Protein AF-I0L242-F1 (afdb_monomer_lite)

Secondary structure (DSSP, 8-state):
--PPPPTTB-HHHHHH-SSHHHHHHHHHHH--BTTB-HHHHHHHHHHHHHHHHHHTSTT--EEEESSTTTGGGS-TT---SSPPPTT---HHHHHSPPPSEEEEEE-S-TTTS--HHHHHHHHHHHHHHHSEETT-TTSSTTEETTTTEEEEEEEEEEETTTTEEEEEEEEEEB-GGG-SSSPPB-S--EEEEEEEES----SSPPEEPSS-S--S--TTBPPP--EE--HHHHHHHHHHHHHS----SS-TTS-S----THHHHHHHHHHHH---BHHHHHHHHHT-TTTGGGT-SS--TTT-----S-SSSPPPP-HHHHHHHHHHHSGGGGGSPPHHHHHHHHHHHHHHHHHS-TT-EEETTTEEEPPPSTTSSSSSS--PPPP---------------PPPP----------------

Radius of gyration: 27.41 Å; chains: 1; bounding box: 112×47×58 Å

Organism: NCBI:txid1150864

Foldseek 3Di:
DDDDDQPQFFPQQCVQDVAPVSVLVQLQLQQVDQLRHSVNQVLLVVLQFLVSLLCSPPPFAKAWADQLCQLLQFAPPADDPDCAPPNQQHVSSSQRDDDQATEMETDDDPVVLDDLVVLLVVQVVSVCQCAPAPVQQQDPSAQTDVNQWGWHWDDWDAQVVFSKIKTKIKTFGFNPVVPRRDGDGDDDIDIHIYIYGHHADAPDHFDWGNDFSNSHDRTRRRGDGGTYRDLLLNLLVLLLLQQFQDQDSVDNPDPSPDHPLVSLSVNVSCLSGHKDQLLRNQVSNQPPPCQVVRVHNHADPLGDRQPQDDDDPDDGDPNQVVNVVVLVVGPSSVPPDHSVVSCVLSSVQSNVSNVADRRWMQDNVPGTHRDPPPPDPPPPPPDDDDDDPDDDDDDDDDDDDDDDDDDDDDDDDDDDDDDDDD

Sequence (422 aa):
MTEPLSGHIGPDFHAAFPTWADLRRHVAAQADIPEFDTARGLQHLLKADVASRFHEVAGVSWMLYGSTGLPARVPPSTTTGLGPSANGVDAAYVMTRSAFDVDLALVGDEGQVGDRRHLTERLASALQTVAAPEAEPGTAAGIGLGGLVRYSISAMRTVPENGKVYGQITAQPINPRYGVRRPPAVDGPLTVEVDLSPYKAVTQPPEVAQRPVLGLEIPGFQPLTPLLTPNADAMADKICNLAGVPRSSRNADRPPDFHRYKDLFDIYYMIETCPFTAGQLRQATEQNHNMPRIGLQRLPVPYQLFREQGAGGVTPLPWAREYEALRQGSVQLRHYPTFEQMRARVGSFADALAAAPDDATWNPSRGWQTLPQQRRSAALLAFPPVAQRAGERAAQPGRGEPPPPAQRFRPEQRRDQSPPHR

Structure (mmCIF, 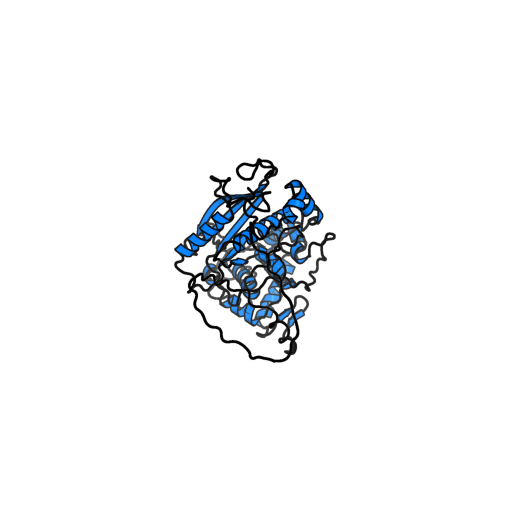N/CA/C/O backbone):
data_AF-I0L242-F1
#
_entry.id   AF-I0L242-F1
#
loop_
_atom_site.group_PDB
_atom_site.id
_atom_site.type_symbol
_atom_site.label_atom_id
_atom_site.label_alt_id
_atom_site.label_comp_id
_atom_site.label_asym_id
_atom_site.label_entity_id
_atom_site.label_seq_id
_atom_site.pdbx_PDB_ins_code
_atom_site.Cartn_x
_atom_site.Cartn_y
_atom_site.Cartn_z
_atom_site.occupancy
_atom_site.B_iso_or_equiv
_atom_site.auth_seq_id
_atom_site.auth_comp_id
_atom_site.auth_asym_id
_atom_site.auth_atom_id
_atom_site.pdbx_PDB_model_num
ATOM 1 N N . MET A 1 1 ? -28.232 4.577 21.887 1.00 29.91 1 MET A N 1
ATOM 2 C CA . MET A 1 1 ? -28.161 5.071 20.497 1.00 29.91 1 MET A CA 1
ATOM 3 C C . MET A 1 1 ? -26.952 4.419 19.861 1.00 29.91 1 MET A C 1
ATOM 5 O O . MET A 1 1 ? -25.843 4.708 20.284 1.00 29.91 1 MET A O 1
ATOM 9 N N . THR A 1 2 ? -27.163 3.464 18.962 1.00 37.16 2 THR A N 1
ATOM 10 C CA . THR A 1 2 ? -26.099 2.843 18.164 1.00 37.16 2 THR A CA 1
ATOM 11 C C . THR A 1 2 ? -25.787 3.783 17.006 1.00 37.16 2 THR A C 1
ATOM 13 O O . THR A 1 2 ? -26.629 3.983 16.133 1.00 37.16 2 THR A O 1
ATOM 16 N N . GLU A 1 3 ? -24.629 4.439 17.064 1.00 44.47 3 GLU A N 1
ATOM 17 C CA . GLU A 1 3 ? -24.074 5.202 15.940 1.00 44.47 3 GLU A CA 1
ATOM 18 C C . GLU A 1 3 ? -23.899 4.276 14.718 1.00 44.47 3 GLU A C 1
ATOM 20 O O . GLU A 1 3 ? -23.795 3.057 14.898 1.00 44.47 3 GLU A O 1
ATOM 25 N N . PRO A 1 4 ? -23.937 4.806 13.481 1.00 40.12 4 PRO A N 1
ATOM 26 C CA . PRO A 1 4 ? -23.858 3.969 12.293 1.00 40.12 4 PRO A CA 1
ATOM 27 C C . PRO A 1 4 ? -22.536 3.202 12.287 1.00 40.12 4 PRO A C 1
ATOM 29 O O . PRO A 1 4 ? -21.458 3.787 12.387 1.00 40.12 4 PRO A O 1
ATOM 32 N N . LEU A 1 5 ? -22.651 1.880 12.176 1.00 49.69 5 LEU A N 1
ATOM 33 C CA . LEU A 1 5 ? -21.545 0.986 11.858 1.00 49.69 5 LEU A CA 1
ATOM 34 C C . LEU A 1 5 ? -20.875 1.496 10.574 1.00 49.69 5 LEU A C 1
ATOM 36 O O . LEU A 1 5 ? -21.576 1.854 9.623 1.00 49.69 5 LEU A O 1
ATOM 40 N N . SER A 1 6 ? -19.540 1.542 10.538 1.00 59.50 6 SER A N 1
ATOM 41 C CA . SER A 1 6 ? -18.838 1.689 9.260 1.00 59.50 6 SER A CA 1
ATOM 42 C C . SER A 1 6 ? -19.249 0.524 8.363 1.00 59.50 6 SER A C 1
ATOM 44 O O . SER A 1 6 ? -19.370 -0.601 8.847 1.00 59.50 6 SER A O 1
ATOM 46 N N . GLY A 1 7 ? -19.499 0.781 7.080 1.00 72.44 7 GLY A N 1
ATOM 47 C CA . GLY A 1 7 ? -20.099 -0.203 6.168 1.00 72.44 7 GLY A CA 1
ATOM 48 C C . GLY A 1 7 ? -19.335 -1.532 6.111 1.00 72.44 7 GLY A C 1
ATOM 49 O O . GLY A 1 7 ? -19.951 -2.591 6.007 1.00 72.44 7 GLY A O 1
ATOM 50 N N . HIS A 1 8 ? -18.012 -1.475 6.266 1.00 87.62 8 HIS A N 1
ATOM 51 C CA . HIS A 1 8 ? -17.105 -2.616 6.265 1.00 87.62 8 HIS A CA 1
ATOM 52 C C . HIS A 1 8 ? -16.973 -3.345 7.617 1.00 87.62 8 HIS A C 1
ATOM 54 O O . HIS A 1 8 ? -16.294 -4.366 7.673 1.00 87.62 8 HIS A O 1
ATOM 60 N N . ILE A 1 9 ? -17.605 -2.877 8.701 1.00 91.69 9 ILE A N 1
ATOM 61 C CA . ILE A 1 9 ? -17.637 -3.571 10.001 1.00 91.69 9 ILE A CA 1
ATOM 62 C C . ILE A 1 9 ? -19.075 -3.996 10.309 1.00 91.69 9 ILE A C 1
ATOM 64 O O . ILE A 1 9 ? -19.941 -3.180 10.618 1.00 91.69 9 ILE A O 1
ATOM 68 N N . GLY A 1 10 ? -19.334 -5.297 10.224 1.00 88.44 10 GLY A N 1
ATOM 69 C CA . GLY A 1 10 ? -20.629 -5.911 10.494 1.00 88.44 10 GLY A CA 1
ATOM 70 C C . GLY A 1 10 ? -20.879 -6.226 11.977 1.00 88.44 10 GLY A C 1
ATOM 71 O O . GLY A 1 10 ? -19.967 -6.171 12.803 1.00 88.44 10 GLY A O 1
ATOM 72 N N . PRO A 1 11 ? -22.117 -6.620 12.333 1.00 87.44 11 PRO A N 1
ATOM 73 C CA . PRO A 1 11 ? -22.494 -6.952 13.712 1.00 87.44 11 PRO A CA 1
ATOM 74 C C . PRO A 1 11 ? -21.682 -8.117 14.301 1.00 87.44 11 PRO A C 1
ATOM 76 O O . PRO A 1 11 ? -21.360 -8.094 15.491 1.00 87.44 11 PRO A O 1
ATOM 79 N N . ASP A 1 12 ? -21.288 -9.085 13.471 1.00 93.00 12 ASP A N 1
ATOM 80 C CA . ASP A 1 12 ? -20.490 -10.247 13.885 1.00 93.00 12 ASP A CA 1
ATOM 81 C C . ASP A 1 12 ? -19.125 -9.848 14.462 1.00 93.00 12 ASP A C 1
ATOM 83 O O . ASP A 1 12 ? -18.589 -10.548 15.320 1.00 93.00 12 ASP A O 1
ATOM 87 N N . PHE A 1 13 ? -18.590 -8.689 14.057 1.00 95.25 13 PHE A N 1
ATOM 88 C CA . PHE A 1 13 ? -17.320 -8.177 14.565 1.00 95.25 13 PHE A CA 1
ATOM 89 C C . PHE A 1 13 ? -17.411 -7.883 16.061 1.00 95.25 13 PHE A C 1
ATOM 91 O O . PHE A 1 13 ? -16.546 -8.282 16.834 1.00 95.25 13 PHE A O 1
ATOM 98 N N . HIS A 1 14 ? -18.485 -7.225 16.497 1.00 89.50 14 HIS A N 1
ATOM 99 C CA . HIS A 1 14 ? -18.672 -6.867 17.903 1.00 89.50 14 HIS A CA 1
ATOM 100 C C . HIS A 1 14 ? -18.962 -8.085 18.781 1.00 89.50 14 HIS A C 1
ATOM 102 O O . HIS A 1 14 ? -18.569 -8.110 19.947 1.00 89.50 14 HIS A O 1
ATOM 108 N N . ALA A 1 15 ? -19.647 -9.089 18.225 1.00 92.81 15 ALA A N 1
ATOM 109 C CA . ALA A 1 15 ? -19.885 -10.353 18.911 1.00 92.81 15 ALA A CA 1
ATOM 110 C C . ALA A 1 15 ? -18.577 -11.137 19.104 1.00 92.81 15 ALA A C 1
ATOM 112 O O . ALA A 1 15 ? -18.340 -11.673 20.187 1.00 92.81 15 ALA A O 1
ATOM 113 N N . ALA A 1 16 ? -17.718 -11.166 18.081 1.00 96.06 16 ALA A N 1
ATOM 114 C CA . ALA A 1 16 ? -16.419 -11.830 18.136 1.00 96.06 16 ALA A CA 1
ATOM 115 C C . ALA A 1 16 ? -15.397 -11.070 18.997 1.00 96.06 16 ALA A C 1
ATOM 117 O O . ALA A 1 16 ? -14.600 -11.692 19.701 1.00 96.06 16 ALA A O 1
ATOM 118 N N . PHE A 1 17 ? -15.435 -9.734 18.973 1.00 96.62 17 PHE A N 1
ATOM 119 C CA . PHE A 1 17 ? -14.429 -8.872 19.598 1.00 96.62 17 PHE A CA 1
ATOM 120 C C . PHE A 1 17 ? -15.044 -7.805 20.514 1.00 96.62 17 PHE A C 1
ATOM 122 O O . PHE A 1 17 ? -15.039 -6.614 20.189 1.00 96.62 17 PHE A O 1
ATOM 129 N N . PRO A 1 18 ? -15.522 -8.187 21.714 1.00 93.50 18 PRO A N 1
ATOM 130 C CA . PRO A 1 18 ? -16.035 -7.224 22.687 1.00 93.50 18 PRO A CA 1
ATOM 131 C C . PRO A 1 18 ? -14.956 -6.280 23.238 1.00 93.50 18 PRO A C 1
ATOM 133 O O . PRO A 1 18 ? -15.276 -5.216 23.774 1.00 93.50 18 PRO A O 1
ATOM 136 N N . THR A 1 19 ? -13.680 -6.679 23.171 1.00 95.38 19 THR A N 1
ATOM 137 C CA . THR A 1 19 ? -12.545 -5.892 23.661 1.00 95.38 19 THR A CA 1
ATOM 138 C C . THR A 1 19 ? -11.364 -5.914 22.692 1.00 95.38 19 THR A C 1
ATOM 140 O O . THR A 1 19 ? -11.181 -6.857 21.922 1.00 95.38 19 THR A O 1
ATOM 143 N N . TRP A 1 20 ? -10.497 -4.899 22.792 1.00 96.38 20 TRP A N 1
ATOM 144 C CA . TRP A 1 20 ? -9.221 -4.861 22.068 1.00 96.38 20 TRP A CA 1
ATOM 145 C C . TRP A 1 20 ? -8.342 -6.091 22.344 1.00 96.38 20 TRP A C 1
ATOM 147 O O . TRP A 1 20 ? -7.672 -6.593 21.444 1.00 96.38 20 TRP A O 1
ATOM 157 N N . ALA A 1 21 ? -8.366 -6.612 23.575 1.00 97.19 21 ALA A N 1
ATOM 158 C CA . ALA A 1 21 ? -7.583 -7.786 23.950 1.00 97.19 21 ALA A CA 1
ATOM 159 C C . ALA A 1 21 ? -8.040 -9.053 23.208 1.00 97.19 21 ALA A C 1
ATOM 161 O O . ALA A 1 21 ? -7.200 -9.876 22.844 1.00 97.19 21 ALA A O 1
ATOM 162 N N . ASP A 1 22 ? -9.344 -9.195 22.953 1.00 97.75 22 ASP A N 1
ATOM 163 C CA . ASP A 1 22 ? -9.894 -10.329 22.204 1.00 97.75 22 ASP A CA 1
ATOM 164 C C . ASP A 1 22 ? -9.479 -10.263 20.731 1.00 97.75 22 ASP A C 1
ATOM 166 O O . ASP A 1 22 ? -8.969 -11.247 20.194 1.00 97.75 22 ASP A O 1
ATOM 170 N N . LEU A 1 23 ? -9.576 -9.079 20.113 1.00 97.75 23 LEU A N 1
ATOM 171 C CA . LEU A 1 23 ? -9.082 -8.856 18.752 1.00 97.75 23 LEU A CA 1
ATOM 172 C C . LEU A 1 23 ? -7.578 -9.137 18.643 1.00 97.75 23 LEU A C 1
ATOM 174 O O . LEU A 1 23 ? -7.139 -9.854 17.747 1.00 97.75 23 LEU A O 1
ATOM 178 N N . ARG A 1 24 ? -6.773 -8.605 19.570 1.00 97.69 24 ARG A N 1
ATOM 179 C CA . ARG A 1 24 ? -5.320 -8.812 19.579 1.00 97.69 24 ARG A CA 1
ATOM 180 C C . ARG A 1 24 ? -4.958 -10.289 19.721 1.00 97.69 24 ARG A C 1
ATOM 182 O O . ARG A 1 24 ? -4.030 -10.739 19.056 1.00 97.69 24 ARG A O 1
ATOM 189 N N . ARG A 1 25 ? -5.685 -11.045 20.551 1.00 97.38 25 ARG A N 1
ATOM 190 C CA . ARG A 1 25 ? -5.490 -12.496 20.701 1.00 97.38 25 ARG A CA 1
ATOM 191 C C . ARG A 1 25 ? -5.807 -13.238 19.403 1.00 97.38 25 ARG A C 1
ATOM 193 O O . ARG A 1 25 ? -5.049 -14.122 19.023 1.00 97.38 25 ARG A O 1
ATOM 200 N N . HIS A 1 26 ? -6.881 -12.856 18.715 1.00 96.94 26 HIS A N 1
ATOM 201 C CA . HIS A 1 26 ? -7.256 -13.439 17.423 1.00 96.94 26 HIS A CA 1
ATOM 202 C C . HIS A 1 26 ? -6.223 -13.152 16.333 1.00 96.94 26 HIS A C 1
ATOM 204 O O . HIS A 1 26 ? -5.810 -14.061 15.619 1.00 96.94 26 HIS A O 1
ATOM 210 N N . VAL A 1 27 ? -5.737 -11.909 16.253 1.00 96.81 27 VAL A N 1
ATOM 211 C CA . VAL A 1 27 ? -4.645 -11.544 15.338 1.00 96.81 27 VAL A CA 1
ATOM 212 C C . VAL A 1 27 ? -3.379 -12.331 15.669 1.00 96.81 27 VAL A C 1
ATOM 214 O O . VAL A 1 27 ? -2.757 -12.863 14.759 1.00 96.81 27 VAL A O 1
ATOM 217 N N . ALA A 1 28 ? -3.017 -12.462 16.948 1.00 95.50 28 ALA A N 1
ATOM 218 C CA . ALA A 1 28 ? -1.842 -13.226 17.367 1.00 95.50 28 ALA A CA 1
ATOM 219 C C . ALA A 1 28 ? -1.932 -14.720 17.023 1.00 95.50 28 ALA A C 1
ATOM 221 O O . ALA A 1 28 ? -0.912 -15.338 16.744 1.00 95.50 28 ALA A O 1
ATOM 222 N N . ALA A 1 29 ? -3.139 -15.293 17.018 1.00 94.38 29 ALA A N 1
ATOM 223 C CA . ALA A 1 29 ? -3.344 -16.685 16.633 1.00 94.38 29 ALA A CA 1
ATOM 224 C C . ALA A 1 29 ? -3.082 -16.930 15.136 1.00 94.38 29 ALA A C 1
ATOM 226 O O . ALA A 1 29 ? -2.666 -18.021 14.776 1.00 94.38 29 ALA A O 1
ATOM 227 N N . GLN A 1 30 ? -3.291 -15.940 14.265 1.00 93.00 30 GLN A N 1
ATOM 228 C CA . GLN A 1 30 ? -3.002 -16.061 12.826 1.00 93.00 30 GLN A CA 1
ATOM 229 C C . GLN A 1 30 ? -1.602 -15.556 12.450 1.00 93.00 30 GLN A C 1
ATOM 231 O O . GLN A 1 30 ? -0.947 -16.114 11.574 1.00 93.00 30 GLN A O 1
ATOM 236 N N . ALA A 1 31 ? -1.154 -14.481 13.099 1.00 91.19 31 ALA A N 1
ATOM 237 C CA . ALA A 1 31 ? 0.124 -13.816 12.876 1.00 91.19 31 ALA A CA 1
ATOM 238 C C . ALA A 1 31 ? 1.194 -14.365 13.838 1.00 91.19 31 ALA A C 1
ATOM 240 O O . ALA A 1 31 ? 1.666 -13.668 14.746 1.00 91.19 31 ALA A O 1
ATOM 241 N N . ASP A 1 32 ? 1.497 -15.652 13.671 1.00 86.94 32 ASP A N 1
ATOM 242 C CA . ASP A 1 32 ? 2.265 -16.480 14.605 1.00 86.94 32 ASP A CA 1
ATOM 243 C C . ASP A 1 32 ? 3.699 -16.789 14.143 1.00 86.94 32 ASP A C 1
ATOM 245 O O . ASP A 1 32 ? 4.481 -17.374 14.894 1.00 86.94 32 ASP A O 1
ATOM 249 N N . ILE A 1 33 ? 4.059 -16.382 12.925 1.00 88.25 33 ILE A N 1
ATOM 250 C CA . ILE A 1 33 ? 5.398 -16.580 12.366 1.00 88.25 33 ILE A CA 1
ATOM 251 C C . ILE A 1 33 ? 6.260 -15.315 12.507 1.00 88.25 33 ILE A C 1
ATOM 253 O O . ILE A 1 33 ? 5.733 -14.203 12.436 1.00 88.25 33 ILE A O 1
ATOM 257 N N . PRO A 1 34 ? 7.593 -15.439 12.655 1.00 88.06 34 PRO A N 1
ATOM 258 C CA . PRO A 1 34 ? 8.481 -14.288 12.852 1.00 88.06 34 PRO A CA 1
ATOM 259 C C . PRO A 1 34 ? 8.413 -13.224 11.746 1.00 88.06 34 PRO A C 1
ATOM 261 O O . PRO A 1 34 ? 8.643 -12.042 11.990 1.00 88.06 34 PRO A O 1
ATOM 264 N N . GLU A 1 35 ? 8.116 -13.630 10.515 1.00 88.06 35 GLU A N 1
ATOM 265 C CA . GLU A 1 35 ? 8.013 -12.745 9.358 1.00 88.06 35 GLU A CA 1
ATOM 266 C C . GLU A 1 35 ? 6.701 -11.955 9.351 1.00 88.06 35 GLU A C 1
ATOM 268 O O . GLU A 1 35 ? 6.658 -10.843 8.823 1.00 88.06 35 GLU A O 1
ATOM 273 N N . PHE A 1 36 ? 5.635 -12.513 9.927 1.00 90.94 36 PHE A N 1
ATOM 274 C CA . PHE A 1 36 ? 4.301 -11.924 10.017 1.00 90.94 36 PHE A CA 1
ATOM 275 C C . PHE A 1 36 ? 3.792 -12.043 11.455 1.00 90.94 36 PHE A C 1
ATOM 277 O O . PHE A 1 36 ? 2.893 -12.823 11.749 1.00 90.94 36 PHE A O 1
ATOM 284 N N . ASP A 1 37 ? 4.412 -11.275 12.350 1.00 92.06 37 ASP A N 1
ATOM 285 C CA . ASP A 1 37 ? 4.091 -11.293 13.774 1.00 92.06 37 ASP A CA 1
ATOM 286 C C . ASP A 1 37 ? 2.816 -10.501 14.113 1.00 92.06 37 ASP A C 1
ATOM 288 O O . ASP A 1 37 ? 2.234 -9.786 13.289 1.00 92.06 37 ASP A O 1
ATOM 292 N N . THR A 1 38 ? 2.389 -10.582 15.374 1.00 94.44 38 THR A N 1
ATOM 293 C CA . THR A 1 38 ? 1.195 -9.878 15.865 1.00 94.44 38 THR A CA 1
ATOM 294 C C . THR A 1 38 ? 1.260 -8.364 15.644 1.00 94.44 38 THR A C 1
ATOM 296 O O . THR A 1 38 ? 0.241 -7.752 15.320 1.00 94.44 38 THR A O 1
ATOM 299 N N . ALA A 1 39 ? 2.428 -7.735 15.811 1.00 93.56 39 ALA A N 1
ATOM 300 C CA . ALA A 1 39 ? 2.565 -6.288 15.647 1.00 93.56 39 ALA A CA 1
ATOM 301 C C . ALA A 1 39 ? 2.330 -5.883 14.187 1.00 93.56 39 ALA A C 1
ATOM 303 O O . ALA A 1 39 ? 1.595 -4.932 13.906 1.00 93.56 39 ALA A O 1
ATOM 304 N N . ARG A 1 40 ? 2.895 -6.650 13.254 1.00 92.56 40 ARG A N 1
ATOM 305 C CA . ARG A 1 40 ? 2.682 -6.495 11.820 1.00 92.56 40 ARG A CA 1
ATOM 306 C C . ARG A 1 40 ? 1.242 -6.802 11.418 1.00 92.56 40 ARG A C 1
ATOM 308 O O . ARG A 1 40 ? 0.668 -6.034 10.648 1.00 92.56 40 ARG A O 1
ATOM 315 N N . GLY A 1 41 ? 0.643 -7.859 11.962 1.00 94.69 41 GLY A N 1
ATOM 316 C CA . GLY A 1 41 ? -0.758 -8.213 11.736 1.00 94.69 41 GLY A CA 1
ATOM 317 C C . GLY A 1 41 ? -1.717 -7.095 12.155 1.00 94.69 41 GLY A C 1
ATOM 318 O O . GLY A 1 41 ? -2.566 -6.684 11.365 1.00 94.69 41 GLY A O 1
ATOM 319 N N . LEU A 1 42 ? -1.525 -6.523 13.351 1.00 96.31 42 LEU A N 1
ATOM 320 C CA . LEU A 1 42 ? -2.302 -5.374 13.834 1.00 96.31 42 LEU A CA 1
ATOM 321 C C . LEU A 1 42 ? -2.101 -4.140 12.951 1.00 96.31 42 LEU A C 1
ATOM 323 O O . LEU A 1 42 ? -3.066 -3.479 12.577 1.00 96.31 42 LEU A O 1
ATOM 327 N N . GLN A 1 43 ? -0.856 -3.844 12.574 1.00 94.88 43 GLN A N 1
ATOM 328 C CA . GLN A 1 43 ? -0.546 -2.760 11.642 1.00 94.88 43 GLN A CA 1
ATOM 329 C C . GLN A 1 43 ? -1.240 -2.943 10.288 1.00 94.88 43 GLN A C 1
ATOM 331 O O . GLN A 1 43 ? -1.727 -1.974 9.707 1.00 94.88 43 GLN A O 1
ATOM 336 N N . HIS A 1 44 ? -1.313 -4.175 9.784 1.00 94.12 44 HIS A N 1
ATOM 337 C CA . HIS A 1 44 ? -1.977 -4.465 8.522 1.00 94.12 44 HIS A CA 1
ATOM 338 C C 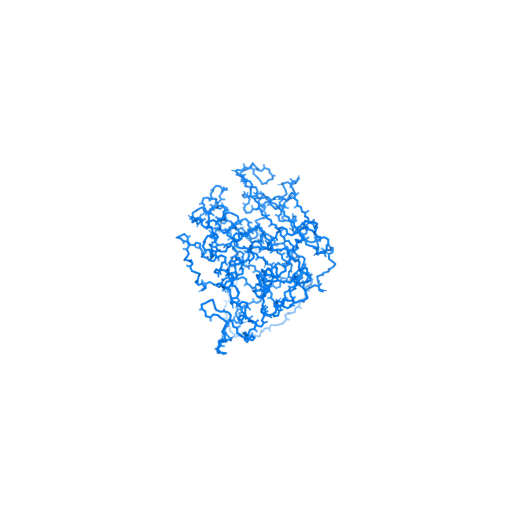. HIS A 1 44 ? -3.497 -4.301 8.622 1.00 94.12 44 HIS A C 1
ATOM 340 O O . HIS A 1 44 ? -4.103 -3.681 7.750 1.00 94.12 44 HIS A O 1
ATOM 346 N N . LEU A 1 45 ? -4.091 -4.784 9.716 1.00 96.31 45 LEU A N 1
ATOM 347 C CA . LEU A 1 45 ? -5.511 -4.614 10.020 1.00 96.31 45 LEU A CA 1
ATOM 348 C C . LEU A 1 45 ? -5.903 -3.135 10.102 1.00 96.31 45 LEU A C 1
ATOM 350 O O . LEU A 1 45 ? -6.864 -2.721 9.463 1.00 96.31 45 LEU A O 1
ATOM 354 N N . LEU A 1 46 ? -5.132 -2.319 10.827 1.00 96.06 46 LEU A N 1
ATOM 355 C CA . LEU A 1 46 ? -5.415 -0.886 10.953 1.00 96.06 46 LEU A CA 1
ATOM 356 C C . LEU A 1 46 ? -5.278 -0.147 9.616 1.00 96.06 46 LEU A C 1
ATOM 358 O O . LEU A 1 46 ? -6.070 0.747 9.338 1.00 96.06 46 LEU A O 1
ATOM 362 N N . LYS A 1 47 ? -4.316 -0.527 8.766 1.00 95.69 47 LYS A N 1
ATOM 363 C CA . LYS A 1 47 ? -4.197 0.022 7.404 1.00 95.69 47 LYS A CA 1
ATOM 364 C C . LYS A 1 47 ? -5.378 -0.368 6.525 1.00 95.69 47 LYS A C 1
ATOM 366 O O . LYS A 1 47 ? -5.856 0.467 5.763 1.00 95.69 47 LYS A O 1
ATOM 371 N N . ALA A 1 48 ? -5.857 -1.606 6.642 1.00 95.44 48 ALA A N 1
ATOM 372 C CA . ALA A 1 48 ? -7.029 -2.074 5.915 1.00 95.44 48 ALA A CA 1
ATOM 373 C C . ALA A 1 48 ? -8.312 -1.357 6.367 1.00 95.44 48 ALA A C 1
ATOM 375 O O . ALA A 1 48 ? -9.099 -0.960 5.511 1.00 95.44 48 ALA A O 1
ATOM 376 N N . ASP A 1 49 ? -8.504 -1.128 7.670 1.00 95.88 49 ASP A N 1
ATOM 377 C CA . ASP A 1 49 ? -9.617 -0.318 8.197 1.00 95.88 49 ASP A CA 1
ATOM 378 C C . ASP A 1 49 ? -9.546 1.122 7.685 1.00 95.88 49 ASP A C 1
ATOM 380 O O . ASP A 1 49 ? -10.487 1.595 7.053 1.00 95.88 49 ASP A O 1
ATOM 384 N N . VAL A 1 50 ? -8.393 1.787 7.832 1.00 94.88 50 VAL A N 1
ATOM 385 C CA . VAL A 1 50 ? -8.182 3.153 7.323 1.00 94.88 50 VAL A CA 1
ATOM 386 C C . VAL A 1 50 ? -8.479 3.233 5.822 1.00 94.88 50 VAL A C 1
ATOM 388 O O . VAL A 1 50 ? -9.224 4.113 5.392 1.00 94.88 50 VAL A O 1
ATOM 391 N N . ALA A 1 51 ? -7.962 2.299 5.019 1.00 94.94 51 ALA A N 1
ATOM 392 C CA . ALA A 1 51 ? -8.238 2.247 3.585 1.00 94.94 51 ALA A CA 1
ATOM 393 C C . ALA A 1 51 ? -9.730 2.017 3.282 1.00 94.94 51 ALA A C 1
ATOM 395 O O . ALA A 1 51 ? -10.265 2.648 2.369 1.00 94.94 51 ALA A O 1
ATOM 396 N N . SER A 1 52 ? -10.412 1.160 4.047 1.00 94.12 52 SER A N 1
ATOM 397 C CA . SER A 1 52 ? -11.846 0.879 3.880 1.00 94.12 52 SER A CA 1
ATOM 398 C C . SER A 1 52 ? -12.689 2.112 4.189 1.00 94.12 52 SER A C 1
ATOM 400 O O . SER A 1 52 ? -13.566 2.472 3.408 1.00 94.12 52 SER A O 1
ATOM 402 N N . ARG A 1 53 ? -12.352 2.840 5.261 1.00 92.88 53 ARG A N 1
ATOM 403 C CA . ARG A 1 53 ? -13.002 4.107 5.623 1.00 92.88 53 ARG A CA 1
ATOM 404 C C . ARG A 1 53 ? -12.855 5.162 4.532 1.00 92.88 53 ARG A C 1
ATOM 406 O O . ARG A 1 53 ? -13.821 5.860 4.246 1.00 92.88 53 ARG A O 1
ATOM 413 N N . PHE A 1 54 ? -11.692 5.261 3.882 1.00 92.56 54 PHE A N 1
ATOM 414 C CA . PHE A 1 54 ? -11.541 6.142 2.719 1.00 92.56 54 PHE A CA 1
ATOM 415 C C . PHE A 1 54 ? -12.476 5.743 1.570 1.00 92.56 54 PHE A C 1
ATOM 417 O O . PHE A 1 54 ? -13.116 6.616 0.988 1.00 92.56 54 PHE A O 1
ATOM 424 N N . HIS A 1 55 ? -12.614 4.446 1.278 1.00 90.12 55 HIS A N 1
ATOM 425 C CA . HIS A 1 55 ? -13.521 3.951 0.232 1.00 90.12 55 HIS A CA 1
ATOM 426 C C . HIS A 1 55 ? -15.011 4.160 0.556 1.00 90.12 55 HIS A C 1
ATOM 428 O O . HIS A 1 55 ? -15.836 4.153 -0.354 1.00 90.12 55 HIS A O 1
ATOM 434 N N . GLU A 1 56 ? -15.360 4.394 1.821 1.00 88.88 56 GLU A N 1
ATOM 435 C CA . GLU A 1 56 ? -16.716 4.755 2.250 1.00 88.88 56 GLU A CA 1
ATOM 436 C C . GLU A 1 56 ? -17.013 6.260 2.157 1.00 88.88 56 GLU A C 1
ATOM 438 O O . GLU A 1 56 ? -18.175 6.661 2.272 1.00 88.88 56 GLU A O 1
ATOM 443 N N . VAL A 1 57 ? -16.002 7.109 1.929 1.00 87.12 57 VAL A N 1
ATOM 444 C CA . VAL A 1 57 ? -16.206 8.554 1.757 1.00 87.12 57 VAL A CA 1
ATOM 445 C C . VAL A 1 57 ? -17.041 8.801 0.497 1.00 87.12 57 VAL A C 1
ATOM 447 O O . VAL A 1 57 ? -16.598 8.583 -0.631 1.00 87.12 57 VAL A O 1
ATOM 450 N N . ALA A 1 58 ? -18.273 9.271 0.695 1.00 76.12 58 ALA A N 1
ATOM 451 C CA . ALA A 1 58 ? -19.255 9.431 -0.370 1.00 76.12 58 ALA A CA 1
ATOM 452 C C . ALA A 1 58 ? -18.783 10.379 -1.489 1.00 76.12 58 ALA A C 1
ATOM 454 O O . ALA A 1 58 ? -18.210 11.439 -1.237 1.00 76.12 58 ALA A O 1
ATOM 455 N N . GLY A 1 59 ? -19.082 10.019 -2.743 1.00 73.88 59 GLY A N 1
ATOM 456 C CA . GLY A 1 59 ? -18.767 10.846 -3.916 1.00 73.88 59 GLY A CA 1
ATOM 457 C C . GLY A 1 59 ? -17.285 10.856 -4.305 1.00 73.88 59 GLY A C 1
ATOM 458 O O . GLY A 1 59 ? -16.856 11.715 -5.081 1.00 73.88 59 GLY A O 1
ATOM 459 N N . VAL A 1 60 ? -16.498 9.922 -3.766 1.00 79.69 60 VAL A N 1
ATOM 460 C CA . VAL A 1 60 ? -15.076 9.769 -4.060 1.00 79.69 60 VAL A CA 1
ATOM 461 C C . VAL A 1 60 ? -14.796 8.328 -4.472 1.00 79.69 60 VAL A C 1
ATOM 463 O O . VAL A 1 60 ? -15.263 7.389 -3.840 1.00 79.69 60 VAL A O 1
ATOM 466 N N . SER A 1 61 ? -14.042 8.152 -5.555 1.00 87.25 61 SER A N 1
ATOM 467 C CA . SER A 1 61 ? -13.503 6.851 -5.953 1.00 87.25 61 SER A CA 1
ATOM 468 C C . SER A 1 61 ? -12.002 6.865 -5.735 1.00 87.25 61 SER A C 1
ATOM 470 O O . SER A 1 61 ? -11.319 7.779 -6.198 1.00 87.25 61 SER A O 1
ATOM 472 N N . TRP A 1 62 ? -11.504 5.862 -5.022 1.00 91.75 62 TRP A N 1
ATOM 473 C CA . TRP A 1 62 ? -10.098 5.739 -4.673 1.00 91.75 62 TRP A CA 1
ATOM 474 C C . TRP A 1 62 ? -9.469 4.567 -5.408 1.00 91.75 62 TRP A C 1
ATOM 476 O O . TRP A 1 62 ? -10.107 3.542 -5.643 1.00 91.75 62 TRP A O 1
ATOM 486 N N . MET A 1 63 ? -8.195 4.720 -5.736 1.00 93.94 63 MET A N 1
ATOM 487 C CA . MET A 1 63 ? -7.321 3.613 -6.076 1.00 93.94 63 MET A CA 1
ATOM 488 C C . MET A 1 63 ? -6.118 3.614 -5.147 1.00 93.94 63 MET A C 1
ATOM 490 O O . MET A 1 63 ? -5.574 4.664 -4.794 1.00 93.94 63 MET A O 1
ATOM 494 N N . LEU A 1 64 ? -5.697 2.421 -4.761 1.00 95.00 64 LEU A N 1
ATOM 495 C CA . LEU A 1 64 ? -4.546 2.214 -3.909 1.00 95.00 64 LEU A CA 1
ATOM 496 C C . LEU A 1 64 ? -3.289 2.079 -4.776 1.00 95.00 64 LEU A C 1
ATOM 498 O O . LEU A 1 64 ? -3.270 1.386 -5.798 1.00 95.00 64 LEU A O 1
ATOM 502 N N . TYR A 1 65 ? -2.224 2.761 -4.369 1.00 92.31 65 TYR A N 1
ATOM 503 C CA . TYR A 1 65 ? -0.911 2.649 -4.996 1.00 92.31 65 TYR A CA 1
ATOM 504 C C . TYR A 1 65 ? 0.155 2.347 -3.942 1.00 92.31 65 TYR A C 1
ATOM 506 O O . TYR A 1 65 ? -0.155 2.061 -2.788 1.00 92.31 65 TYR A O 1
ATOM 514 N N . GLY A 1 66 ? 1.423 2.322 -4.346 1.00 90.19 66 GLY A N 1
ATOM 515 C CA . GLY A 1 66 ? 2.509 2.070 -3.407 1.00 90.19 66 GLY A CA 1
ATOM 516 C C . GLY A 1 66 ? 2.504 0.639 -2.869 1.00 90.19 66 GLY A C 1
ATOM 517 O O . GLY A 1 66 ? 1.995 -0.290 -3.501 1.00 90.19 66 GLY A O 1
ATOM 518 N N . SER A 1 67 ? 3.152 0.449 -1.723 1.00 92.31 67 SER A N 1
ATOM 519 C CA . SER A 1 67 ? 3.557 -0.890 -1.277 1.00 92.31 67 SER A CA 1
ATOM 520 C C . SER A 1 67 ? 2.482 -1.622 -0.471 1.00 92.31 67 SER A C 1
ATOM 522 O O . SER A 1 67 ? 2.493 -2.848 -0.429 1.00 92.31 67 SER A O 1
ATOM 524 N N . THR A 1 68 ? 1.528 -0.899 0.129 1.00 92.44 68 THR A N 1
ATOM 525 C CA . THR A 1 68 ? 0.416 -1.498 0.897 1.00 92.44 68 THR A CA 1
ATOM 526 C C . THR A 1 68 ? -0.472 -2.389 0.026 1.00 92.44 68 THR A C 1
ATOM 528 O O . THR A 1 68 ? -1.001 -3.388 0.499 1.00 92.44 68 THR A O 1
ATOM 531 N N . GLY A 1 69 ? -0.584 -2.083 -1.268 1.00 92.25 69 GLY A N 1
ATOM 532 C CA . GLY A 1 69 ? -1.382 -2.862 -2.215 1.00 92.25 69 GLY A CA 1
ATOM 533 C C . GLY A 1 69 ? -0.672 -4.051 -2.841 1.00 92.25 69 GLY A C 1
ATOM 534 O O . GLY A 1 69 ? -1.297 -4.748 -3.632 1.00 92.25 69 GLY A O 1
ATOM 535 N N . LEU A 1 70 ? 0.615 -4.281 -2.559 1.00 93.81 70 LEU A N 1
ATOM 536 C CA . LEU A 1 70 ? 1.388 -5.304 -3.273 1.00 93.81 70 LEU A CA 1
ATOM 537 C C . LEU A 1 70 ? 0.805 -6.719 -3.139 1.00 93.81 70 LEU A C 1
ATOM 539 O O . LEU A 1 70 ? 0.630 -7.353 -4.178 1.00 93.81 70 LEU A O 1
ATOM 543 N N . PRO A 1 71 ? 0.404 -7.205 -1.947 1.00 92.31 71 PRO A N 1
ATOM 544 C CA . PRO A 1 71 ? -0.238 -8.516 -1.832 1.00 92.31 71 PRO A CA 1
ATOM 545 C C . PRO A 1 71 ? -1.523 -8.624 -2.632 1.00 92.31 71 PRO A C 1
ATOM 547 O O . PRO A 1 71 ? -1.782 -9.652 -3.248 1.00 92.31 71 PRO A O 1
ATOM 550 N N . ALA A 1 72 ? -2.307 -7.544 -2.660 1.00 93.56 72 ALA A N 1
ATOM 551 C CA . ALA A 1 72 ? -3.594 -7.488 -3.338 1.00 93.56 72 ALA A CA 1
ATOM 552 C C . ALA A 1 72 ? -3.477 -7.685 -4.862 1.00 93.56 72 ALA A C 1
ATOM 554 O O . ALA A 1 72 ? -4.470 -7.999 -5.513 1.00 93.56 72 ALA A O 1
ATOM 555 N N . ARG A 1 73 ? -2.274 -7.542 -5.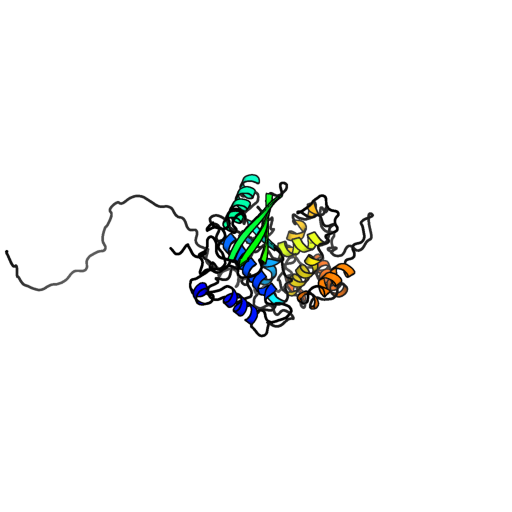437 1.00 92.56 73 ARG A N 1
ATOM 556 C CA . ARG A 1 73 ? -1.988 -7.758 -6.867 1.00 92.56 73 ARG A CA 1
ATOM 557 C C . ARG A 1 73 ? -1.765 -9.216 -7.228 1.00 92.56 73 ARG A C 1
ATOM 559 O O . ARG A 1 73 ? -1.909 -9.581 -8.391 1.00 92.56 73 ARG A O 1
ATOM 566 N N . VAL A 1 74 ? -1.364 -10.036 -6.261 1.00 89.31 74 VAL A N 1
ATOM 567 C CA . VAL A 1 74 ? -0.884 -11.389 -6.532 1.00 89.31 74 VAL A CA 1
ATOM 568 C C . VAL A 1 74 ? -2.075 -12.287 -6.884 1.00 89.31 74 VAL A C 1
ATOM 570 O O . VAL A 1 74 ? -2.980 -12.435 -6.058 1.00 89.31 74 VAL A O 1
ATOM 573 N N . PRO A 1 75 ? -2.107 -12.930 -8.064 1.00 86.06 75 PRO A N 1
ATOM 574 C CA . PRO A 1 75 ? -3.153 -13.897 -8.391 1.00 86.06 75 PRO A CA 1
ATOM 575 C C . PRO A 1 75 ? -3.216 -15.026 -7.346 1.00 86.06 75 PRO A C 1
ATOM 577 O O . PRO A 1 75 ? -2.160 -15.491 -6.917 1.00 86.06 75 PRO A O 1
ATOM 580 N N . PRO A 1 76 ? -4.401 -15.506 -6.922 1.00 80.88 76 PRO A N 1
ATOM 581 C CA . PRO A 1 76 ? -4.517 -16.593 -5.937 1.00 80.88 76 PRO A CA 1
ATOM 582 C C . PRO A 1 76 ? -3.783 -17.885 -6.328 1.00 80.88 76 PRO A C 1
ATOM 584 O O . PRO A 1 76 ? -3.383 -18.658 -5.468 1.00 80.88 76 PRO A O 1
ATOM 587 N N . SER A 1 77 ? -3.573 -18.114 -7.628 1.00 76.94 77 SER A N 1
ATOM 588 C CA . SER A 1 77 ? -2.854 -19.276 -8.161 1.00 76.94 77 SER A CA 1
ATOM 589 C C . SER A 1 77 ? -1.325 -19.164 -8.102 1.00 76.94 77 SER A C 1
ATOM 591 O O . SER A 1 77 ? -0.637 -20.110 -8.484 1.00 76.94 77 SER A O 1
ATOM 593 N N . THR A 1 78 ? -0.772 -18.011 -7.720 1.00 75.62 78 THR A N 1
ATOM 594 C CA . THR A 1 78 ? 0.678 -17.794 -7.700 1.00 75.62 78 THR A CA 1
ATOM 595 C C . THR A 1 78 ? 1.303 -18.495 -6.500 1.00 75.62 78 THR A C 1
ATOM 597 O O . THR A 1 78 ? 1.054 -18.124 -5.357 1.00 75.62 78 THR A O 1
ATOM 600 N N . THR A 1 79 ? 2.173 -19.471 -6.755 1.00 66.50 79 THR A N 1
ATOM 601 C CA . THR A 1 79 ? 3.014 -20.073 -5.718 1.00 66.50 79 THR A CA 1
ATOM 602 C C . THR A 1 79 ? 4.232 -19.194 -5.483 1.00 66.50 79 THR A C 1
ATOM 604 O O . THR A 1 79 ? 5.109 -19.084 -6.341 1.00 66.50 79 THR A O 1
ATOM 607 N N . THR A 1 80 ? 4.301 -18.572 -4.319 1.00 62.50 80 THR A N 1
ATOM 608 C CA . THR A 1 80 ? 5.515 -17.914 -3.844 1.00 62.50 80 THR A CA 1
ATOM 609 C C . THR A 1 80 ? 6.455 -18.971 -3.264 1.00 62.50 80 THR A C 1
ATOM 611 O O . THR A 1 80 ? 5.990 -19.971 -2.730 1.00 62.50 80 THR A O 1
ATOM 614 N N . GLY A 1 81 ? 7.776 -18.795 -3.350 1.00 58.31 81 GLY A N 1
ATOM 615 C CA . GLY A 1 81 ? 8.742 -19.767 -2.803 1.00 58.31 81 GLY A CA 1
ATOM 616 C C . GLY A 1 81 ? 8.626 -20.009 -1.286 1.00 58.31 81 GLY A C 1
ATOM 617 O O . GLY A 1 81 ? 9.217 -20.955 -0.774 1.00 58.31 81 GLY A O 1
ATOM 618 N N . LEU A 1 82 ? 7.852 -19.179 -0.578 1.00 59.56 82 LEU A N 1
ATOM 619 C CA . LEU A 1 82 ? 7.368 -19.441 0.773 1.00 59.56 82 LEU A CA 1
ATOM 620 C C . LEU A 1 82 ? 5.974 -20.083 0.707 1.00 59.56 82 LEU A C 1
ATOM 622 O O . LEU A 1 82 ? 5.098 -19.587 -0.003 1.00 59.56 82 LEU A O 1
ATOM 626 N N . GLY A 1 83 ? 5.773 -21.173 1.451 1.00 56.22 83 GLY A N 1
ATOM 627 C CA . GLY A 1 83 ? 4.441 -21.736 1.689 1.00 56.22 83 GLY A CA 1
ATOM 628 C C . GLY A 1 83 ? 3.605 -20.837 2.612 1.00 56.22 83 GLY A C 1
ATOM 629 O O . GLY A 1 83 ? 4.170 -19.959 3.270 1.00 56.22 83 GLY A O 1
ATOM 630 N N . PRO A 1 84 ? 2.273 -21.026 2.671 1.00 63.00 84 PRO A N 1
ATOM 631 C CA . PRO A 1 84 ? 1.431 -20.308 3.629 1.00 63.00 84 PRO A CA 1
ATOM 632 C C . PRO A 1 84 ? 1.913 -20.552 5.067 1.00 63.00 84 PRO A C 1
ATOM 634 O O . PRO A 1 84 ? 2.526 -21.587 5.350 1.00 63.00 84 PRO A O 1
ATOM 637 N N . SER A 1 85 ? 1.631 -19.616 5.982 1.00 66.19 85 SER A N 1
ATOM 638 C CA . SER A 1 85 ? 1.884 -19.862 7.407 1.00 66.19 85 SER A CA 1
ATOM 639 C C . SER A 1 85 ? 1.070 -21.069 7.888 1.00 66.19 85 SER A C 1
ATOM 641 O O . SER A 1 85 ? 0.031 -21.402 7.309 1.00 66.19 85 SER A O 1
ATOM 643 N N . ALA A 1 86 ? 1.520 -21.718 8.966 1.00 65.38 86 ALA A N 1
ATOM 644 C CA . ALA A 1 86 ? 0.805 -22.848 9.568 1.00 65.38 86 ALA A CA 1
ATOM 645 C C . ALA A 1 86 ? -0.657 -22.504 9.918 1.00 65.38 86 ALA A C 1
ATOM 647 O O . ALA A 1 86 ? -1.519 -23.379 9.873 1.00 65.38 86 ALA A O 1
ATOM 648 N N . ASN A 1 87 ? -0.933 -21.222 10.180 1.00 69.25 87 ASN A N 1
ATOM 649 C CA . ASN A 1 87 ? -2.249 -20.713 10.559 1.00 69.25 87 ASN A CA 1
ATOM 650 C C . ASN A 1 87 ? -2.953 -19.952 9.422 1.00 69.25 87 ASN A C 1
ATOM 652 O O . ASN A 1 87 ? -3.863 -19.167 9.673 1.00 69.25 87 ASN A O 1
ATOM 656 N N . GLY A 1 88 ? -2.552 -20.195 8.169 1.00 75.75 88 GLY A N 1
ATOM 657 C CA . GLY A 1 88 ? -3.329 -19.818 6.986 1.00 75.75 88 GLY A CA 1
ATOM 658 C C . GLY A 1 88 ? -3.051 -18.432 6.402 1.00 75.75 88 GLY A C 1
ATOM 659 O O . GLY A 1 88 ? -3.712 -18.057 5.436 1.00 75.75 88 GLY A O 1
ATOM 660 N N . VAL A 1 89 ? -2.065 -17.678 6.906 1.00 86.94 89 VAL A N 1
ATOM 661 C CA . VAL A 1 89 ? -1.663 -16.414 6.267 1.00 86.94 89 VAL A CA 1
ATOM 662 C C . VAL A 1 89 ? -0.950 -16.732 4.958 1.00 86.94 89 VAL A C 1
ATOM 664 O O . VAL A 1 89 ? 0.121 -17.344 4.942 1.00 86.94 89 VAL A O 1
ATOM 667 N N . ASP A 1 90 ? -1.549 -16.305 3.847 1.00 88.38 90 ASP A N 1
ATOM 668 C CA . ASP A 1 90 ? -1.004 -16.541 2.515 1.00 88.38 90 ASP A CA 1
ATOM 669 C C . ASP A 1 90 ? 0.376 -15.882 2.356 1.00 88.38 90 ASP A C 1
ATOM 671 O O . ASP A 1 90 ? 0.638 -14.756 2.798 1.00 88.38 90 ASP A O 1
ATOM 675 N N . ALA A 1 91 ? 1.278 -16.600 1.700 1.00 87.31 91 ALA A N 1
ATOM 676 C CA . ALA A 1 91 ? 2.668 -16.211 1.568 1.00 87.31 91 ALA A CA 1
ATOM 677 C C . ALA A 1 91 ? 2.894 -14.916 0.767 1.00 87.31 91 ALA A C 1
ATOM 679 O O . ALA A 1 91 ? 3.915 -14.252 0.964 1.00 87.31 91 ALA A O 1
ATOM 680 N N . ALA A 1 92 ? 1.925 -14.468 -0.039 1.00 89.44 92 ALA A N 1
ATOM 681 C CA . ALA A 1 92 ? 1.938 -13.132 -0.628 1.00 89.44 92 ALA A CA 1
ATOM 682 C C . ALA A 1 92 ? 2.011 -12.033 0.450 1.00 89.44 92 ALA A C 1
ATOM 684 O O . ALA A 1 92 ? 2.728 -11.043 0.268 1.00 89.44 92 ALA A O 1
ATOM 685 N N . TYR A 1 93 ? 1.327 -12.210 1.585 1.00 90.69 93 TYR A N 1
ATOM 686 C CA . TYR A 1 93 ? 1.364 -11.276 2.713 1.00 90.69 93 TYR A CA 1
ATOM 687 C C . TYR A 1 93 ? 2.619 -11.460 3.563 1.00 90.69 93 TYR A C 1
ATOM 689 O O . TYR A 1 93 ? 3.204 -10.474 4.015 1.00 90.69 93 TYR A O 1
ATOM 697 N N . VAL A 1 94 ? 3.069 -12.702 3.747 1.00 88.69 94 VAL A N 1
ATOM 698 C CA . VAL A 1 94 ? 4.293 -13.003 4.502 1.00 88.69 94 VAL A CA 1
ATOM 699 C C . VAL A 1 94 ? 5.514 -12.386 3.820 1.00 88.69 94 VAL A C 1
ATOM 701 O O . VAL A 1 94 ? 6.290 -11.693 4.480 1.00 88.69 94 VAL A O 1
ATOM 704 N N . MET A 1 95 ? 5.641 -12.551 2.498 1.00 86.25 95 MET A N 1
ATOM 705 C CA . MET A 1 95 ? 6.782 -12.055 1.727 1.00 86.25 95 MET A CA 1
ATOM 706 C C . MET A 1 95 ? 6.803 -10.536 1.561 1.00 86.25 95 MET A C 1
ATOM 708 O O . MET A 1 95 ? 7.874 -9.958 1.706 1.00 86.25 95 MET A O 1
ATOM 712 N N . THR A 1 96 ? 5.673 -9.876 1.257 1.00 89.62 96 THR A N 1
ATOM 713 C CA . THR A 1 96 ? 5.702 -8.434 0.927 1.00 89.62 96 THR A CA 1
ATOM 714 C C . THR A 1 96 ? 6.290 -7.634 2.068 1.00 89.62 96 THR A C 1
ATOM 716 O O . THR A 1 96 ? 5.769 -7.727 3.167 1.00 89.62 96 THR A O 1
ATOM 719 N N . ARG A 1 97 ? 7.298 -6.784 1.870 1.00 91.25 97 ARG A N 1
ATOM 720 C CA . ARG A 1 97 ? 7.786 -5.966 2.992 1.00 91.25 97 ARG A CA 1
ATOM 721 C C . ARG A 1 97 ? 6.657 -5.163 3.655 1.00 91.25 97 ARG A C 1
ATOM 723 O O . ARG A 1 97 ? 5.725 -4.715 2.982 1.00 91.25 97 ARG A O 1
ATOM 730 N N . SER A 1 98 ? 6.758 -4.919 4.959 1.00 88.75 98 SER A N 1
ATOM 731 C CA . SER A 1 98 ? 5.863 -3.972 5.631 1.00 88.75 98 SER A CA 1
ATOM 732 C C . SER A 1 98 ? 5.906 -2.600 4.946 1.00 88.75 98 SER A C 1
ATOM 734 O O . SER A 1 98 ? 6.962 -1.974 4.809 1.00 88.75 98 SER A O 1
ATOM 736 N N . ALA A 1 99 ? 4.745 -2.134 4.495 1.00 89.25 99 ALA A N 1
ATOM 737 C CA . ALA A 1 99 ? 4.539 -0.747 4.105 1.00 89.25 99 ALA A CA 1
ATOM 738 C C . ALA A 1 99 ? 4.305 0.101 5.361 1.00 89.25 99 ALA A C 1
ATOM 740 O O . ALA A 1 99 ? 3.773 -0.406 6.349 1.00 89.25 99 ALA A O 1
ATOM 741 N N . PHE A 1 100 ? 4.703 1.372 5.345 1.00 81.81 100 PHE A N 1
ATOM 742 C CA . PHE A 1 100 ? 4.507 2.284 6.482 1.00 81.81 100 PHE A CA 1
ATOM 743 C C . PHE A 1 100 ? 3.246 3.139 6.312 1.00 81.81 100 PHE A C 1
ATOM 745 O O . PHE A 1 100 ? 2.626 3.534 7.296 1.00 81.81 100 PHE A O 1
ATOM 752 N N . ASP A 1 101 ? 2.841 3.336 5.063 1.00 90.69 101 ASP A N 1
ATOM 753 C CA . ASP A 1 101 ? 1.856 4.287 4.582 1.00 90.69 101 ASP A CA 1
ATOM 754 C C . ASP A 1 101 ? 0.695 3.615 3.841 1.00 90.69 101 ASP A C 1
ATOM 756 O O . ASP A 1 101 ? 0.846 2.579 3.196 1.00 90.69 101 ASP A O 1
ATOM 760 N N . VAL A 1 102 ? -0.484 4.226 3.921 1.00 95.25 102 VAL A N 1
ATOM 761 C CA . VAL A 1 102 ? -1.614 3.972 3.026 1.00 95.25 102 VAL A CA 1
ATOM 762 C C . VAL A 1 102 ? -1.580 5.037 1.932 1.00 95.25 102 VAL A C 1
ATOM 764 O O . VAL A 1 102 ? -1.867 6.208 2.173 1.00 95.25 102 VAL A O 1
ATOM 767 N N . ASP A 1 103 ? -1.190 4.615 0.737 1.00 95.12 103 ASP A N 1
ATOM 768 C CA . ASP A 1 103 ? -1.070 5.440 -0.462 1.00 95.12 103 ASP A CA 1
ATOM 769 C C . ASP A 1 103 ? -2.365 5.357 -1.288 1.00 95.12 103 ASP A C 1
ATOM 771 O O . ASP A 1 103 ? -2.686 4.303 -1.847 1.00 95.12 103 ASP A O 1
ATOM 775 N N . LEU A 1 104 ? -3.111 6.459 -1.391 1.00 95.50 104 LEU A N 1
ATOM 776 C CA . LEU A 1 104 ? -4.390 6.507 -2.109 1.00 95.50 104 LEU A CA 1
ATOM 777 C C . LEU A 1 104 ? -4.425 7.667 -3.097 1.00 95.50 104 LEU A C 1
ATOM 779 O O . LEU A 1 104 ? -3.988 8.776 -2.796 1.00 95.50 104 LEU A O 1
ATOM 783 N N . ALA A 1 105 ? -4.966 7.425 -4.283 1.00 92.50 105 ALA A N 1
ATOM 784 C CA . ALA A 1 105 ? -5.201 8.451 -5.287 1.00 92.50 105 ALA A CA 1
ATOM 785 C C . ALA A 1 105 ? -6.673 8.464 -5.694 1.00 92.50 105 ALA A C 1
ATOM 787 O O . ALA A 1 105 ? -7.321 7.416 -5.706 1.00 92.50 105 ALA A O 1
ATOM 788 N N . LEU A 1 106 ? -7.194 9.637 -6.047 1.00 88.75 106 LEU A N 1
ATOM 789 C CA . LEU A 1 106 ? -8.513 9.724 -6.669 1.00 88.75 106 LEU A CA 1
ATOM 790 C C . LEU A 1 106 ? -8.487 9.072 -8.056 1.00 88.75 106 LEU A C 1
ATOM 792 O O . LEU A 1 106 ? -7.526 9.239 -8.809 1.00 88.75 106 LEU A O 1
ATOM 796 N N . VAL A 1 107 ? -9.553 8.349 -8.391 1.00 85.44 107 VAL A N 1
ATOM 797 C CA . VAL A 1 107 ? -9.790 7.820 -9.740 1.00 85.44 107 VAL A CA 1
ATOM 798 C C . VAL A 1 107 ? -10.424 8.914 -10.601 1.00 85.44 107 VAL A C 1
ATOM 800 O O . VAL A 1 107 ? -11.437 9.493 -10.209 1.00 85.44 107 VAL A O 1
ATOM 803 N N . GLY A 1 108 ? -9.849 9.181 -11.773 1.00 70.31 108 GLY A N 1
ATOM 804 C CA . GLY A 1 108 ? -10.331 10.172 -12.746 1.00 70.31 108 GLY A CA 1
ATOM 805 C C . GLY A 1 108 ? -9.180 10.788 -13.543 1.00 70.31 108 GLY A C 1
ATOM 806 O O . GLY A 1 108 ? -8.030 10.551 -13.195 1.00 70.31 108 GLY A O 1
ATOM 807 N N . ASP A 1 109 ? -9.480 11.572 -14.582 1.00 57.50 109 ASP A N 1
ATOM 808 C CA . ASP A 1 109 ? -8.476 12.216 -15.447 1.00 57.50 109 ASP A CA 1
ATOM 809 C C . ASP A 1 109 ? -8.108 13.624 -14.966 1.00 57.50 109 ASP A C 1
ATOM 811 O O . ASP A 1 109 ? -8.990 14.395 -14.594 1.00 57.50 109 ASP A O 1
ATOM 815 N N . GLU A 1 110 ? -6.834 14.018 -15.091 1.00 54.12 110 GLU A N 1
ATOM 816 C CA . GLU A 1 110 ? -6.320 15.359 -14.735 1.00 54.12 110 GLU A CA 1
ATOM 817 C C . GLU A 1 110 ? -7.161 16.521 -15.306 1.00 54.12 110 GLU A C 1
ATOM 819 O O . GLU A 1 110 ? -7.267 17.568 -14.678 1.00 54.12 110 GLU A O 1
ATOM 824 N N . GLY A 1 111 ? -7.800 16.329 -16.470 1.00 51.31 111 GLY A N 1
ATOM 825 C CA . GLY A 1 111 ? -8.669 17.321 -17.118 1.00 51.31 111 GLY A CA 1
ATOM 826 C C . GLY A 1 111 ? -10.128 17.363 -16.630 1.00 51.31 111 GLY A C 1
ATOM 827 O O . GLY A 1 111 ? -10.813 18.352 -16.873 1.00 51.31 111 GLY A O 1
ATOM 828 N N . GLN A 1 112 ? -10.618 16.321 -15.948 1.00 50.41 112 GLN A N 1
ATOM 829 C CA . GLN A 1 112 ? -11.945 16.288 -15.295 1.00 50.41 112 GLN A CA 1
ATOM 830 C C . GLN A 1 112 ? -11.872 16.616 -13.797 1.00 50.41 112 GLN A C 1
ATOM 832 O O . GLN A 1 112 ? -12.868 16.913 -13.135 1.00 50.41 112 GLN A O 1
ATOM 837 N N . VAL A 1 113 ? -10.667 16.530 -13.260 1.00 51.69 113 VAL A N 1
ATOM 838 C CA . VAL A 1 113 ? -10.298 16.692 -11.866 1.00 51.69 113 VAL A CA 1
ATOM 839 C C . VAL A 1 113 ? -10.053 18.195 -11.695 1.00 51.69 113 VAL A C 1
ATOM 841 O O . VAL A 1 113 ? -9.051 18.700 -12.171 1.00 51.69 113 VAL A O 1
ATOM 844 N N . GLY A 1 114 ? -11.046 18.920 -11.155 1.00 57.19 114 GLY A N 1
ATOM 845 C CA . GLY A 1 114 ? -11.145 20.395 -11.152 1.00 57.19 114 GLY A CA 1
ATOM 846 C C . GLY A 1 114 ? -9.964 21.177 -10.543 1.00 57.19 114 GLY A C 1
ATOM 847 O O . GLY A 1 114 ? -8.846 20.692 -10.449 1.00 57.19 114 GLY A O 1
ATOM 848 N N . ASP A 1 115 ? -10.189 22.425 -10.113 1.00 73.56 115 ASP A N 1
ATOM 849 C CA . ASP A 1 115 ? -9.134 23.258 -9.501 1.00 73.56 115 ASP A CA 1
ATOM 850 C C . ASP A 1 115 ? -8.313 22.463 -8.457 1.00 73.56 115 ASP A C 1
ATOM 852 O O . ASP A 1 115 ? -8.866 21.883 -7.517 1.00 73.56 115 ASP A O 1
ATOM 856 N N . ARG A 1 116 ? -6.981 22.429 -8.619 1.00 77.31 116 ARG A N 1
ATOM 857 C CA . ARG A 1 116 ? -6.036 21.718 -7.737 1.00 77.31 116 ARG A CA 1
ATOM 858 C C . ARG A 1 116 ? -6.269 22.045 -6.268 1.00 77.31 116 ARG A C 1
ATOM 860 O O . ARG A 1 116 ? -6.141 21.166 -5.411 1.00 77.31 116 ARG A O 1
ATOM 867 N N . ARG A 1 117 ? -6.634 23.293 -5.972 1.00 81.81 117 ARG A N 1
ATOM 868 C CA . ARG A 1 117 ? -6.996 23.722 -4.622 1.00 81.81 117 ARG A CA 1
ATOM 869 C C . ARG A 1 117 ? -8.222 22.971 -4.105 1.00 81.81 117 ARG A C 1
ATOM 871 O O . ARG A 1 117 ? -8.165 22.406 -3.018 1.00 81.81 117 ARG A O 1
ATOM 878 N N . HIS A 1 118 ? -9.285 22.906 -4.900 1.00 84.19 118 HIS A N 1
ATOM 879 C CA . HIS A 1 118 ? -10.512 22.200 -4.544 1.00 84.19 118 HIS A CA 1
ATOM 880 C C . HIS A 1 118 ? -10.257 20.710 -4.278 1.00 84.19 118 HIS A C 1
ATOM 882 O O . HIS A 1 118 ? -10.777 20.144 -3.320 1.00 84.19 118 HIS A O 1
ATOM 888 N N . LEU A 1 119 ? -9.407 20.066 -5.077 1.00 84.69 119 LEU A N 1
ATOM 889 C CA . LEU A 1 119 ? -9.042 18.662 -4.862 1.00 84.69 119 LEU A CA 1
ATOM 890 C C . LEU A 1 119 ? -8.260 18.468 -3.573 1.00 84.69 119 LEU A C 1
ATOM 892 O O . LEU A 1 119 ? -8.557 17.563 -2.804 1.00 84.69 119 LEU A O 1
ATOM 896 N N . THR A 1 120 ? -7.301 19.349 -3.312 1.00 88.31 120 THR A N 1
ATOM 897 C CA . THR A 1 120 ? -6.525 19.345 -2.071 1.00 88.31 120 THR A CA 1
ATOM 898 C C . THR A 1 120 ? -7.436 19.494 -0.847 1.00 88.31 120 THR A C 1
ATOM 900 O O . THR A 1 120 ? -7.303 18.746 0.121 1.00 88.31 120 THR A O 1
ATOM 903 N N . GLU A 1 121 ? -8.400 20.416 -0.902 1.00 88.75 121 GLU A N 1
ATOM 904 C CA . GLU A 1 121 ? -9.416 20.612 0.140 1.00 88.75 121 GLU A CA 1
ATOM 905 C C . GLU A 1 121 ? -10.291 19.359 0.313 1.00 88.75 121 GLU A C 1
ATOM 907 O O . GLU A 1 121 ? -10.549 18.939 1.442 1.00 88.75 121 GLU A O 1
ATOM 912 N N . ARG A 1 122 ? -10.677 18.694 -0.786 1.00 88.50 122 ARG A N 1
ATOM 913 C CA . ARG A 1 122 ? -11.400 17.411 -0.741 1.00 88.50 122 ARG A CA 1
ATOM 914 C C . ARG A 1 122 ? -10.584 16.300 -0.081 1.00 88.50 122 ARG A C 1
ATOM 916 O O . ARG A 1 122 ? -11.141 15.559 0.724 1.00 88.50 122 ARG A O 1
ATOM 923 N N . LEU A 1 123 ? -9.289 16.179 -0.381 1.00 92.00 123 LEU A N 1
ATOM 924 C CA . LEU A 1 123 ? -8.414 15.188 0.259 1.00 92.00 123 LEU A CA 1
ATOM 925 C C . LEU A 1 123 ? -8.273 15.447 1.762 1.00 92.00 123 LEU A C 1
ATOM 927 O O . LEU A 1 123 ? -8.383 14.518 2.560 1.00 92.00 123 LEU A O 1
ATOM 931 N N . ALA A 1 124 ? -8.066 16.708 2.151 1.00 91.38 124 ALA A N 1
ATOM 932 C CA . ALA A 1 124 ? -7.990 17.108 3.552 1.00 91.38 124 ALA A CA 1
ATOM 933 C C . ALA A 1 124 ? -9.301 16.803 4.297 1.00 91.38 124 ALA A C 1
ATOM 935 O O . ALA A 1 124 ? -9.280 16.228 5.383 1.00 91.38 124 ALA A O 1
ATOM 936 N N . SER A 1 125 ? -10.446 17.111 3.681 1.00 89.75 125 SER A N 1
ATOM 937 C CA . SER A 1 125 ? -11.769 16.801 4.231 1.00 89.75 125 SER A CA 1
ATOM 938 C C . SER A 1 125 ? -12.017 15.291 4.353 1.00 89.75 125 SER A C 1
ATOM 940 O O . SER A 1 125 ? -12.539 14.830 5.371 1.00 89.75 125 SER A O 1
ATOM 942 N N . ALA A 1 126 ? -11.590 14.494 3.367 1.00 91.00 126 ALA A N 1
ATOM 943 C CA . ALA A 1 126 ? -11.671 13.037 3.442 1.00 91.00 126 ALA A CA 1
ATOM 944 C C . ALA A 1 126 ? -10.833 12.489 4.606 1.00 91.00 126 ALA A C 1
ATOM 946 O O . ALA A 1 126 ? -11.318 11.673 5.388 1.00 91.00 126 ALA A O 1
ATOM 947 N N . LEU A 1 127 ? -9.605 12.985 4.781 1.00 91.88 127 LEU A N 1
ATOM 948 C CA . LEU A 1 127 ? -8.741 12.599 5.897 1.00 91.88 127 LEU A CA 1
ATOM 949 C C . LEU A 1 127 ? -9.368 12.943 7.259 1.00 91.88 127 LEU A C 1
ATOM 951 O O . LEU A 1 127 ? -9.358 12.109 8.161 1.00 91.88 127 LEU A O 1
ATOM 955 N N . GLN A 1 128 ? -9.988 14.120 7.378 1.00 89.31 128 GLN A N 1
ATOM 956 C CA . GLN A 1 128 ? -10.730 14.546 8.574 1.00 89.31 128 GLN A CA 1
ATOM 957 C C . GLN A 1 128 ? -12.021 13.745 8.823 1.00 89.31 128 GLN A C 1
ATOM 959 O O . GLN A 1 128 ? -12.533 13.731 9.938 1.00 89.31 128 GLN A O 1
ATOM 964 N N . THR A 1 129 ? -12.554 13.064 7.805 1.00 88.25 129 THR A N 1
ATOM 965 C CA . THR A 1 129 ? -13.687 12.133 7.960 1.00 88.25 129 THR A CA 1
ATOM 966 C C . THR A 1 129 ? -13.219 10.785 8.516 1.00 88.25 129 THR A C 1
ATOM 968 O O . THR A 1 129 ? -13.924 10.139 9.295 1.00 88.25 129 THR A O 1
ATOM 971 N N . VAL A 1 130 ? -12.011 10.356 8.137 1.00 90.25 130 VAL A N 1
ATOM 972 C CA . VAL A 1 130 ? -11.422 9.089 8.588 1.00 90.25 130 VAL A CA 1
ATOM 973 C C . VAL A 1 130 ? -10.889 9.192 10.018 1.00 90.25 130 VAL A C 1
ATOM 975 O O . VAL A 1 130 ? -11.105 8.257 10.794 1.00 90.25 130 VAL A O 1
ATOM 978 N N . ALA A 1 131 ? -10.247 10.310 10.373 1.00 90.81 131 ALA A N 1
ATOM 979 C CA . ALA A 1 131 ? -9.633 10.544 11.679 1.00 90.81 131 ALA A CA 1
ATOM 980 C C . ALA A 1 131 ? -9.972 11.935 12.243 1.00 90.81 131 ALA A C 1
ATOM 982 O O . ALA A 1 131 ? -9.905 12.937 11.530 1.00 90.81 131 ALA A O 1
ATOM 983 N N . ALA A 1 132 ? -10.260 11.996 13.545 1.00 88.38 132 ALA A N 1
ATOM 984 C CA . ALA A 1 132 ? -10.582 13.243 14.235 1.00 88.38 132 ALA A CA 1
ATOM 985 C C . ALA A 1 132 ? -9.333 14.123 14.400 1.00 88.38 132 ALA A C 1
ATOM 987 O O . ALA A 1 132 ? -8.250 13.594 14.664 1.00 88.38 132 ALA A O 1
ATOM 988 N N . PRO A 1 133 ? -9.441 15.460 14.372 1.00 86.00 133 PRO A N 1
ATOM 989 C CA . PRO A 1 133 ? -8.388 16.313 14.913 1.00 86.00 133 PRO A CA 1
ATOM 990 C C . PRO A 1 133 ? -8.064 15.916 16.361 1.00 86.00 133 PRO A C 1
ATOM 992 O O . PRO A 1 133 ? -8.968 15.645 17.151 1.00 86.00 133 PRO A O 1
ATOM 995 N N . GLU A 1 134 ? -6.785 15.901 16.744 1.00 81.69 134 GLU A N 1
ATOM 996 C CA . GLU A 1 134 ? -6.376 15.490 18.100 1.00 81.69 134 GLU A CA 1
ATOM 997 C C . GLU A 1 134 ? -6.999 16.349 19.216 1.00 81.69 134 GLU A C 1
ATOM 999 O O . GLU A 1 134 ? -7.290 15.844 20.299 1.00 81.69 134 GLU A O 1
ATOM 1004 N N . ALA A 1 135 ? -7.275 17.626 18.932 1.00 76.00 135 ALA A N 1
ATOM 1005 C CA . ALA A 1 135 ? -7.970 18.534 19.844 1.00 76.00 135 ALA A CA 1
ATOM 1006 C C . ALA A 1 135 ? -9.461 18.184 20.047 1.00 76.00 135 ALA A C 1
ATOM 1008 O O . ALA A 1 135 ? -10.071 18.627 21.021 1.00 76.00 135 ALA A O 1
ATOM 1009 N N . GLU A 1 136 ? -10.045 17.367 19.165 1.00 76.19 136 GLU A N 1
ATOM 1010 C CA . GLU A 1 136 ? -11.467 17.011 19.149 1.00 76.19 136 GLU A CA 1
ATOM 1011 C C . GLU A 1 136 ? -11.689 15.482 19.086 1.00 76.19 136 GLU A C 1
ATOM 1013 O O . GLU A 1 136 ? -12.413 14.981 18.228 1.00 76.19 136 GLU A O 1
ATOM 1018 N N . PRO A 1 137 ? -11.138 14.694 20.029 1.00 62.78 137 PRO A N 1
ATOM 1019 C CA . PRO A 1 137 ? -11.088 13.229 19.941 1.00 62.78 137 PRO A CA 1
ATOM 1020 C C . PRO A 1 137 ? -12.454 12.529 20.098 1.00 62.78 137 PRO A C 1
ATOM 1022 O O . PRO A 1 137 ? -12.523 11.303 20.081 1.00 62.78 137 PRO A O 1
ATOM 1025 N N . GLY A 1 138 ? -13.531 13.283 20.335 1.00 59.19 138 GLY A N 1
ATOM 1026 C CA . GLY A 1 138 ? -14.863 12.766 20.660 1.00 59.19 138 GLY A CA 1
ATOM 1027 C C . GLY A 1 138 ? -15.890 12.886 19.536 1.00 59.19 138 GLY A C 1
ATOM 1028 O O . GLY A 1 138 ? -17.084 12.737 19.809 1.00 59.19 138 GLY A O 1
ATOM 1029 N N . THR A 1 139 ? -15.466 13.213 18.315 1.00 68.00 139 THR A N 1
ATOM 1030 C CA . THR A 1 139 ? -16.341 13.240 17.139 1.00 68.00 139 THR A CA 1
ATOM 1031 C C . THR A 1 139 ? -16.588 11.816 16.626 1.00 68.00 139 THR A C 1
ATOM 1033 O O . THR A 1 139 ? -15.763 10.919 16.800 1.00 68.00 139 THR A O 1
ATOM 1036 N N . ALA A 1 140 ? -17.740 11.587 15.986 1.00 68.81 140 ALA A N 1
ATOM 1037 C CA . ALA A 1 140 ? -18.016 10.301 15.333 1.00 68.81 140 ALA A CA 1
ATOM 1038 C C . ALA A 1 140 ? -16.990 10.001 14.217 1.00 68.81 140 ALA A C 1
ATOM 1040 O O . ALA A 1 140 ? -16.608 8.851 13.987 1.00 68.81 140 ALA A O 1
ATOM 1041 N N . ALA A 1 141 ? -16.497 11.063 13.571 1.00 65.62 141 ALA A N 1
ATOM 1042 C CA . ALA A 1 141 ? -15.392 11.052 12.622 1.00 65.62 141 ALA A CA 1
ATOM 1043 C C . ALA A 1 141 ? -14.066 10.770 13.347 1.00 65.62 141 ALA A C 1
ATOM 1045 O O . ALA A 1 141 ? -13.317 11.678 13.662 1.00 65.62 141 ALA A O 1
ATOM 1046 N N . GLY A 1 142 ? -13.802 9.509 13.678 1.00 79.12 142 GLY A N 1
ATOM 1047 C CA . GLY A 1 142 ? -12.588 9.100 14.390 1.00 79.12 142 GLY A CA 1
ATOM 1048 C C . GLY A 1 142 ? -12.764 7.826 15.203 1.00 79.12 142 GLY A C 1
ATOM 1049 O O . GLY A 1 142 ? -11.786 7.208 15.596 1.00 79.12 142 GLY A O 1
ATOM 1050 N N . ILE A 1 143 ? -13.992 7.366 15.423 1.00 87.19 143 ILE A N 1
ATOM 1051 C CA . ILE A 1 143 ? -14.228 6.039 15.996 1.00 87.19 143 ILE A CA 1
ATOM 1052 C C . ILE A 1 143 ? -14.071 5.014 14.876 1.00 87.19 143 ILE A C 1
ATOM 1054 O O . ILE A 1 143 ? -14.755 5.118 13.854 1.00 87.19 143 ILE A O 1
ATOM 1058 N N . GLY A 1 144 ? -13.195 4.024 15.042 1.00 82.38 144 GLY A N 1
ATOM 1059 C CA . GLY A 1 144 ? -12.970 3.015 14.013 1.00 82.38 144 GLY A CA 1
ATOM 1060 C C . GLY A 1 144 ? -12.459 1.672 14.525 1.00 82.38 144 GLY A C 1
ATOM 1061 O O . GLY A 1 144 ? -12.255 1.487 15.726 1.00 82.38 144 GLY A O 1
ATOM 1062 N N . LEU A 1 145 ? -12.438 0.710 13.600 1.00 84.31 145 LEU A N 1
ATOM 1063 C CA . LEU A 1 145 ? -12.552 -0.730 13.821 1.00 84.31 145 LEU A CA 1
ATOM 1064 C C . LEU A 1 145 ? -13.546 -1.089 14.947 1.00 84.31 145 LEU A C 1
ATOM 1066 O O . LEU A 1 145 ? -13.179 -1.399 16.083 1.00 84.31 145 LEU A O 1
ATOM 1070 N N . GLY A 1 146 ? -14.840 -0.957 14.645 1.00 85.75 146 GLY A N 1
ATOM 1071 C CA . GLY A 1 146 ? -15.934 -1.391 15.524 1.00 85.75 146 GLY A CA 1
ATOM 1072 C C . GLY A 1 146 ? -15.995 -0.704 16.897 1.00 85.75 146 GLY A C 1
ATOM 1073 O O . GLY A 1 146 ? -16.529 -1.269 17.848 1.00 85.75 146 GLY A O 1
ATOM 1074 N N . GLY A 1 147 ? -15.423 0.492 17.048 1.00 89.81 147 GLY A N 1
ATOM 1075 C CA . GLY A 1 147 ? -15.396 1.200 18.333 1.00 89.81 147 GLY A CA 1
ATOM 1076 C C . GLY A 1 147 ? -14.336 0.708 19.318 1.00 89.81 147 GLY A C 1
ATOM 1077 O O . GLY A 1 147 ? -14.338 1.135 20.473 1.00 89.81 147 GLY A O 1
ATOM 1078 N N . LEU A 1 148 ? -13.417 -0.154 18.874 1.00 93.62 148 LEU A N 1
ATOM 1079 C CA . LEU A 1 148 ? -12.259 -0.580 19.663 1.00 93.62 148 LEU A CA 1
ATOM 1080 C C . LEU A 1 148 ? -11.085 0.397 19.561 1.00 93.62 148 LEU A C 1
ATOM 1082 O O . LEU A 1 148 ? -10.170 0.346 20.387 1.00 93.62 148 LEU A O 1
ATOM 1086 N N . VAL A 1 149 ? -11.100 1.283 18.562 1.00 93.44 149 VAL A N 1
ATOM 1087 C CA . VAL A 1 149 ? -10.019 2.224 18.281 1.00 93.44 149 VAL A CA 1
ATOM 1088 C C . VAL A 1 149 ? -10.571 3.632 18.084 1.00 93.44 149 VAL A C 1
ATOM 1090 O O . VAL A 1 149 ? -11.631 3.846 17.493 1.00 93.44 149 VAL A O 1
ATOM 1093 N N . ARG A 1 150 ? -9.812 4.613 18.570 1.00 91.94 150 ARG A N 1
ATOM 1094 C CA . ARG A 1 150 ? -9.972 6.018 18.213 1.00 91.94 150 ARG A CA 1
ATOM 1095 C C . ARG A 1 150 ? -8.824 6.453 17.309 1.00 91.94 150 ARG A C 1
ATOM 1097 O O . ARG A 1 150 ? -7.673 6.453 17.736 1.00 91.94 150 ARG A O 1
ATOM 1104 N N . TYR A 1 151 ? -9.156 6.864 16.100 1.00 93.19 151 TYR A N 1
ATOM 1105 C CA . TYR A 1 151 ? -8.277 7.495 15.134 1.00 93.19 151 TYR A CA 1
ATOM 1106 C C . TYR A 1 151 ? -8.249 9.008 15.333 1.00 93.19 151 TYR A C 1
ATOM 1108 O O . TYR A 1 151 ? -9.279 9.678 15.227 1.00 93.19 151 TYR A O 1
ATOM 1116 N N . SER A 1 152 ? -7.059 9.544 15.582 1.00 91.94 152 SER A N 1
ATOM 1117 C CA . SER A 1 152 ? -6.797 10.979 15.584 1.00 91.94 152 SER A CA 1
ATOM 1118 C C . SER A 1 152 ? -5.692 11.351 14.602 1.00 91.94 152 SER A C 1
ATOM 1120 O O . SER A 1 152 ? -4.835 10.533 14.284 1.00 91.94 152 SER A O 1
ATOM 1122 N N . ILE A 1 153 ? -5.694 12.592 14.125 1.00 91.12 153 ILE A N 1
ATOM 1123 C CA . ILE A 1 153 ? -4.623 13.164 13.312 1.00 91.12 153 ILE A CA 1
ATOM 1124 C C . ILE A 1 153 ? -4.030 14.384 14.018 1.00 91.12 153 ILE A C 1
ATOM 1126 O O . ILE A 1 153 ? -4.744 15.322 14.379 1.00 91.12 153 ILE A O 1
ATOM 1130 N N . SER A 1 154 ? -2.715 14.346 14.233 1.00 76.12 154 SER A N 1
ATOM 1131 C CA . SER A 1 154 ? -1.954 15.401 14.919 1.00 76.12 154 SER A CA 1
ATOM 1132 C C . SER A 1 154 ? -1.244 16.339 13.941 1.00 76.12 154 SER A C 1
ATOM 1134 O O . SER A 1 154 ? -1.115 17.534 14.196 1.00 76.12 154 SER A O 1
ATOM 1136 N N . ALA A 1 155 ? -0.822 15.816 12.788 1.00 75.25 155 ALA A N 1
ATOM 1137 C CA . ALA A 1 155 ? -0.145 16.573 11.746 1.00 75.25 155 ALA A CA 1
ATOM 1138 C C . ALA A 1 155 ? -0.700 16.195 10.369 1.00 75.25 155 ALA A C 1
ATOM 1140 O O . ALA A 1 155 ? -0.535 15.067 9.902 1.00 75.25 155 ALA A O 1
ATOM 1141 N N . MET A 1 156 ? -1.341 17.167 9.719 1.00 87.81 156 MET A N 1
ATOM 1142 C CA . MET A 1 156 ? -1.712 17.117 8.308 1.00 87.81 156 MET A CA 1
ATOM 1143 C C . MET A 1 156 ? -0.852 18.124 7.551 1.00 87.81 156 MET A C 1
ATOM 1145 O O . MET A 1 156 ? -0.732 19.279 7.960 1.00 87.81 156 MET A O 1
ATOM 1149 N N . ARG A 1 157 ? -0.260 17.696 6.439 1.00 89.88 157 ARG A N 1
ATOM 1150 C CA . ARG A 1 157 ? 0.555 18.551 5.581 1.00 89.88 157 ARG A CA 1
ATOM 1151 C C . ARG A 1 157 ? 0.075 18.474 4.146 1.00 89.88 157 ARG A C 1
ATOM 1153 O O . ARG A 1 157 ? 0.027 17.399 3.561 1.00 89.88 157 ARG A O 1
ATOM 1160 N N . THR A 1 158 ? -0.145 19.637 3.558 1.00 87.69 158 THR A N 1
ATOM 1161 C CA . THR A 1 158 ? -0.351 19.784 2.121 1.00 87.69 158 THR A CA 1
ATOM 1162 C C . THR A 1 158 ? 0.968 20.113 1.433 1.00 87.69 158 THR A C 1
ATOM 1164 O O . THR A 1 158 ? 1.758 20.904 1.950 1.00 87.69 158 THR A O 1
ATOM 1167 N N . VAL A 1 159 ? 1.209 19.523 0.265 1.00 82.75 159 VAL A N 1
ATOM 1168 C CA . VAL A 1 159 ? 2.334 19.867 -0.613 1.00 82.75 159 VAL A CA 1
ATOM 1169 C C . VAL A 1 159 ? 1.825 20.791 -1.724 1.00 82.75 159 VAL A C 1
ATOM 1171 O O . VAL A 1 159 ? 1.092 20.322 -2.597 1.00 82.75 159 VAL A O 1
ATOM 1174 N N . PRO A 1 160 ? 2.160 22.096 -1.699 1.00 78.19 160 PRO A N 1
ATOM 1175 C CA . PRO A 1 160 ? 1.587 23.080 -2.619 1.00 78.19 160 PRO A CA 1
A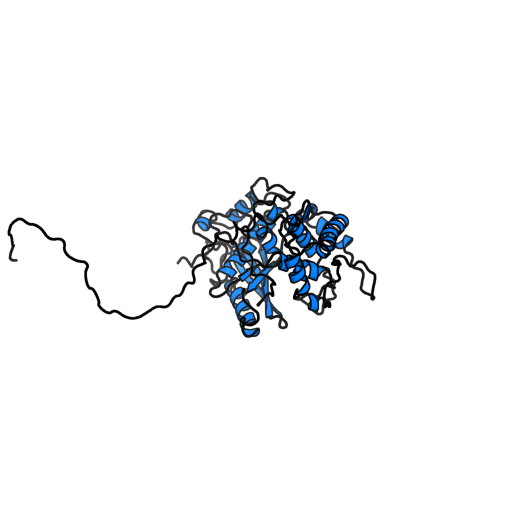TOM 1176 C C . PRO A 1 160 ? 1.809 22.756 -4.100 1.00 78.19 160 PRO A C 1
ATOM 1178 O O . PRO A 1 160 ? 0.937 23.009 -4.929 1.00 78.19 160 PRO A O 1
ATOM 1181 N N . GLU A 1 161 ? 2.954 22.163 -4.442 1.00 76.94 161 GLU A N 1
ATOM 1182 C CA . GLU A 1 161 ? 3.370 21.936 -5.826 1.00 76.94 161 GLU A CA 1
ATOM 1183 C C . GLU A 1 161 ? 2.481 20.911 -6.541 1.00 76.94 161 GLU A C 1
ATOM 1185 O O . GLU A 1 161 ? 2.222 21.039 -7.738 1.00 76.94 161 GLU A O 1
ATOM 1190 N N . ASN A 1 162 ? 2.003 19.895 -5.817 1.00 78.12 162 ASN A N 1
ATOM 1191 C CA . ASN A 1 162 ? 1.257 18.771 -6.389 1.00 78.12 162 ASN A CA 1
ATOM 1192 C C . ASN A 1 162 ? -0.091 18.492 -5.707 1.00 78.12 162 ASN A C 1
ATOM 1194 O O . ASN A 1 162 ? -0.775 17.554 -6.105 1.00 78.12 162 ASN A O 1
ATOM 1198 N N . GLY A 1 163 ? -0.479 19.281 -4.702 1.00 84.69 163 GLY A N 1
ATOM 1199 C CA . GLY A 1 163 ? -1.754 19.142 -3.995 1.00 84.69 163 GLY A CA 1
ATOM 1200 C C . GLY A 1 163 ? -1.886 17.867 -3.158 1.00 84.69 163 GLY A C 1
ATOM 1201 O O . GLY A 1 163 ? -2.985 17.553 -2.706 1.00 84.69 163 GLY A O 1
ATOM 1202 N N . LYS A 1 164 ? -0.800 17.107 -2.953 1.00 90.00 164 LYS A N 1
ATOM 1203 C CA . LYS A 1 164 ? -0.822 15.922 -2.087 1.00 90.00 164 LYS A CA 1
ATOM 1204 C C . LYS A 1 164 ? -1.091 16.315 -0.641 1.00 90.00 164 LYS A C 1
ATOM 1206 O O . LYS A 1 164 ? -0.561 17.321 -0.161 1.00 90.00 164 LYS A O 1
ATOM 1211 N N . VAL A 1 165 ? -1.834 15.470 0.063 1.00 92.88 165 VAL A N 1
ATOM 1212 C CA . VAL A 1 165 ? -2.095 15.595 1.498 1.00 92.88 165 VAL A CA 1
ATOM 1213 C C . VAL A 1 165 ? -1.472 14.407 2.217 1.00 92.88 165 VAL A C 1
ATOM 1215 O O . VAL A 1 165 ? -1.796 13.257 1.941 1.00 92.88 165 VAL A O 1
ATOM 1218 N N . TYR A 1 166 ? -0.579 14.698 3.153 1.00 91.31 166 TYR A N 1
ATOM 1219 C CA . TYR A 1 166 ? 0.058 13.721 4.025 1.00 91.31 166 TYR A CA 1
ATOM 1220 C C . TYR A 1 166 ? -0.522 13.839 5.425 1.00 91.31 166 TYR A C 1
ATOM 1222 O O . TYR A 1 166 ? -0.752 14.948 5.915 1.00 91.31 166 TYR A O 1
ATOM 1230 N N . GLY A 1 167 ? -0.697 12.705 6.087 1.00 91.25 167 GLY A N 1
ATOM 1231 C CA . GLY A 1 167 ? -1.155 12.657 7.466 1.00 91.25 167 GLY A CA 1
ATOM 1232 C C . GLY A 1 167 ? -0.525 11.516 8.238 1.00 91.25 167 GLY A C 1
ATOM 1233 O O . GLY A 1 167 ? -0.185 10.478 7.672 1.00 91.25 167 GLY A O 1
ATOM 1234 N N . GLN A 1 168 ? -0.402 11.706 9.545 1.00 93.19 168 GLN A N 1
ATOM 1235 C CA . GLN A 1 168 ? -0.111 10.627 10.476 1.00 93.19 168 GLN A CA 1
ATOM 1236 C C . GLN A 1 168 ? -1.346 10.395 11.345 1.00 93.19 168 GLN A C 1
ATOM 1238 O O . GLN A 1 168 ? -1.705 11.244 12.161 1.00 93.19 168 GLN A O 1
ATOM 1243 N N . ILE A 1 169 ? -2.004 9.255 11.141 1.00 93.69 169 ILE A N 1
ATOM 1244 C CA . ILE A 1 169 ? -3.151 8.836 11.937 1.00 93.69 169 ILE A CA 1
ATOM 1245 C C . ILE A 1 169 ? -2.642 8.029 13.132 1.00 93.69 169 ILE A C 1
ATOM 1247 O O . ILE A 1 169 ? -1.994 6.993 12.976 1.00 93.69 169 ILE A O 1
ATOM 1251 N N . THR A 1 170 ? -2.984 8.485 14.328 1.00 94.06 170 THR A N 1
ATOM 1252 C CA . THR A 1 170 ? -2.797 7.764 15.582 1.00 94.06 170 THR A CA 1
ATOM 1253 C C . THR A 1 170 ? -4.039 6.934 15.867 1.00 94.06 170 THR A C 1
ATOM 1255 O O . THR A 1 170 ? -5.121 7.464 16.094 1.00 94.06 170 THR A O 1
ATOM 1258 N N . ALA A 1 171 ? -3.877 5.620 15.875 1.00 94.12 171 ALA A N 1
ATOM 1259 C CA . ALA A 1 171 ? -4.866 4.635 16.266 1.00 94.12 171 ALA A CA 1
ATOM 1260 C C . ALA A 1 171 ? -4.678 4.304 17.751 1.00 94.12 171 ALA A C 1
ATOM 1262 O O . ALA A 1 171 ? -3.758 3.574 18.113 1.00 94.12 171 ALA A O 1
ATOM 1263 N N . GLN A 1 172 ? -5.524 4.853 18.620 1.00 94.06 172 GLN A N 1
ATOM 1264 C CA . GLN A 1 172 ? -5.495 4.602 20.060 1.00 94.06 172 GLN A CA 1
ATOM 1265 C C . GLN A 1 172 ? -6.507 3.507 20.424 1.00 94.06 172 GLN A C 1
ATOM 1267 O O . GLN A 1 172 ? -7.711 3.770 20.355 1.00 94.06 172 GLN A O 1
ATOM 1272 N N . PRO A 1 173 ? -6.070 2.311 20.860 1.00 95.31 173 PRO A N 1
ATOM 1273 C CA . PRO A 1 173 ? -6.972 1.312 21.413 1.00 95.31 173 PRO A CA 1
ATOM 1274 C C . PRO A 1 173 ? -7.658 1.819 22.677 1.00 95.31 173 PRO A C 1
ATOM 1276 O O . PRO A 1 173 ? -7.015 2.414 23.552 1.00 95.31 173 PRO A O 1
ATOM 1279 N N . ILE A 1 174 ? -8.960 1.573 22.773 1.00 93.06 174 ILE A N 1
ATOM 1280 C CA . ILE A 1 174 ? -9.841 2.126 23.804 1.00 93.06 174 ILE A CA 1
ATOM 1281 C C . ILE A 1 174 ? -10.743 1.049 24.412 1.00 93.06 174 ILE A C 1
ATOM 1283 O O . ILE A 1 174 ? -10.981 0.001 23.815 1.00 93.06 174 ILE A O 1
ATOM 1287 N N . ASN A 1 175 ? -11.266 1.305 25.614 1.00 90.44 175 ASN A N 1
ATOM 1288 C CA . ASN A 1 175 ? -12.280 0.442 26.218 1.00 90.44 175 ASN A CA 1
ATOM 1289 C C . ASN A 1 175 ? -13.700 0.891 25.815 1.00 90.44 175 ASN A C 1
ATOM 1291 O O . ASN A 1 175 ? -14.184 1.889 26.361 1.00 90.44 175 ASN A O 1
ATOM 1295 N N . PRO A 1 176 ? -14.414 0.148 24.946 1.00 85.56 176 PRO A N 1
ATOM 1296 C CA . PRO A 1 176 ? -15.722 0.567 24.438 1.00 85.56 176 PRO A CA 1
ATOM 1297 C C . PRO A 1 176 ? -16.812 0.648 25.523 1.00 85.56 176 PRO A C 1
ATOM 1299 O O . PRO A 1 176 ? -17.813 1.339 25.337 1.00 85.56 176 PRO A O 1
ATOM 1302 N N . ARG A 1 177 ? -16.629 -0.002 26.686 1.00 86.62 177 ARG A N 1
ATOM 1303 C CA . ARG A 1 177 ? -17.621 -0.008 27.783 1.00 86.62 177 ARG A CA 1
ATOM 1304 C C . ARG A 1 177 ? -17.859 1.369 28.404 1.00 86.62 177 ARG A C 1
ATOM 1306 O O . ARG A 1 177 ? -18.908 1.588 28.998 1.00 86.62 177 ARG A O 1
ATOM 1313 N N . TYR A 1 178 ? -16.908 2.291 28.261 1.00 82.56 178 TYR A N 1
ATOM 1314 C CA . TYR A 1 178 ? -17.009 3.657 28.789 1.00 82.56 178 TYR A CA 1
ATOM 1315 C C . TYR A 1 178 ? -17.577 4.652 27.764 1.00 82.56 178 TYR A C 1
ATOM 1317 O O . TYR A 1 178 ? -17.514 5.866 27.964 1.00 82.56 178 TYR A O 1
ATOM 1325 N N . GLY A 1 179 ? -18.150 4.142 26.669 1.00 75.62 179 GLY A N 1
ATOM 1326 C CA . GLY A 1 179 ? -18.651 4.944 25.561 1.00 75.62 179 GLY A CA 1
ATOM 1327 C C . GLY A 1 179 ? -17.533 5.437 24.645 1.00 75.62 179 GLY A C 1
ATOM 1328 O O . GLY A 1 179 ? -16.353 5.363 24.959 1.00 75.62 179 GLY A O 1
ATOM 1329 N N . VAL A 1 180 ? -17.912 5.955 23.482 1.00 64.25 180 VAL A N 1
ATOM 1330 C CA . VAL A 1 180 ? -16.973 6.202 22.376 1.00 64.25 180 VAL A CA 1
ATOM 1331 C C . VAL A 1 180 ? -16.314 7.585 22.386 1.00 64.25 180 VAL A C 1
ATOM 1333 O O . VAL A 1 180 ? -15.284 7.785 21.753 1.00 64.25 180 VAL A O 1
ATOM 1336 N N . ARG A 1 181 ? -16.856 8.548 23.147 1.00 67.94 181 ARG A N 1
ATOM 1337 C CA . ARG A 1 181 ? -16.392 9.949 23.097 1.00 67.94 181 ARG A CA 1
ATOM 1338 C C . ARG A 1 181 ? -15.161 10.238 23.956 1.00 67.94 181 ARG A C 1
ATOM 1340 O O . ARG A 1 181 ? -14.354 11.087 23.591 1.00 67.94 181 ARG A O 1
ATOM 1347 N N . ARG A 1 182 ? -15.023 9.575 25.111 1.00 72.94 182 ARG A N 1
ATOM 1348 C CA . ARG A 1 182 ? -13.854 9.683 26.011 1.00 72.94 182 ARG A CA 1
ATOM 1349 C C . ARG A 1 182 ? -13.505 8.360 26.720 1.00 72.94 182 ARG A C 1
ATOM 1351 O O . ARG A 1 182 ? -13.329 8.362 27.938 1.00 72.94 182 ARG A O 1
ATOM 1358 N N . PRO A 1 183 ? -13.425 7.226 26.009 1.00 81.00 183 PRO A N 1
ATOM 1359 C CA . PRO A 1 183 ? -13.024 5.980 26.640 1.00 81.00 183 PRO A CA 1
ATOM 1360 C C . PRO A 1 183 ? -11.550 6.033 27.070 1.00 81.00 183 PRO A C 1
ATOM 1362 O O . PRO A 1 183 ? -10.735 6.680 26.400 1.00 81.00 183 PRO A O 1
ATOM 1365 N N . PRO A 1 184 ? -11.188 5.347 28.168 1.00 88.62 184 PRO A N 1
ATOM 1366 C CA . PRO A 1 184 ? -9.799 5.213 28.570 1.00 88.62 184 PRO A CA 1
ATOM 1367 C C . PRO A 1 184 ? -9.026 4.381 27.539 1.00 88.62 184 PRO A C 1
ATOM 1369 O O . PRO A 1 184 ? -9.566 3.441 26.945 1.00 88.62 184 PRO A O 1
ATOM 1372 N N . ALA A 1 185 ? -7.753 4.728 27.358 1.00 92.75 185 ALA A N 1
ATOM 1373 C CA . ALA A 1 185 ? -6.807 3.928 26.591 1.00 92.75 185 ALA A CA 1
ATOM 1374 C C . ALA A 1 185 ? -6.562 2.580 27.285 1.00 92.75 185 ALA A C 1
ATOM 1376 O O . ALA A 1 185 ? -6.493 2.519 28.513 1.00 92.75 185 ALA A O 1
ATOM 1377 N N . VAL A 1 186 ? -6.422 1.510 26.500 1.00 95.06 186 VAL A N 1
ATOM 1378 C CA . VAL A 1 186 ? -6.162 0.149 27.018 1.00 95.06 186 VAL A CA 1
ATOM 1379 C C . VAL A 1 186 ? -4.859 -0.465 26.518 1.00 95.06 186 VAL A C 1
ATOM 1381 O O . VAL A 1 186 ? -4.476 -1.535 26.980 1.00 95.06 186 VAL A O 1
ATOM 1384 N N . ASP A 1 187 ? -4.187 0.192 25.576 1.00 96.00 187 ASP A N 1
ATOM 1385 C CA . ASP A 1 187 ? -2.921 -0.246 24.989 1.00 96.00 187 ASP A CA 1
ATOM 1386 C C . ASP A 1 187 ? -2.171 0.972 24.417 1.00 96.00 187 ASP A C 1
ATOM 1388 O O . ASP A 1 187 ? -2.720 2.080 24.354 1.00 96.00 187 ASP A O 1
ATOM 1392 N N . GLY A 1 188 ? -0.921 0.777 24.002 1.00 94.44 188 GLY A N 1
ATOM 1393 C CA . GLY A 1 188 ? -0.135 1.807 23.325 1.00 94.44 188 GLY A CA 1
ATOM 1394 C C . GLY A 1 188 ? -0.736 2.202 21.966 1.00 94.44 188 GLY A C 1
ATOM 1395 O O . GLY A 1 188 ? -1.336 1.359 21.293 1.00 94.44 188 GLY A O 1
ATOM 1396 N N . PRO A 1 189 ? -0.590 3.471 21.539 1.00 93.62 189 PRO A N 1
ATOM 1397 C CA . PRO A 1 189 ? -1.066 3.901 20.234 1.00 93.62 189 PRO A CA 1
ATOM 1398 C C . PRO A 1 189 ? -0.264 3.248 19.105 1.00 93.62 189 PRO A C 1
ATOM 1400 O O . PRO A 1 189 ? 0.956 3.098 19.183 1.00 93.62 189 PRO A O 1
ATOM 1403 N N . LEU A 1 190 ? -0.953 2.927 18.014 1.00 94.56 190 LEU A N 1
ATOM 1404 C CA . LEU A 1 190 ? -0.346 2.525 16.752 1.00 94.56 190 LEU A CA 1
ATOM 1405 C C . LEU A 1 190 ? -0.448 3.676 15.755 1.00 94.56 190 LEU A C 1
ATOM 1407 O O . LEU A 1 190 ? -1.380 4.469 15.795 1.00 94.56 190 LEU A O 1
ATOM 1411 N N . THR A 1 191 ? 0.518 3.782 14.852 1.00 93.00 191 THR A N 1
ATOM 1412 C CA . THR A 1 191 ? 0.536 4.836 13.833 1.00 93.00 191 THR A CA 1
ATOM 1413 C C . THR A 1 191 ? 0.295 4.253 12.448 1.00 93.00 191 THR A C 1
ATOM 1415 O O . THR A 1 191 ? 0.879 3.222 12.113 1.00 93.00 191 THR A O 1
ATOM 1418 N N . VAL A 1 192 ? -0.514 4.950 11.648 1.00 93.94 192 VAL A N 1
ATOM 1419 C CA . VAL A 1 192 ? -0.703 4.726 10.213 1.00 93.94 192 VAL A CA 1
ATOM 1420 C C . VAL A 1 192 ? -0.379 6.025 9.476 1.00 93.94 192 VAL A C 1
ATOM 1422 O O . VAL A 1 192 ? -1.055 7.035 9.664 1.00 93.94 192 VAL A O 1
ATOM 1425 N N . GLU A 1 193 ? 0.660 6.019 8.640 1.00 94.06 193 GLU A N 1
ATOM 1426 C CA . GLU A 1 193 ? 0.886 7.128 7.709 1.00 94.06 193 GLU A CA 1
ATOM 1427 C C . GLU A 1 193 ? -0.115 7.047 6.551 1.00 94.06 193 GLU A C 1
ATOM 1429 O O . GLU A 1 193 ? -0.491 5.958 6.117 1.00 94.06 193 GLU A O 1
ATOM 1434 N N . VAL A 1 194 ? -0.530 8.195 6.028 1.00 95.06 194 VAL A N 1
ATOM 1435 C CA . VAL A 1 194 ? -1.394 8.293 4.851 1.00 95.06 194 VAL A CA 1
ATOM 1436 C C . VAL A 1 194 ? -0.784 9.295 3.874 1.00 95.06 194 VAL A C 1
ATOM 1438 O O . VAL A 1 194 ? -0.399 10.396 4.274 1.00 95.06 194 VAL A O 1
ATOM 1441 N N . ASP A 1 195 ? -0.701 8.918 2.599 1.00 94.19 195 ASP A N 1
ATOM 1442 C CA . ASP A 1 195 ? -0.323 9.791 1.481 1.00 94.19 195 ASP A CA 1
ATOM 1443 C C . ASP A 1 195 ? -1.472 9.787 0.467 1.00 94.19 195 ASP A C 1
ATOM 1445 O O . ASP A 1 195 ? -1.741 8.792 -0.211 1.00 94.19 195 ASP A O 1
ATOM 1449 N N . LEU A 1 196 ? -2.189 10.908 0.413 1.00 94.50 196 LEU A N 1
ATOM 1450 C CA . LEU A 1 196 ? -3.322 11.123 -0.472 1.00 94.50 196 LEU A CA 1
ATOM 1451 C C . LEU A 1 196 ? -2.882 11.965 -1.668 1.00 94.50 196 LEU A C 1
ATOM 1453 O O . LEU A 1 196 ? -2.426 13.102 -1.521 1.00 94.50 196 LEU A O 1
ATOM 1457 N N . SER A 1 197 ? -3.066 11.423 -2.866 1.00 91.38 197 SER A N 1
ATOM 1458 C CA . SER A 1 197 ? -2.773 12.101 -4.126 1.00 91.38 197 SER A CA 1
ATOM 1459 C C . SER A 1 197 ? -4.061 12.563 -4.813 1.00 91.38 197 SER A C 1
ATOM 1461 O O . SER A 1 197 ? -4.989 11.765 -4.956 1.00 91.38 197 SER A O 1
ATOM 1463 N N . PRO A 1 198 ? -4.140 13.820 -5.290 1.00 86.69 198 PRO A N 1
ATOM 1464 C CA . PRO A 1 198 ? -5.352 14.326 -5.944 1.00 86.69 198 PRO A CA 1
ATOM 1465 C C . PRO A 1 198 ? -5.591 13.655 -7.294 1.00 86.69 198 PRO A C 1
ATOM 1467 O O . PRO A 1 198 ? -6.725 13.534 -7.735 1.00 86.69 198 PRO A O 1
ATOM 1470 N N . TYR A 1 199 ? -4.513 13.212 -7.930 1.00 82.69 199 TYR A N 1
ATOM 1471 C CA . TYR A 1 199 ? -4.515 12.446 -9.159 1.00 82.69 199 TYR A CA 1
ATOM 1472 C C . TYR A 1 199 ? -3.204 11.668 -9.244 1.00 82.69 199 TYR A C 1
ATOM 1474 O O . TYR A 1 199 ? -2.178 12.080 -8.688 1.00 82.69 199 TYR A O 1
ATOM 1482 N N . LYS A 1 200 ? -3.234 10.545 -9.954 1.00 84.25 200 LYS A N 1
ATOM 1483 C CA . LYS A 1 200 ? -2.036 9.808 -10.330 1.00 84.25 200 LYS A CA 1
ATOM 1484 C C . LYS A 1 200 ? -2.188 9.357 -11.774 1.00 84.25 200 LYS A C 1
ATOM 1486 O O . LYS A 1 200 ? -3.053 8.542 -12.074 1.00 84.25 200 LYS A O 1
ATOM 1491 N N . ALA A 1 201 ? -1.322 9.884 -12.634 1.00 82.88 201 ALA A N 1
ATOM 1492 C CA . ALA A 1 201 ? -1.266 9.489 -14.031 1.00 82.88 201 ALA A CA 1
ATOM 1493 C C . ALA A 1 201 ? -0.925 8.001 -14.142 1.00 82.88 201 ALA A C 1
ATOM 1495 O O . ALA A 1 201 ? 0.086 7.552 -13.595 1.00 82.88 201 ALA A O 1
ATOM 1496 N N . VAL A 1 202 ? -1.789 7.266 -14.836 1.00 88.50 202 VAL A N 1
ATOM 1497 C CA . VAL A 1 202 ? -1.633 5.846 -15.150 1.00 88.50 202 VAL A CA 1
ATOM 1498 C C . VAL A 1 202 ? -1.810 5.658 -16.650 1.00 88.50 202 VAL A C 1
ATOM 1500 O O . VAL A 1 202 ? -2.612 6.342 -17.282 1.00 88.50 202 VAL A O 1
ATOM 1503 N N . THR A 1 203 ? -1.034 4.750 -17.228 1.00 90.56 203 THR A N 1
ATOM 1504 C CA . THR A 1 203 ? -1.055 4.475 -18.671 1.00 90.56 203 THR A CA 1
ATOM 1505 C C . THR A 1 203 ? -2.109 3.449 -19.066 1.00 90.56 203 THR A C 1
ATOM 1507 O O . THR A 1 203 ? -2.398 3.297 -20.251 1.00 90.56 203 THR A O 1
ATOM 1510 N N . GLN A 1 204 ? -2.688 2.748 -18.089 1.00 89.06 204 GLN A N 1
ATOM 1511 C CA . GLN A 1 204 ? -3.767 1.779 -18.264 1.00 89.06 204 GLN A CA 1
ATOM 1512 C C . GLN A 1 204 ? -4.902 2.060 -17.258 1.00 89.06 204 GLN A C 1
ATOM 1514 O O . GLN A 1 204 ? -4.663 2.700 -16.229 1.00 89.06 204 GLN A O 1
ATOM 1519 N N . PRO A 1 205 ? -6.136 1.582 -17.510 1.00 89.94 205 PRO A N 1
ATOM 1520 C CA . PRO A 1 205 ? -7.219 1.673 -16.533 1.00 89.94 205 PRO A CA 1
ATOM 1521 C C . PRO A 1 205 ? -6.844 0.998 -15.203 1.00 89.94 205 PRO A C 1
ATOM 1523 O O . PRO A 1 205 ? -6.187 -0.044 -15.241 1.00 89.94 205 PRO A O 1
ATOM 1526 N N . PRO A 1 206 ? -7.282 1.530 -14.044 1.00 91.56 206 PRO A N 1
ATOM 1527 C CA . PRO A 1 206 ? -7.053 0.893 -12.750 1.00 91.56 206 PRO A CA 1
ATOM 1528 C C . PRO A 1 206 ? -7.467 -0.584 -12.737 1.00 91.56 206 PRO A C 1
ATOM 1530 O O . PRO A 1 206 ? -8.501 -0.964 -13.286 1.00 91.56 206 PRO A O 1
ATOM 1533 N N . GLU A 1 207 ? -6.663 -1.414 -12.081 1.00 92.19 207 GLU A N 1
ATOM 1534 C CA . GLU A 1 207 ? -6.892 -2.853 -11.967 1.00 92.19 207 GLU A CA 1
ATOM 1535 C C . GLU A 1 207 ? -7.723 -3.170 -10.722 1.00 92.19 207 GLU A C 1
ATOM 1537 O O . GLU A 1 207 ? -7.581 -2.529 -9.684 1.00 92.19 207 GLU A O 1
ATOM 1542 N N . VAL A 1 208 ? -8.569 -4.195 -10.787 1.00 91.19 208 VAL A N 1
ATOM 1543 C CA . VAL A 1 208 ? -9.233 -4.719 -9.587 1.00 91.19 208 VAL A CA 1
ATOM 1544 C C . VAL A 1 208 ? -8.246 -5.600 -8.824 1.00 91.19 208 VAL A C 1
ATOM 1546 O O . VAL A 1 208 ? -7.578 -6.455 -9.415 1.00 91.19 208 VAL A O 1
ATOM 1549 N N . ALA A 1 209 ? -8.165 -5.403 -7.508 1.00 92.69 209 ALA A N 1
ATOM 1550 C CA . ALA A 1 209 ? -7.394 -6.273 -6.634 1.00 92.69 209 ALA A CA 1
ATOM 1551 C C . ALA A 1 209 ? -7.780 -7.754 -6.812 1.00 92.69 209 ALA A C 1
ATOM 1553 O O . ALA A 1 209 ? -8.954 -8.114 -6.838 1.00 92.69 209 ALA A O 1
ATOM 1554 N N . GLN A 1 210 ? -6.773 -8.619 -6.900 1.00 92.19 210 GLN A N 1
ATOM 1555 C CA . GLN A 1 210 ? -6.920 -10.071 -7.050 1.00 92.19 210 GLN A CA 1
ATOM 1556 C C . GLN A 1 210 ? -7.253 -10.772 -5.728 1.00 92.19 210 GLN A C 1
ATOM 1558 O O . GLN A 1 210 ? -7.692 -11.921 -5.717 1.00 92.19 210 GLN A O 1
ATOM 1563 N N . ARG A 1 211 ? -7.009 -10.088 -4.609 1.00 91.75 211 ARG A N 1
ATOM 1564 C CA . ARG A 1 211 ? -7.302 -10.534 -3.247 1.00 91.75 211 ARG A CA 1
ATOM 1565 C C . ARG A 1 211 ? -7.465 -9.322 -2.323 1.00 91.75 211 ARG A C 1
ATOM 1567 O O . ARG A 1 211 ? -7.075 -8.218 -2.713 1.00 91.75 211 ARG A O 1
ATOM 1574 N N . PRO A 1 212 ? -8.014 -9.487 -1.111 1.00 93.12 212 PRO A N 1
ATOM 1575 C CA . PRO A 1 212 ? -8.156 -8.375 -0.182 1.00 93.12 212 PRO A CA 1
ATOM 1576 C C . PRO A 1 212 ? -6.817 -7.751 0.223 1.00 93.12 212 PRO A C 1
ATOM 1578 O O . PRO A 1 212 ? -5.778 -8.409 0.226 1.00 93.12 212 PRO A O 1
ATOM 1581 N N . VAL A 1 213 ? -6.834 -6.482 0.630 1.00 91.88 213 VAL A N 1
ATOM 1582 C CA . VAL A 1 213 ? -5.639 -5.830 1.203 1.00 91.88 213 VAL A CA 1
ATOM 1583 C C . VAL A 1 213 ? -5.217 -6.515 2.505 1.00 91.88 213 VAL A C 1
ATOM 1585 O O . VAL A 1 213 ? -4.030 -6.688 2.756 1.00 91.88 213 VAL A O 1
ATOM 1588 N N . LEU A 1 214 ? -6.186 -6.954 3.311 1.00 93.56 214 LEU A N 1
ATOM 1589 C CA . LEU A 1 214 ? -5.942 -7.669 4.557 1.00 93.56 214 LEU A CA 1
ATOM 1590 C C . LEU A 1 214 ? -5.783 -9.175 4.309 1.00 93.56 214 LEU A C 1
ATOM 1592 O O . LEU A 1 214 ? -6.698 -9.814 3.803 1.00 93.56 214 LEU A O 1
ATOM 1596 N N . GLY A 1 215 ? -4.649 -9.737 4.726 1.00 90.06 215 GLY A N 1
ATOM 1597 C CA . GLY A 1 215 ? -4.369 -11.180 4.668 1.00 90.06 215 GLY A CA 1
ATOM 1598 C C . GLY A 1 215 ? -4.759 -11.973 5.916 1.00 90.06 215 GLY A C 1
ATOM 1599 O O . GLY A 1 215 ? -4.246 -13.068 6.111 1.00 90.06 215 GLY A O 1
ATOM 1600 N N . LEU A 1 216 ? -5.584 -11.388 6.786 1.00 93.25 216 LEU A N 1
ATOM 1601 C CA . LEU A 1 216 ? -6.085 -11.993 8.018 1.00 93.25 216 LEU A CA 1
ATOM 1602 C C . LEU A 1 216 ? -7.592 -12.201 7.907 1.00 93.25 216 LEU A C 1
ATOM 1604 O O . LEU A 1 216 ? -8.312 -11.316 7.441 1.00 93.25 216 LEU A O 1
ATOM 1608 N N . GLU A 1 217 ? -8.076 -13.327 8.412 1.00 93.25 217 GLU A N 1
ATOM 1609 C CA . GLU A 1 217 ? -9.505 -13.594 8.525 1.00 93.25 217 GLU A CA 1
ATOM 1610 C C . GLU A 1 217 ? -10.041 -12.972 9.814 1.00 93.25 217 GLU A C 1
ATOM 1612 O O . GLU A 1 217 ? -9.771 -13.449 10.919 1.00 93.25 217 GLU A O 1
ATOM 1617 N N . ILE A 1 218 ? -10.798 -11.883 9.694 1.00 95.62 218 ILE A N 1
ATOM 1618 C CA . ILE A 1 218 ? -11.359 -11.163 10.839 1.00 95.62 218 ILE A CA 1
ATOM 1619 C C . ILE A 1 218 ? -12.894 -11.259 10.786 1.00 95.62 218 ILE A C 1
ATOM 1621 O O . ILE A 1 218 ? -13.509 -10.634 9.921 1.00 95.62 218 ILE A O 1
ATOM 1625 N N . PRO A 1 219 ? -13.537 -12.030 11.687 1.00 95.94 219 PRO A N 1
ATOM 1626 C CA . PRO A 1 219 ? -14.990 -12.107 11.810 1.00 95.94 219 PRO A CA 1
ATOM 1627 C C . PRO A 1 219 ? -15.669 -10.736 11.780 1.00 95.94 219 PRO A C 1
ATOM 1629 O O . PRO A 1 219 ? -15.291 -9.827 12.516 1.00 95.94 219 PRO A O 1
ATOM 1632 N N . GLY A 1 220 ? -16.666 -10.588 10.907 1.00 93.94 220 GLY A N 1
ATOM 1633 C CA . GLY A 1 220 ? -17.428 -9.351 10.735 1.00 93.94 220 GLY A CA 1
ATOM 1634 C C . GLY A 1 220 ? -16.670 -8.175 10.109 1.00 93.94 220 GLY A C 1
ATOM 1635 O O . GLY A 1 220 ? -17.278 -7.128 9.922 1.00 93.94 220 GLY A O 1
ATOM 1636 N N . PHE A 1 221 ? -15.393 -8.313 9.748 1.00 94.75 221 PHE A N 1
ATOM 1637 C CA . PHE A 1 221 ? -14.692 -7.345 8.905 1.00 94.75 221 PHE A CA 1
ATOM 1638 C C . PHE A 1 221 ? -14.916 -7.715 7.435 1.00 94.75 221 PHE A C 1
ATOM 1640 O O . PHE A 1 221 ? -14.530 -8.800 7.001 1.00 94.75 221 PHE A O 1
ATOM 1647 N N . GLN A 1 222 ? -15.536 -6.833 6.655 1.00 92.44 222 GLN A N 1
ATOM 1648 C CA . GLN A 1 222 ? -15.700 -7.027 5.217 1.00 92.44 222 GLN A CA 1
ATOM 1649 C C . GLN A 1 222 ? -14.367 -6.741 4.512 1.00 92.44 222 GLN A C 1
ATOM 1651 O O . GLN A 1 222 ? -13.876 -5.612 4.577 1.00 92.44 222 GLN A O 1
ATOM 1656 N N . PRO A 1 223 ? -13.756 -7.727 3.833 1.00 86.75 223 PRO A N 1
ATOM 1657 C CA . PRO A 1 223 ? -12.454 -7.528 3.212 1.00 86.75 223 PRO A CA 1
ATOM 1658 C C . PRO A 1 223 ? -12.511 -6.504 2.069 1.00 86.75 223 PRO A C 1
ATOM 1660 O O . PRO A 1 223 ? -13.316 -6.627 1.147 1.00 86.75 223 PRO A O 1
ATOM 1663 N N . LEU A 1 224 ? -11.615 -5.514 2.094 1.00 90.38 224 LEU A N 1
ATOM 1664 C CA . LEU A 1 224 ? -11.483 -4.524 1.024 1.00 90.38 224 LEU A CA 1
ATOM 1665 C C . LEU A 1 224 ? -10.695 -5.096 -0.162 1.00 90.38 224 LEU A C 1
ATOM 1667 O O . LEU A 1 224 ? -9.503 -5.388 -0.032 1.00 90.38 224 LEU A O 1
ATOM 1671 N N . THR A 1 225 ? -11.335 -5.169 -1.329 1.00 91.62 225 THR A N 1
ATOM 1672 C CA . THR A 1 225 ? -10.710 -5.428 -2.639 1.00 91.62 225 THR A CA 1
ATOM 1673 C C . THR A 1 225 ? -10.755 -4.147 -3.484 1.00 91.62 225 THR A C 1
ATOM 1675 O O . THR A 1 225 ? -11.713 -3.945 -4.236 1.00 91.62 225 THR A O 1
ATOM 1678 N N . PRO A 1 226 ? -9.786 -3.227 -3.318 1.00 90.75 226 PRO A N 1
ATOM 1679 C CA . PRO A 1 226 ? -9.861 -1.898 -3.914 1.00 90.75 226 PRO A CA 1
ATOM 1680 C C . PRO A 1 226 ? -9.473 -1.918 -5.398 1.00 90.75 226 PRO A C 1
ATOM 1682 O O . PRO A 1 226 ? -8.913 -2.895 -5.904 1.00 90.75 226 PRO A O 1
ATOM 1685 N N . LEU A 1 227 ? -9.706 -0.795 -6.081 1.00 94.75 227 LEU A N 1
ATOM 1686 C CA . LEU A 1 227 ? -8.984 -0.505 -7.316 1.00 94.75 227 LEU A CA 1
ATOM 1687 C C . LEU A 1 227 ? -7.508 -0.267 -6.988 1.00 94.75 227 LEU A C 1
ATOM 1689 O O . LEU A 1 227 ? -7.165 0.343 -5.974 1.00 94.75 227 LEU A O 1
ATOM 1693 N N . LEU A 1 228 ? -6.631 -0.736 -7.858 1.00 95.25 228 LEU A N 1
ATOM 1694 C CA . LEU A 1 228 ? -5.188 -0.620 -7.766 1.00 95.25 228 LEU A CA 1
ATOM 1695 C C . LEU A 1 228 ? -4.681 0.143 -8.984 1.00 95.25 228 LEU A C 1
ATOM 1697 O O . LEU A 1 228 ? -5.223 0.019 -10.082 1.00 95.25 228 LEU A O 1
ATOM 1701 N N . THR A 1 229 ? -3.585 0.884 -8.833 1.00 94.44 229 THR A N 1
ATOM 1702 C CA . THR A 1 229 ? -2.848 1.327 -10.028 1.00 94.44 229 THR A CA 1
ATOM 1703 C C . THR A 1 229 ? -2.426 0.114 -10.850 1.00 94.44 229 THR A C 1
ATOM 1705 O O . THR A 1 229 ? -2.095 -0.900 -10.232 1.00 94.44 229 THR A O 1
ATOM 1708 N N . PRO A 1 230 ? -2.367 0.188 -12.186 1.00 94.25 230 PRO A N 1
ATOM 1709 C CA . PRO A 1 230 ? -1.979 -0.958 -13.005 1.00 94.25 230 PRO A CA 1
ATOM 1710 C C . PRO A 1 230 ? -0.607 -1.513 -12.619 1.00 94.25 230 PRO A C 1
ATOM 1712 O O . PRO A 1 230 ? 0.267 -0.768 -12.161 1.00 94.25 230 PRO A O 1
ATOM 1715 N N . ASN A 1 231 ? -0.398 -2.818 -12.799 1.00 94.44 231 ASN A N 1
ATOM 1716 C CA . ASN A 1 231 ? 0.866 -3.468 -12.440 1.00 94.44 231 ASN A CA 1
ATOM 1717 C C . ASN A 1 231 ? 2.059 -2.844 -13.179 1.00 94.44 231 ASN A C 1
ATOM 1719 O O . ASN A 1 231 ? 3.102 -2.605 -12.567 1.00 94.44 231 ASN A O 1
ATOM 1723 N N . ALA A 1 232 ? 1.886 -2.526 -14.466 1.00 95.25 232 ALA A N 1
ATOM 1724 C CA . ALA A 1 232 ? 2.895 -1.854 -15.281 1.00 95.25 232 ALA A CA 1
ATOM 1725 C C . ALA A 1 232 ? 3.283 -0.479 -14.708 1.00 95.25 232 ALA A C 1
ATOM 1727 O O . ALA A 1 232 ? 4.467 -0.218 -14.517 1.00 95.25 232 ALA A O 1
ATOM 1728 N N . ASP A 1 233 ? 2.305 0.364 -14.359 1.00 94.94 233 ASP A N 1
ATOM 1729 C CA . ASP A 1 233 ? 2.544 1.688 -13.768 1.00 94.94 233 ASP A CA 1
ATOM 1730 C C . ASP A 1 233 ? 3.168 1.603 -12.369 1.00 94.94 233 ASP A C 1
ATOM 1732 O O . ASP A 1 233 ? 4.084 2.360 -12.045 1.00 94.94 233 ASP A O 1
ATOM 1736 N N . ALA A 1 234 ? 2.725 0.650 -11.543 1.00 94.69 234 ALA A N 1
ATOM 1737 C CA . ALA A 1 234 ? 3.297 0.424 -10.219 1.00 94.69 234 ALA A CA 1
ATOM 1738 C C . ALA A 1 234 ? 4.766 -0.025 -10.297 1.00 94.69 234 ALA A C 1
ATOM 1740 O O . ALA A 1 234 ? 5.595 0.469 -9.533 1.00 94.69 234 ALA A O 1
ATOM 1741 N N . MET A 1 235 ? 5.101 -0.920 -11.232 1.00 94.62 235 MET A N 1
ATOM 1742 C CA . MET A 1 235 ? 6.480 -1.349 -11.478 1.00 94.62 235 MET A CA 1
ATOM 1743 C C . MET A 1 235 ? 7.318 -0.200 -12.050 1.00 94.62 235 MET A C 1
ATOM 1745 O O . MET A 1 235 ? 8.412 0.070 -11.551 1.00 94.62 235 MET A O 1
ATOM 1749 N N . ALA A 1 236 ? 6.792 0.520 -13.045 1.00 93.06 236 ALA A N 1
ATOM 1750 C CA . ALA A 1 236 ? 7.450 1.675 -13.647 1.00 93.06 236 ALA A CA 1
ATOM 1751 C C . ALA A 1 236 ? 7.779 2.748 -12.602 1.00 93.06 236 ALA A C 1
ATOM 1753 O O . ALA A 1 236 ? 8.902 3.237 -12.569 1.00 93.06 236 ALA A O 1
ATOM 1754 N N . ASP A 1 237 ? 6.863 3.060 -11.680 1.00 90.75 237 ASP A N 1
ATOM 1755 C CA . ASP A 1 237 ? 7.131 3.995 -10.584 1.00 90.75 237 ASP A CA 1
ATOM 1756 C C . ASP A 1 237 ? 8.357 3.593 -9.758 1.00 90.75 237 ASP A C 1
ATOM 1758 O O . ASP A 1 237 ? 9.155 4.451 -9.374 1.00 90.75 237 ASP A O 1
ATOM 1762 N N . LYS A 1 238 ? 8.521 2.299 -9.470 1.00 90.56 238 LYS A N 1
ATOM 1763 C CA . LYS A 1 238 ? 9.660 1.790 -8.698 1.00 90.56 238 LYS A CA 1
ATOM 1764 C C . LYS A 1 238 ? 10.949 1.824 -9.514 1.00 90.56 238 LYS A C 1
ATOM 1766 O O . LYS A 1 238 ? 11.947 2.344 -9.022 1.00 90.56 238 LYS A O 1
ATOM 1771 N N . ILE A 1 239 ? 10.914 1.356 -10.764 1.00 88.62 239 ILE A N 1
ATOM 1772 C CA . ILE A 1 239 ? 12.052 1.389 -11.700 1.00 88.62 239 ILE A CA 1
ATOM 1773 C C . ILE A 1 239 ? 12.553 2.827 -11.878 1.00 88.62 239 ILE A C 1
ATOM 1775 O O . ILE A 1 239 ? 13.737 3.109 -11.688 1.00 88.62 239 ILE A O 1
ATOM 1779 N N . CYS A 1 240 ? 11.644 3.757 -12.172 1.00 85.38 240 CYS A N 1
ATOM 1780 C CA . CYS A 1 240 ? 11.948 5.170 -12.349 1.00 85.38 240 CYS A CA 1
ATOM 1781 C C . CYS A 1 240 ? 12.565 5.768 -11.080 1.00 85.38 240 CYS A C 1
ATOM 1783 O O . CYS A 1 240 ? 13.622 6.386 -11.149 1.00 85.38 240 CYS A O 1
ATOM 1785 N N . ASN A 1 241 ? 11.963 5.545 -9.907 1.00 81.69 241 ASN A N 1
ATOM 1786 C CA . ASN A 1 241 ? 12.487 6.082 -8.647 1.00 81.69 241 ASN A CA 1
ATOM 1787 C C . ASN A 1 241 ? 13.861 5.512 -8.243 1.00 81.69 241 ASN A C 1
ATOM 1789 O O . ASN A 1 241 ? 14.579 6.185 -7.504 1.00 81.69 241 ASN A O 1
ATOM 1793 N N . LEU A 1 242 ? 14.234 4.313 -8.705 1.00 79.88 242 LEU A N 1
ATOM 1794 C CA . LEU A 1 242 ? 15.571 3.745 -8.486 1.00 79.88 242 LEU A CA 1
ATOM 1795 C C . LEU A 1 242 ? 16.630 4.290 -9.453 1.00 79.88 242 LEU A C 1
ATOM 1797 O O . LEU A 1 242 ? 17.794 4.402 -9.077 1.00 79.88 242 LEU A O 1
ATOM 1801 N N . ALA A 1 243 ? 16.247 4.626 -10.685 1.00 75.00 243 ALA A N 1
ATOM 1802 C CA . ALA A 1 243 ? 17.189 4.999 -11.741 1.00 75.00 243 ALA A CA 1
ATOM 1803 C C . ALA A 1 243 ? 17.755 6.431 -11.629 1.00 75.00 243 ALA A C 1
ATOM 1805 O O . ALA A 1 243 ? 18.711 6.775 -12.329 1.00 75.00 243 ALA A O 1
ATOM 1806 N N . GLY A 1 244 ? 17.173 7.284 -10.782 1.00 66.12 244 GLY A N 1
ATOM 1807 C CA . GLY A 1 244 ? 17.607 8.671 -10.602 1.00 66.12 244 GLY A CA 1
ATOM 1808 C C . GLY A 1 244 ? 18.075 9.005 -9.187 1.00 66.12 244 GLY A C 1
ATOM 1809 O O . GLY A 1 244 ? 17.998 8.194 -8.266 1.00 66.12 244 GLY A O 1
ATOM 1810 N N . VAL A 1 245 ? 18.565 10.234 -9.005 1.00 61.09 245 VAL A N 1
ATOM 1811 C CA . VAL A 1 245 ? 18.930 10.737 -7.673 1.00 61.09 245 VAL A CA 1
ATOM 1812 C C . VAL A 1 245 ? 17.635 11.007 -6.890 1.00 61.09 245 VAL A C 1
ATOM 1814 O O . VAL A 1 245 ? 16.777 11.742 -7.390 1.00 61.09 245 VAL A O 1
ATOM 1817 N N . PRO A 1 246 ? 17.455 10.444 -5.683 1.00 55.81 246 PRO A N 1
ATOM 1818 C CA . PRO A 1 246 ? 16.236 10.612 -4.914 1.00 55.81 246 PRO A CA 1
ATOM 1819 C C . PRO A 1 246 ? 16.003 12.085 -4.601 1.00 55.81 246 PRO A C 1
ATOM 1821 O O . PRO A 1 246 ? 16.832 12.742 -3.975 1.00 55.81 246 PRO A O 1
ATOM 1824 N N . ARG A 1 247 ? 14.832 12.594 -4.980 1.00 55.34 247 ARG A N 1
ATOM 1825 C CA . ARG A 1 247 ? 14.294 13.842 -4.439 1.00 55.34 247 ARG A CA 1
ATOM 1826 C C . ARG A 1 247 ? 13.056 13.508 -3.624 1.00 55.34 247 ARG A C 1
ATOM 1828 O O . ARG A 1 247 ? 12.089 12.945 -4.142 1.00 55.34 247 ARG A O 1
ATOM 1835 N N . SER A 1 248 ? 13.088 13.821 -2.333 1.00 54.84 248 SER A N 1
ATOM 1836 C CA . SER A 1 248 ? 11.924 13.631 -1.472 1.00 54.84 248 SER A CA 1
ATOM 1837 C C . SER A 1 248 ? 10.799 14.569 -1.917 1.00 54.84 248 SER A C 1
ATOM 1839 O O . SER A 1 248 ? 11.007 15.774 -1.996 1.00 54.84 248 SER A O 1
ATOM 1841 N N . SER A 1 249 ? 9.586 14.049 -2.151 1.00 54.38 249 SER A N 1
ATOM 1842 C CA . SER A 1 249 ? 8.386 14.908 -2.228 1.00 54.38 249 SER A CA 1
ATOM 1843 C C . SER A 1 249 ? 8.063 15.561 -0.889 1.00 54.38 249 SER A C 1
ATOM 1845 O O . SER A 1 249 ? 7.277 16.502 -0.852 1.00 54.38 249 SER A O 1
ATOM 1847 N N . ARG A 1 250 ? 8.619 15.034 0.211 1.00 55.62 250 ARG A N 1
ATOM 1848 C CA . ARG A 1 250 ? 8.354 15.521 1.561 1.00 55.62 250 ARG A CA 1
ATOM 1849 C C . ARG A 1 250 ? 9.286 16.676 1.936 1.00 55.62 250 ARG A C 1
ATOM 1851 O O . ARG A 1 250 ? 8.839 17.520 2.682 1.00 55.62 250 ARG A O 1
ATOM 1858 N N . ASN A 1 251 ? 10.523 16.783 1.444 1.00 52.16 251 ASN A N 1
ATOM 1859 C CA . ASN A 1 251 ? 11.416 17.919 1.751 1.00 52.16 251 ASN A CA 1
ATOM 1860 C C . ASN A 1 251 ? 12.402 18.160 0.598 1.00 52.16 251 ASN A C 1
ATOM 1862 O O . ASN A 1 251 ? 13.296 17.339 0.397 1.00 52.16 251 ASN A O 1
ATOM 1866 N N . ALA A 1 252 ? 12.256 19.278 -0.119 1.00 52.31 252 ALA A N 1
ATOM 1867 C CA . ALA A 1 252 ? 13.159 19.669 -1.205 1.00 52.31 252 ALA A CA 1
ATOM 1868 C C . ALA A 1 252 ? 14.559 20.081 -0.703 1.00 52.31 252 ALA A C 1
ATOM 1870 O O . ALA A 1 252 ? 15.533 19.920 -1.432 1.00 52.31 252 ALA A O 1
ATOM 1871 N N . ASP A 1 253 ? 14.654 20.538 0.552 1.00 48.44 253 ASP A N 1
ATOM 1872 C CA . ASP A 1 253 ? 15.863 21.158 1.117 1.00 48.44 253 ASP A CA 1
ATOM 1873 C C . ASP A 1 253 ? 16.763 20.200 1.919 1.00 48.44 253 ASP A C 1
ATOM 1875 O O . ASP A 1 253 ? 17.813 20.603 2.418 1.00 48.44 253 ASP A O 1
ATOM 1879 N N . ARG A 1 254 ? 16.375 18.925 2.083 1.00 45.97 254 ARG A N 1
ATOM 1880 C CA . ARG A 1 254 ? 17.253 17.922 2.712 1.00 45.97 254 ARG A CA 1
ATOM 1881 C C . ARG A 1 254 ? 18.214 17.350 1.661 1.00 45.97 254 ARG A C 1
ATOM 1883 O O . ARG A 1 254 ? 17.747 17.033 0.565 1.00 45.97 254 ARG A O 1
ATOM 1890 N N . PRO A 1 255 ? 19.507 17.142 1.984 1.00 47.88 255 PRO A N 1
ATOM 1891 C CA . PRO A 1 255 ? 20.395 16.382 1.110 1.00 47.88 255 PRO A CA 1
ATOM 1892 C C . PRO A 1 255 ? 19.787 15.001 0.788 1.00 47.88 255 PRO A C 1
ATOM 1894 O O . PRO A 1 255 ? 18.992 14.479 1.582 1.00 47.88 255 PRO A O 1
ATOM 1897 N N . PRO A 1 256 ? 20.106 14.415 -0.383 1.00 52.41 256 PRO A N 1
ATOM 1898 C CA . PRO A 1 256 ? 19.505 13.183 -0.903 1.00 52.41 256 PRO A CA 1
ATOM 1899 C C . PRO A 1 256 ? 19.947 11.917 -0.143 1.00 52.41 256 PRO A C 1
ATOM 1901 O O . PRO A 1 256 ? 20.138 10.865 -0.740 1.00 52.41 256 PRO A O 1
ATOM 1904 N N . ASP A 1 257 ? 20.046 11.974 1.185 1.00 44.31 257 ASP A N 1
ATOM 1905 C CA . ASP A 1 257 ? 20.446 10.858 2.053 1.00 44.31 257 ASP A CA 1
ATOM 1906 C C . ASP A 1 257 ? 19.424 9.699 2.048 1.00 44.31 257 ASP A C 1
ATOM 1908 O O . ASP A 1 257 ? 19.643 8.650 2.648 1.00 44.31 257 ASP A O 1
ATOM 1912 N N . PHE A 1 258 ? 18.289 9.861 1.360 1.00 53.19 258 PHE A N 1
ATOM 1913 C CA . PHE A 1 258 ? 17.222 8.869 1.265 1.00 53.19 258 PHE A CA 1
ATOM 1914 C C . PHE A 1 258 ? 17.230 8.171 -0.090 1.00 53.19 258 PHE A C 1
ATOM 1916 O O . PHE A 1 258 ? 16.359 8.406 -0.931 1.00 53.19 258 PHE A O 1
ATOM 1923 N N . HIS A 1 259 ? 18.173 7.260 -0.296 1.00 59.31 259 HIS A N 1
ATOM 1924 C CA . HIS A 1 259 ? 18.047 6.323 -1.405 1.00 59.31 259 HIS A CA 1
ATOM 1925 C C . HIS A 1 259 ? 16.881 5.365 -1.188 1.00 59.31 259 HIS A C 1
ATOM 1927 O O . HIS A 1 259 ? 16.611 4.877 -0.090 1.00 59.31 259 HIS A O 1
ATOM 1933 N N . ARG A 1 260 ? 16.148 5.121 -2.273 1.00 77.00 260 ARG A N 1
ATOM 1934 C CA . ARG A 1 260 ? 14.919 4.326 -2.323 1.00 77.00 260 ARG A CA 1
ATOM 1935 C C . ARG A 1 260 ? 15.219 2.823 -2.267 1.00 77.00 260 ARG A C 1
ATOM 1937 O O . ARG A 1 260 ? 14.550 2.050 -2.933 1.00 77.00 260 ARG A O 1
ATOM 1944 N N . TYR A 1 261 ? 16.185 2.389 -1.451 1.00 80.75 261 TYR A N 1
ATOM 1945 C CA . TYR A 1 261 ? 16.600 0.984 -1.313 1.00 80.75 261 TYR A CA 1
ATOM 1946 C C . TYR A 1 261 ? 15.414 0.041 -1.068 1.00 80.75 261 TYR A C 1
ATOM 1948 O O . TYR A 1 261 ? 15.395 -1.083 -1.560 1.00 80.75 261 TYR A O 1
ATOM 1956 N N . LYS A 1 262 ? 14.378 0.531 -0.369 1.00 85.94 262 LYS A N 1
ATOM 1957 C CA . LYS A 1 262 ? 13.123 -0.196 -0.135 1.00 85.94 262 LYS A CA 1
ATOM 1958 C C . LYS A 1 262 ? 12.377 -0.603 -1.417 1.00 85.94 262 LYS A C 1
ATOM 1960 O O . LYS A 1 262 ? 11.664 -1.601 -1.406 1.00 85.94 262 LYS A O 1
ATOM 1965 N N . ASP A 1 263 ? 12.541 0.154 -2.502 1.00 89.00 263 ASP A N 1
ATOM 1966 C CA . ASP A 1 263 ? 11.901 -0.112 -3.791 1.00 89.00 263 ASP A CA 1
ATOM 1967 C C . ASP A 1 263 ? 12.538 -1.334 -4.492 1.00 89.00 263 ASP A C 1
ATOM 1969 O O . ASP A 1 263 ? 11.857 -1.975 -5.284 1.00 89.00 263 ASP A O 1
ATOM 1973 N N . LEU A 1 264 ? 13.772 -1.750 -4.148 1.00 89.62 264 LEU A N 1
ATOM 1974 C CA . LEU A 1 264 ? 14.356 -3.009 -4.650 1.00 89.62 264 LEU A CA 1
ATOM 1975 C C . LEU A 1 264 ? 13.587 -4.241 -4.163 1.00 89.62 264 LEU A C 1
ATOM 1977 O O . LEU A 1 264 ? 13.324 -5.150 -4.947 1.00 89.62 264 LEU A O 1
ATOM 1981 N N . PHE A 1 265 ? 13.185 -4.258 -2.888 1.00 91.88 265 PHE A N 1
ATOM 1982 C CA . PHE A 1 265 ? 12.357 -5.339 -2.345 1.00 91.88 265 PHE A CA 1
ATOM 1983 C C . PHE A 1 265 ? 10.981 -5.383 -3.020 1.00 91.88 265 PHE A C 1
ATOM 1985 O O . PHE A 1 265 ? 10.471 -6.469 -3.288 1.00 91.88 265 PHE A O 1
ATOM 1992 N N . ASP A 1 266 ? 10.399 -4.218 -3.327 1.00 93.94 266 ASP A N 1
ATOM 1993 C CA . ASP A 1 266 ? 9.112 -4.124 -4.025 1.00 93.94 266 ASP A CA 1
ATOM 1994 C C . ASP A 1 266 ? 9.228 -4.644 -5.463 1.00 93.94 266 ASP A C 1
ATOM 1996 O O . ASP A 1 266 ? 8.414 -5.463 -5.878 1.00 93.94 266 ASP A O 1
ATOM 2000 N N . ILE A 1 267 ? 10.256 -4.218 -6.208 1.00 93.62 267 ILE A N 1
ATOM 2001 C CA . ILE A 1 267 ? 10.498 -4.681 -7.582 1.00 93.62 267 ILE A CA 1
ATOM 2002 C C . ILE A 1 267 ? 10.719 -6.183 -7.604 1.00 93.62 267 ILE A C 1
ATOM 2004 O O . ILE A 1 267 ? 10.094 -6.871 -8.401 1.00 93.62 267 ILE A O 1
ATOM 2008 N N . TYR A 1 268 ? 11.568 -6.708 -6.721 1.00 93.12 268 TYR A N 1
ATOM 2009 C CA . TYR A 1 268 ? 11.795 -8.145 -6.644 1.00 93.12 268 TYR A CA 1
ATOM 2010 C C . TYR A 1 268 ? 10.512 -8.904 -6.333 1.00 93.12 268 TYR A C 1
ATOM 2012 O O . TYR A 1 268 ? 10.168 -9.843 -7.042 1.00 93.12 268 TYR A O 1
ATOM 2020 N N . TYR A 1 269 ? 9.763 -8.460 -5.322 1.00 93.06 269 TYR A N 1
ATOM 2021 C CA . TYR A 1 269 ? 8.478 -9.061 -4.986 1.00 93.06 269 TYR A CA 1
ATOM 2022 C C . TYR A 1 269 ? 7.544 -9.085 -6.198 1.00 93.06 269 TYR A C 1
ATOM 2024 O O . TYR A 1 269 ? 6.957 -10.115 -6.516 1.00 93.06 269 TYR A O 1
ATOM 2032 N N . MET A 1 270 ? 7.443 -7.967 -6.911 1.00 94.19 270 MET A N 1
ATOM 2033 C CA . MET A 1 270 ? 6.621 -7.845 -8.104 1.00 94.19 270 MET A CA 1
ATOM 2034 C C . MET A 1 270 ? 7.111 -8.751 -9.246 1.00 94.19 270 MET A C 1
ATOM 2036 O O . MET A 1 270 ? 6.288 -9.424 -9.858 1.00 94.19 270 MET A O 1
ATOM 2040 N N . ILE A 1 271 ? 8.423 -8.843 -9.489 1.00 93.06 271 ILE A N 1
ATOM 2041 C CA . ILE A 1 271 ? 9.034 -9.775 -10.456 1.00 93.06 271 ILE A CA 1
ATOM 2042 C C . ILE A 1 271 ? 8.668 -11.223 -10.126 1.00 93.06 271 ILE A C 1
ATOM 2044 O O . ILE A 1 271 ? 8.410 -12.005 -11.035 1.00 93.06 271 ILE A O 1
ATOM 2048 N N . GLU A 1 272 ? 8.635 -11.600 -8.852 1.00 89.88 272 GLU A N 1
ATOM 2049 C CA . GLU A 1 272 ? 8.344 -12.981 -8.460 1.00 89.88 272 GLU A CA 1
ATOM 2050 C C . GLU A 1 272 ? 6.844 -13.315 -8.447 1.00 89.88 272 GLU A C 1
ATOM 2052 O O . GLU A 1 272 ? 6.487 -14.492 -8.444 1.00 89.88 272 GLU A O 1
ATOM 2057 N N . THR A 1 273 ? 5.951 -12.319 -8.441 1.00 88.88 273 THR A N 1
ATOM 2058 C CA . THR A 1 273 ? 4.531 -12.557 -8.112 1.00 88.88 273 THR A CA 1
ATOM 2059 C C . THR A 1 273 ? 3.508 -11.989 -9.087 1.00 88.88 273 THR A C 1
ATOM 2061 O O . THR A 1 273 ? 2.390 -12.506 -9.158 1.00 88.88 273 THR A O 1
ATOM 2064 N N . CYS A 1 274 ? 3.856 -10.936 -9.823 1.00 88.69 274 CYS A N 1
ATOM 2065 C CA . CYS A 1 274 ? 2.914 -10.174 -10.632 1.00 88.69 274 CYS A CA 1
ATOM 2066 C C . CYS A 1 274 ? 3.115 -10.446 -12.134 1.00 88.69 274 CYS A C 1
ATOM 2068 O O . CYS A 1 274 ? 4.251 -10.563 -12.602 1.00 88.69 274 CYS A O 1
ATOM 2070 N N . PRO A 1 275 ? 2.025 -10.516 -12.918 1.00 86.31 275 PRO A N 1
ATOM 2071 C CA . PRO A 1 275 ? 2.114 -10.568 -14.370 1.00 86.31 275 PRO A CA 1
ATOM 2072 C C . PRO A 1 275 ? 2.382 -9.173 -14.959 1.00 86.31 275 PRO A C 1
ATOM 2074 O O . PRO A 1 275 ? 1.773 -8.185 -14.545 1.00 86.31 275 PRO A O 1
ATOM 2077 N N . PHE A 1 276 ? 3.243 -9.110 -15.978 1.00 91.25 276 PHE A N 1
ATOM 2078 C CA . PHE A 1 276 ? 3.521 -7.895 -16.756 1.00 91.25 276 PHE A CA 1
ATOM 2079 C C . PHE A 1 276 ? 3.484 -8.192 -18.244 1.00 91.25 276 PHE A C 1
ATOM 2081 O O . PHE A 1 276 ? 4.028 -9.211 -18.664 1.00 91.25 276 PHE A O 1
ATOM 2088 N N . THR A 1 277 ? 2.946 -7.270 -19.037 1.00 94.06 277 THR A N 1
ATOM 2089 C CA . THR A 1 277 ? 3.136 -7.251 -20.493 1.00 94.06 277 THR A CA 1
ATOM 2090 C C . THR A 1 277 ? 4.263 -6.278 -20.830 1.00 94.06 277 THR A C 1
ATOM 2092 O O . THR A 1 277 ? 4.260 -5.147 -20.338 1.00 94.06 277 THR A O 1
ATOM 2095 N N . ALA A 1 278 ? 5.215 -6.689 -21.667 1.00 95.00 278 ALA A N 1
ATOM 2096 C CA . ALA A 1 278 ? 6.406 -5.897 -21.973 1.00 95.00 278 ALA A CA 1
ATOM 2097 C C . ALA A 1 278 ? 6.063 -4.527 -22.582 1.00 95.00 278 ALA A C 1
ATOM 2099 O O . ALA A 1 278 ? 6.573 -3.512 -22.111 1.00 95.00 278 ALA A O 1
ATOM 2100 N N . GLY A 1 279 ? 5.149 -4.480 -23.560 1.00 95.00 279 GLY A N 1
ATOM 2101 C CA . GLY A 1 279 ? 4.713 -3.227 -24.185 1.00 95.00 279 GLY A CA 1
ATOM 2102 C C . GLY A 1 279 ? 4.074 -2.254 -23.188 1.00 95.00 279 GLY A C 1
ATOM 2103 O O . GLY A 1 279 ? 4.427 -1.077 -23.160 1.00 95.00 279 GLY A O 1
ATOM 2104 N N . GLN A 1 280 ? 3.209 -2.756 -22.296 1.00 95.50 280 GLN A N 1
ATOM 2105 C CA . GLN A 1 280 ? 2.580 -1.939 -21.248 1.00 95.50 280 GLN A CA 1
ATOM 2106 C C . GLN A 1 280 ? 3.615 -1.391 -20.260 1.00 95.50 280 GLN A C 1
ATOM 2108 O O . GLN A 1 280 ? 3.561 -0.220 -19.898 1.00 95.50 280 GLN A O 1
ATOM 2113 N N . LEU A 1 281 ? 4.581 -2.212 -19.835 1.00 95.25 281 LEU A N 1
ATOM 2114 C CA . LEU A 1 281 ? 5.619 -1.775 -18.901 1.00 95.25 281 LEU A CA 1
ATOM 2115 C C . LEU A 1 281 ? 6.584 -0.762 -19.533 1.00 95.25 281 LEU A C 1
ATOM 2117 O O . LEU A 1 281 ? 6.970 0.202 -18.867 1.00 95.25 281 LEU A O 1
ATOM 2121 N N . ARG A 1 282 ? 6.942 -0.930 -20.812 1.00 93.81 282 ARG A N 1
ATOM 2122 C CA . ARG A 1 282 ? 7.728 0.071 -21.551 1.00 93.81 282 ARG A CA 1
ATOM 2123 C C . ARG A 1 282 ? 6.987 1.397 -21.639 1.00 93.81 282 ARG A C 1
ATOM 2125 O O . ARG A 1 282 ? 7.538 2.409 -21.214 1.00 93.81 282 ARG A O 1
ATOM 2132 N N . GLN A 1 283 ? 5.728 1.375 -22.078 1.00 94.12 283 GLN A N 1
ATOM 2133 C CA . GLN A 1 283 ? 4.890 2.572 -22.149 1.00 94.12 283 GLN A CA 1
ATOM 2134 C C . GLN A 1 283 ? 4.787 3.270 -20.783 1.00 94.12 283 GLN A C 1
ATOM 2136 O O . GLN A 1 283 ? 5.018 4.475 -20.686 1.00 94.12 283 GLN A O 1
ATOM 2141 N N . ALA A 1 284 ? 4.498 2.516 -19.718 1.00 94.31 284 ALA A N 1
ATOM 2142 C CA . ALA A 1 284 ? 4.403 3.040 -18.356 1.00 94.31 284 ALA A CA 1
ATOM 2143 C C . ALA A 1 284 ? 5.714 3.672 -17.866 1.00 94.31 284 ALA A C 1
ATOM 2145 O O . ALA A 1 284 ? 5.698 4.659 -17.132 1.00 94.31 284 ALA A O 1
ATOM 2146 N N . THR A 1 285 ? 6.857 3.122 -18.280 1.00 91.62 285 THR A N 1
ATOM 2147 C CA . THR A 1 285 ? 8.186 3.647 -17.944 1.00 91.62 285 THR A CA 1
ATOM 2148 C C . THR A 1 285 ? 8.506 4.923 -18.724 1.00 91.62 285 THR A C 1
ATOM 2150 O O . THR A 1 285 ? 9.008 5.886 -18.149 1.00 91.62 285 THR A O 1
ATOM 2153 N N . GLU A 1 286 ? 8.183 4.958 -20.018 1.00 90.00 286 GLU A N 1
ATOM 2154 C CA . GLU A 1 286 ? 8.383 6.120 -20.894 1.00 90.00 286 GLU A CA 1
ATOM 2155 C C . GLU A 1 286 ? 7.511 7.314 -20.492 1.00 90.00 286 GLU A C 1
ATOM 2157 O O . GLU A 1 286 ? 7.961 8.456 -20.546 1.00 90.00 286 GLU A O 1
ATOM 2162 N N . GLN A 1 287 ? 6.280 7.052 -20.051 1.00 90.62 287 GLN A N 1
ATOM 2163 C CA . GLN A 1 287 ? 5.294 8.072 -19.683 1.00 90.62 287 GLN A CA 1
ATOM 2164 C C . GLN A 1 287 ? 5.272 8.359 -18.171 1.00 90.62 287 GLN A C 1
ATOM 2166 O O . GLN A 1 287 ? 4.383 9.055 -17.677 1.00 90.62 287 GLN A O 1
ATOM 2171 N N . ASN A 1 288 ? 6.235 7.834 -17.404 1.00 89.44 288 ASN A N 1
ATOM 2172 C CA . ASN A 1 288 ? 6.194 7.929 -15.951 1.00 89.44 288 ASN A CA 1
ATOM 2173 C C . ASN A 1 288 ? 6.381 9.372 -15.450 1.00 89.44 288 ASN A C 1
ATOM 2175 O O . ASN A 1 288 ? 7.418 10.003 -15.662 1.00 89.44 288 ASN A O 1
ATOM 2179 N N . HIS A 1 289 ? 5.422 9.859 -14.662 1.00 83.00 289 HIS A N 1
ATOM 2180 C CA . HIS A 1 289 ? 5.434 11.208 -14.083 1.00 83.00 289 HIS A CA 1
ATOM 2181 C C . HIS A 1 289 ? 6.624 11.498 -13.142 1.00 83.00 289 HIS A C 1
ATOM 2183 O O . HIS A 1 289 ? 6.901 12.662 -12.840 1.00 83.00 289 HIS A O 1
ATOM 2189 N N . ASN A 1 290 ? 7.342 10.480 -12.649 1.00 80.50 290 ASN A N 1
ATOM 2190 C CA . ASN A 1 290 ? 8.531 10.689 -11.821 1.00 80.50 290 ASN A CA 1
ATOM 2191 C C . ASN A 1 290 ? 9.784 11.042 -12.637 1.00 80.50 290 ASN A C 1
ATOM 2193 O O . ASN A 1 290 ? 10.731 11.557 -12.045 1.00 80.50 290 ASN A O 1
ATOM 2197 N N . MET A 1 291 ? 9.793 10.844 -13.963 1.00 81.31 291 MET A N 1
ATOM 2198 C CA . MET A 1 291 ? 10.947 11.140 -14.828 1.00 81.31 291 MET A CA 1
ATOM 2199 C C . MET A 1 291 ? 11.489 12.572 -14.647 1.00 81.31 291 MET A C 1
ATOM 2201 O O . MET A 1 291 ? 12.644 12.717 -14.222 1.00 81.31 291 MET A O 1
ATOM 2205 N N . PRO A 1 292 ? 10.680 13.642 -14.808 1.00 77.38 292 PRO A N 1
ATOM 2206 C CA . PRO A 1 292 ? 11.176 15.005 -14.612 1.00 77.38 292 PRO A CA 1
ATOM 2207 C C . PRO A 1 292 ? 11.663 15.262 -13.181 1.00 77.38 292 PRO A C 1
ATOM 2209 O O . PRO A 1 292 ? 12.627 15.997 -12.966 1.00 77.38 292 PRO A O 1
ATOM 2212 N N . ARG A 1 293 ? 11.025 14.632 -12.184 1.00 73.06 293 ARG A N 1
ATOM 2213 C CA . ARG A 1 293 ? 11.347 14.822 -10.760 1.00 73.06 293 ARG A CA 1
ATOM 2214 C C . ARG A 1 293 ? 12.734 14.310 -10.406 1.00 73.06 293 ARG A C 1
ATOM 2216 O O . ARG A 1 293 ? 13.384 14.890 -9.539 1.00 73.06 293 ARG A O 1
ATOM 2223 N N . ILE A 1 294 ? 13.181 13.254 -11.074 1.00 71.06 294 ILE A N 1
ATOM 2224 C CA . ILE A 1 294 ? 14.510 12.677 -10.872 1.00 71.06 294 ILE A CA 1
ATOM 2225 C C . ILE A 1 294 ? 15.550 13.222 -11.864 1.00 71.06 294 ILE A C 1
ATOM 2227 O O . ILE A 1 294 ? 16.669 12.718 -11.926 1.00 71.06 294 ILE A O 1
ATOM 2231 N N . GLY A 1 295 ? 15.194 14.269 -12.619 1.00 72.81 295 GLY A N 1
ATOM 2232 C CA . GLY A 1 295 ? 16.091 14.958 -13.545 1.00 72.81 295 GLY A CA 1
ATOM 2233 C C . GLY A 1 295 ? 16.349 14.203 -14.847 1.00 72.81 295 GLY A C 1
ATOM 2234 O O . GLY A 1 295 ? 17.353 14.469 -15.504 1.00 72.81 295 GLY A O 1
ATOM 2235 N N . LEU A 1 296 ? 15.472 13.267 -15.223 1.00 75.00 296 LEU A N 1
ATOM 2236 C CA . LEU A 1 296 ? 15.588 12.493 -16.454 1.00 75.00 296 LEU A CA 1
ATOM 2237 C C . LEU A 1 296 ? 14.435 12.822 -17.407 1.00 75.00 296 LEU A C 1
ATOM 2239 O O . LEU A 1 296 ? 13.289 12.954 -16.998 1.00 75.00 296 LEU A O 1
ATOM 2243 N N . GLN A 1 297 ? 14.735 12.939 -18.701 1.00 80.50 297 GLN A N 1
ATOM 2244 C CA . GLN A 1 297 ? 13.697 13.021 -19.741 1.00 80.50 297 GLN A CA 1
ATOM 2245 C C . GLN A 1 297 ? 13.209 11.633 -20.169 1.00 80.50 297 GLN A C 1
ATOM 2247 O O . GLN A 1 297 ? 12.085 11.483 -20.630 1.00 80.50 297 GLN A O 1
ATOM 2252 N N . ARG A 1 298 ? 14.076 10.626 -20.031 1.00 81.12 298 ARG A N 1
ATOM 2253 C CA . ARG A 1 298 ? 13.812 9.214 -20.306 1.00 81.12 298 ARG A CA 1
ATOM 2254 C C . ARG A 1 298 ? 14.785 8.357 -19.509 1.00 81.12 298 ARG A C 1
ATOM 2256 O O . ARG A 1 298 ? 15.901 8.807 -19.226 1.00 81.12 298 ARG A O 1
ATOM 2263 N N . LEU A 1 299 ? 14.407 7.117 -19.212 1.00 80.00 299 LEU A N 1
ATOM 2264 C CA . LEU A 1 299 ? 15.371 6.145 -18.712 1.00 80.00 299 LEU A CA 1
ATOM 2265 C C . LEU A 1 299 ? 16.323 5.702 -19.833 1.00 80.00 299 LEU A C 1
ATOM 2267 O O . LEU A 1 299 ? 15.886 5.540 -20.975 1.00 80.00 299 LEU A O 1
ATOM 2271 N N . PRO A 1 300 ? 17.622 5.508 -19.540 1.00 76.19 300 PRO A N 1
ATOM 2272 C CA . PRO A 1 300 ? 18.521 4.864 -20.487 1.00 76.19 300 PRO A CA 1
ATOM 2273 C C . PRO A 1 300 ? 18.050 3.429 -20.748 1.00 76.19 300 PRO A C 1
ATOM 2275 O O . PRO A 1 300 ? 17.539 2.779 -19.841 1.00 76.19 300 PRO A O 1
ATOM 2278 N N . VAL A 1 301 ? 18.234 2.952 -21.980 1.00 75.75 301 VAL A N 1
ATOM 2279 C CA . VAL A 1 301 ? 17.966 1.565 -22.382 1.00 75.75 301 VAL A CA 1
ATOM 2280 C C . VAL A 1 301 ? 19.314 0.889 -22.683 1.00 75.75 301 VAL A C 1
ATOM 2282 O O . VAL A 1 301 ? 20.089 1.464 -23.453 1.00 75.75 301 VAL A O 1
ATOM 2285 N N . PRO A 1 302 ? 19.621 -0.287 -22.098 1.00 74.75 302 PRO A N 1
ATOM 2286 C CA . PRO A 1 302 ? 18.808 -1.024 -21.123 1.00 74.75 302 PRO A CA 1
ATOM 2287 C C . PRO A 1 302 ? 18.654 -0.266 -19.793 1.00 74.75 302 PRO A C 1
ATOM 2289 O O . PRO A 1 302 ? 19.487 0.578 -19.454 1.00 74.75 302 PRO A O 1
ATOM 2292 N N . TYR A 1 303 ? 17.559 -0.529 -19.070 1.00 75.62 303 TYR A N 1
ATOM 2293 C CA . TYR A 1 303 ? 17.186 0.223 -17.869 1.0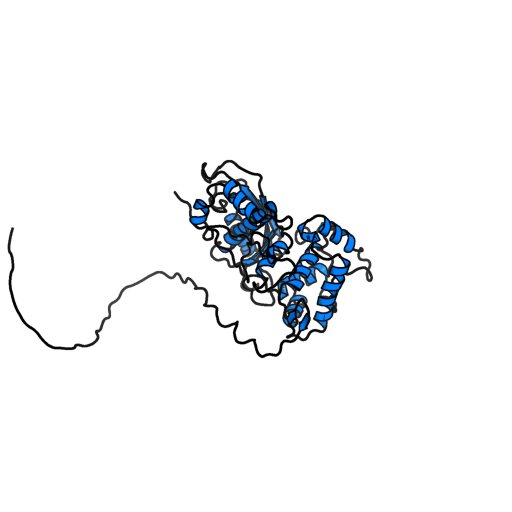0 75.62 303 TYR A CA 1
ATOM 2294 C C . TYR A 1 303 ? 18.245 0.089 -16.765 1.00 75.62 303 TYR A C 1
ATOM 2296 O O . TYR A 1 303 ? 18.379 -0.944 -16.114 1.00 75.62 303 TYR A O 1
ATOM 2304 N N . GLN A 1 304 ? 18.992 1.168 -16.526 1.00 72.25 304 GLN A N 1
ATOM 2305 C CA . GLN A 1 304 ? 20.060 1.206 -15.524 1.00 72.25 304 GLN A CA 1
ATOM 2306 C C . GLN A 1 304 ? 19.493 1.458 -14.119 1.00 72.25 304 GLN A C 1
ATOM 2308 O O . GLN A 1 304 ? 19.318 2.604 -13.709 1.00 72.25 304 GLN A O 1
ATOM 2313 N N . LEU A 1 305 ? 19.227 0.382 -13.376 1.00 70.44 305 LEU A N 1
ATOM 2314 C CA . LEU A 1 305 ? 18.640 0.421 -12.025 1.00 70.44 305 LEU A CA 1
ATOM 2315 C C . LEU A 1 305 ? 19.667 0.555 -10.887 1.00 70.44 305 LEU A C 1
ATOM 2317 O O . LEU A 1 305 ? 19.311 0.912 -9.768 1.00 70.44 305 LEU A O 1
ATOM 2321 N N . PHE A 1 306 ? 20.941 0.294 -11.183 1.00 65.81 306 PHE A N 1
ATOM 2322 C CA . PHE A 1 306 ? 22.041 0.267 -10.218 1.00 65.81 306 PHE A CA 1
ATOM 2323 C C . PHE A 1 306 ? 23.190 1.121 -10.733 1.00 65.81 306 PHE A C 1
ATOM 2325 O O . PHE A 1 306 ? 24.243 0.600 -11.091 1.00 65.81 306 PHE A O 1
ATOM 2332 N N . ARG A 1 307 ? 22.987 2.436 -10.847 1.00 58.69 307 ARG A N 1
ATOM 2333 C CA . ARG A 1 307 ? 24.091 3.338 -11.196 1.00 58.69 307 ARG A CA 1
ATOM 2334 C C . ARG A 1 307 ? 25.114 3.372 -10.058 1.00 58.69 307 ARG A C 1
ATOM 2336 O O . ARG A 1 307 ? 25.091 4.248 -9.199 1.00 58.69 307 ARG A O 1
ATOM 2343 N N . GLU A 1 308 ? 26.002 2.388 -10.066 1.00 50.50 308 GLU A N 1
ATOM 2344 C CA . GLU A 1 308 ? 27.360 2.495 -9.557 1.00 50.50 308 GLU A CA 1
ATOM 2345 C C . GLU A 1 308 ? 28.139 3.388 -10.541 1.00 50.50 308 GLU A C 1
ATOM 2347 O O . GLU A 1 308 ? 27.833 3.443 -11.729 1.00 50.50 308 GLU A O 1
ATOM 2352 N N . GLN A 1 309 ? 29.050 4.200 -10.020 1.00 50.91 309 GLN A N 1
ATOM 2353 C CA . GLN A 1 309 ? 29.685 5.357 -10.666 1.00 50.91 309 GLN A CA 1
ATOM 2354 C C . GLN A 1 309 ? 30.081 5.229 -12.154 1.00 50.91 309 GLN A C 1
ATOM 2356 O O . GLN A 1 309 ? 30.493 4.173 -12.623 1.00 50.91 309 GLN A O 1
ATOM 2361 N N . GLY A 1 310 ? 30.129 6.377 -12.856 1.00 38.19 310 GLY A N 1
ATOM 2362 C CA . GLY A 1 310 ? 30.969 6.482 -14.059 1.00 38.19 310 GLY A CA 1
ATOM 2363 C C . GLY A 1 310 ? 30.952 7.788 -14.863 1.00 38.19 310 GLY A C 1
ATOM 2364 O O . GLY A 1 310 ? 31.940 8.079 -15.527 1.00 38.19 310 GLY A O 1
ATOM 2365 N N . ALA A 1 311 ? 29.901 8.613 -14.815 1.00 35.88 311 ALA A N 1
ATOM 2366 C CA . ALA A 1 311 ? 29.860 9.854 -15.600 1.00 35.88 311 ALA A CA 1
ATOM 2367 C C . ALA A 1 311 ? 29.270 11.026 -14.801 1.00 35.88 311 ALA A C 1
ATOM 2369 O O . ALA A 1 311 ? 28.124 10.965 -14.364 1.00 35.88 311 ALA A O 1
ATOM 2370 N N . GLY A 1 312 ? 30.045 12.106 -14.638 1.00 47.00 312 GLY A N 1
ATOM 2371 C CA . GLY A 1 312 ? 29.508 13.423 -14.266 1.00 47.00 312 GLY A CA 1
ATOM 2372 C C . GLY A 1 312 ? 29.536 13.832 -12.786 1.00 47.00 312 GLY A C 1
ATOM 2373 O O . GLY A 1 312 ? 28.750 14.692 -12.408 1.00 47.00 312 GLY A O 1
ATOM 2374 N N . GLY A 1 313 ? 30.412 13.271 -11.944 1.00 46.41 313 GLY A N 1
ATOM 2375 C CA . GLY A 1 313 ? 30.661 13.829 -10.599 1.00 46.41 313 GLY A CA 1
ATOM 2376 C C . GLY A 1 313 ? 29.557 13.605 -9.554 1.00 46.41 313 GLY A C 1
ATOM 2377 O O . GLY A 1 313 ? 29.476 14.354 -8.585 1.00 46.41 313 GLY A O 1
ATOM 2378 N N . VAL A 1 314 ? 28.710 12.586 -9.725 1.00 49.25 314 VAL A N 1
ATOM 2379 C CA . VAL A 1 314 ? 27.666 12.222 -8.749 1.00 49.25 314 VAL A CA 1
ATOM 2380 C C . VAL A 1 314 ? 28.241 11.325 -7.643 1.00 49.25 314 VAL A C 1
ATOM 2382 O O . VAL A 1 314 ? 29.006 10.398 -7.922 1.00 49.25 314 VAL A O 1
ATOM 2385 N N . THR A 1 315 ? 27.859 11.594 -6.389 1.00 51.62 315 THR A N 1
ATOM 2386 C CA . THR A 1 315 ? 28.265 10.838 -5.194 1.00 51.62 315 THR A CA 1
ATOM 2387 C C . THR A 1 315 ? 27.951 9.340 -5.341 1.00 51.62 315 THR A C 1
ATOM 2389 O O . THR A 1 315 ? 26.816 8.997 -5.675 1.00 51.62 315 THR A O 1
ATOM 2392 N N . PRO A 1 316 ? 28.920 8.436 -5.091 1.00 57.19 316 PRO A N 1
ATOM 2393 C CA . PRO A 1 316 ? 28.671 6.998 -5.068 1.00 57.19 316 PRO A CA 1
ATOM 2394 C C . PRO A 1 316 ? 27.659 6.630 -3.988 1.00 57.19 316 PRO A C 1
ATOM 2396 O O . PRO A 1 316 ? 27.724 7.123 -2.862 1.00 57.19 316 PRO A O 1
ATOM 2399 N N . LEU A 1 317 ? 26.750 5.724 -4.334 1.00 66.56 317 LEU A N 1
ATOM 2400 C CA . LEU A 1 317 ? 25.689 5.282 -3.443 1.00 66.56 317 LEU A CA 1
ATOM 2401 C C . LEU A 1 317 ? 26.058 3.933 -2.832 1.00 66.56 317 LEU A C 1
ATOM 2403 O O . LEU A 1 317 ? 26.393 3.013 -3.581 1.00 66.56 317 LEU A O 1
ATOM 2407 N N . PRO A 1 318 ? 25.987 3.779 -1.502 1.00 75.12 318 PRO A N 1
ATOM 2408 C CA . PRO A 1 318 ? 26.367 2.545 -0.821 1.00 75.12 318 PRO A CA 1
ATOM 2409 C C . PRO A 1 318 ? 25.287 1.450 -0.934 1.00 75.12 318 PRO A C 1
ATOM 2411 O O . PRO A 1 318 ? 24.863 0.894 0.077 1.00 75.12 318 PRO A O 1
ATOM 2414 N N . TRP A 1 319 ? 24.850 1.117 -2.157 1.00 79.25 319 TRP A N 1
ATOM 2415 C CA . TRP A 1 319 ? 23.739 0.195 -2.431 1.00 79.25 319 TRP A CA 1
ATOM 2416 C C . TRP A 1 319 ? 23.831 -1.120 -1.663 1.00 79.25 319 TRP A C 1
ATOM 2418 O O . TRP A 1 319 ? 22.908 -1.449 -0.922 1.00 79.25 319 TRP A O 1
ATOM 2428 N N . ALA A 1 320 ? 24.949 -1.837 -1.793 1.00 84.19 320 ALA A N 1
ATOM 2429 C CA . ALA A 1 320 ? 25.137 -3.122 -1.129 1.00 84.19 320 ALA A CA 1
ATOM 2430 C C . ALA A 1 320 ? 25.053 -3.007 0.400 1.00 84.19 320 ALA A C 1
ATOM 2432 O O . ALA A 1 320 ? 24.345 -3.776 1.046 1.00 84.19 320 ALA A O 1
ATOM 2433 N N . ARG A 1 321 ? 25.739 -2.014 0.982 1.00 85.25 321 ARG A N 1
ATOM 2434 C CA . ARG A 1 321 ? 25.789 -1.814 2.435 1.00 85.25 321 ARG A CA 1
ATOM 2435 C C . ARG A 1 321 ? 24.412 -1.476 3.004 1.00 85.25 321 ARG A C 1
ATOM 2437 O O . ARG A 1 321 ? 23.999 -2.098 3.977 1.00 85.25 321 ARG A O 1
ATOM 2444 N N . GLU A 1 322 ? 23.719 -0.501 2.422 1.00 83.50 322 GLU A N 1
ATOM 2445 C CA . GLU A 1 322 ? 22.427 -0.031 2.940 1.00 83.50 322 GLU A CA 1
ATOM 2446 C C . GLU A 1 322 ? 21.310 -1.049 2.695 1.00 83.50 322 GLU A C 1
ATOM 2448 O O . GLU A 1 322 ? 20.463 -1.266 3.563 1.00 83.50 322 GLU A O 1
ATOM 2453 N N . TYR A 1 323 ? 21.336 -1.735 1.548 1.00 87.69 323 TYR A N 1
ATOM 2454 C CA . TYR A 1 323 ? 20.428 -2.847 1.284 1.00 87.69 323 TYR A CA 1
ATOM 2455 C C . TYR A 1 323 ? 20.610 -3.968 2.312 1.00 87.69 323 TYR A C 1
ATOM 2457 O O . TYR A 1 323 ? 19.628 -4.405 2.910 1.00 87.69 323 TYR A O 1
ATOM 2465 N N . GLU A 1 324 ? 21.845 -4.418 2.556 1.00 90.44 324 GLU A N 1
ATOM 2466 C CA . GLU A 1 324 ? 22.102 -5.487 3.527 1.00 90.44 324 GLU A CA 1
ATOM 2467 C C . GLU A 1 324 ? 21.764 -5.052 4.958 1.00 90.44 324 GLU A C 1
ATOM 2469 O O . GLU A 1 324 ? 21.204 -5.848 5.710 1.00 90.44 324 GLU A O 1
ATOM 2474 N N . ALA A 1 325 ? 22.012 -3.790 5.326 1.00 88.69 325 ALA A N 1
ATOM 2475 C CA . ALA A 1 325 ? 21.602 -3.251 6.622 1.00 88.69 325 ALA A CA 1
ATOM 2476 C C . ALA A 1 325 ? 20.074 -3.315 6.807 1.00 88.69 325 ALA A C 1
ATOM 2478 O O . ALA A 1 325 ? 19.596 -3.808 7.833 1.00 88.69 325 ALA A O 1
ATOM 2479 N N . LEU A 1 326 ? 19.298 -2.897 5.797 1.00 88.69 326 LEU A N 1
ATOM 2480 C CA . LEU A 1 326 ? 17.837 -3.031 5.806 1.00 88.69 326 LEU A CA 1
ATOM 2481 C C . LEU A 1 326 ? 17.405 -4.501 5.866 1.00 88.69 326 LEU A C 1
ATOM 2483 O O . LEU A 1 326 ? 16.541 -4.859 6.667 1.00 88.69 326 LEU A O 1
ATOM 2487 N N . ARG A 1 327 ? 18.030 -5.360 5.052 1.00 91.19 327 ARG A N 1
ATOM 2488 C CA . ARG A 1 327 ? 17.722 -6.792 4.964 1.00 91.19 327 ARG A CA 1
ATOM 2489 C C . ARG A 1 327 ? 17.941 -7.515 6.293 1.00 91.19 327 ARG A C 1
ATOM 2491 O O . ARG A 1 327 ? 17.128 -8.342 6.689 1.00 91.19 327 ARG A O 1
ATOM 2498 N N . GLN A 1 328 ? 19.023 -7.197 6.999 1.00 90.56 328 GLN A N 1
ATOM 2499 C CA . GLN A 1 328 ? 19.365 -7.807 8.287 1.00 90.56 328 GLN A CA 1
ATOM 2500 C C . GLN A 1 328 ? 18.531 -7.245 9.447 1.00 90.56 328 GLN A C 1
ATOM 2502 O O . GLN A 1 328 ? 18.222 -7.984 10.392 1.00 90.56 328 GLN A O 1
ATOM 2507 N N . GLY A 1 329 ? 18.145 -5.967 9.356 1.00 87.00 329 GLY A N 1
ATOM 2508 C CA . GLY A 1 329 ? 17.384 -5.242 10.375 1.00 87.00 329 GLY A CA 1
ATOM 2509 C C . GLY A 1 329 ? 15.924 -5.679 10.531 1.00 87.00 329 GLY A C 1
ATOM 2510 O O . GLY A 1 329 ? 15.313 -5.374 11.550 1.00 87.00 329 GLY A O 1
ATOM 2511 N N . SER A 1 330 ? 15.366 -6.419 9.570 1.00 86.44 330 SER A N 1
ATOM 2512 C CA . SER A 1 330 ? 14.002 -6.954 9.639 1.00 86.44 330 SER A CA 1
ATOM 2513 C C . SER A 1 330 ? 13.996 -8.451 9.364 1.00 86.44 330 SER A C 1
ATOM 2515 O O . SER A 1 330 ? 14.495 -8.885 8.330 1.00 86.44 330 SER A O 1
ATOM 2517 N N . VAL A 1 331 ? 13.401 -9.245 10.263 1.00 87.50 331 VAL A N 1
ATOM 2518 C CA . VAL A 1 331 ? 13.307 -10.712 10.122 1.00 87.50 331 VAL A CA 1
ATOM 2519 C C . VAL A 1 331 ? 12.678 -11.096 8.788 1.00 87.50 331 VAL A C 1
ATOM 2521 O O . VAL A 1 331 ? 13.214 -11.931 8.069 1.00 87.50 331 VAL A O 1
ATOM 2524 N N . GLN A 1 332 ? 11.612 -10.395 8.416 1.00 86.19 332 GLN A N 1
ATOM 2525 C CA . GLN A 1 332 ? 10.940 -10.568 7.142 1.00 86.19 332 GLN A CA 1
ATOM 2526 C C . GLN A 1 332 ? 11.881 -10.439 5.935 1.00 86.19 332 GLN A C 1
ATOM 2528 O O . GLN A 1 332 ? 11.798 -11.218 4.986 1.00 86.19 332 GLN A O 1
ATOM 2533 N N . LEU A 1 333 ? 12.742 -9.420 5.935 1.00 89.69 333 LEU A N 1
ATOM 2534 C CA . LEU A 1 333 ? 13.562 -9.109 4.769 1.00 89.69 333 LEU A CA 1
ATOM 2535 C C . LEU A 1 333 ? 14.708 -10.110 4.594 1.00 89.69 333 LEU A C 1
ATOM 2537 O O . LEU A 1 333 ? 15.254 -10.212 3.501 1.00 89.69 333 LEU A O 1
ATOM 2541 N N . ARG A 1 334 ? 15.045 -10.904 5.617 1.00 87.69 334 ARG A N 1
ATOM 2542 C CA . ARG A 1 334 ? 16.134 -11.895 5.553 1.00 87.69 334 ARG A CA 1
ATOM 2543 C C . ARG A 1 334 ? 15.904 -12.992 4.516 1.00 87.69 334 ARG A C 1
ATOM 2545 O O . ARG A 1 334 ? 16.888 -13.549 4.037 1.00 87.69 334 ARG A O 1
ATOM 2552 N N . HIS A 1 335 ? 14.648 -13.253 4.150 1.00 83.56 335 HIS A N 1
ATOM 2553 C CA . HIS A 1 335 ? 14.278 -14.199 3.089 1.00 83.56 335 HIS A CA 1
ATOM 2554 C C . HIS A 1 335 ? 14.529 -13.669 1.682 1.00 83.56 335 HIS A C 1
ATOM 2556 O O . HIS A 1 335 ? 14.553 -14.444 0.730 1.00 83.56 335 HIS A O 1
ATOM 2562 N N . TYR A 1 336 ? 14.727 -12.359 1.531 1.00 90.19 336 TYR A N 1
ATOM 2563 C CA . TYR A 1 336 ? 15.105 -11.802 0.243 1.00 90.19 336 TYR A CA 1
ATOM 2564 C C . TYR A 1 336 ? 16.567 -12.143 -0.086 1.00 90.19 336 TYR A C 1
ATOM 2566 O O . TYR A 1 336 ? 17.395 -12.274 0.828 1.00 90.19 336 TYR A O 1
ATOM 2574 N N . PRO A 1 337 ? 16.910 -12.250 -1.384 1.00 91.75 337 PRO A N 1
ATOM 2575 C CA . PRO A 1 337 ? 18.276 -12.515 -1.821 1.00 91.75 337 PRO A CA 1
ATOM 2576 C C . PRO A 1 337 ? 19.284 -11.473 -1.323 1.00 91.75 337 PRO A C 1
ATOM 2578 O O . PRO A 1 337 ? 18.920 -10.354 -0.945 1.00 91.75 337 PRO A O 1
ATOM 2581 N N . THR A 1 338 ? 20.571 -11.819 -1.368 1.00 92.00 338 THR A N 1
ATOM 2582 C CA . THR A 1 338 ? 21.649 -10.846 -1.123 1.00 92.00 338 THR A CA 1
ATOM 2583 C C . THR A 1 338 ? 21.630 -9.736 -2.171 1.00 92.00 338 THR A C 1
ATOM 2585 O O . THR A 1 338 ? 21.040 -9.901 -3.242 1.00 92.00 338 THR A O 1
ATOM 2588 N N . PHE A 1 339 ? 22.298 -8.612 -1.902 1.00 89.81 339 PHE A N 1
ATOM 2589 C CA . PHE A 1 339 ? 22.341 -7.501 -2.859 1.00 89.81 339 PHE A CA 1
ATOM 2590 C C . PHE A 1 339 ? 22.816 -7.932 -4.257 1.00 89.81 339 PHE A C 1
ATOM 2592 O O . PHE A 1 339 ? 22.204 -7.557 -5.250 1.00 89.81 339 PHE A O 1
ATOM 2599 N N . GLU A 1 340 ? 23.850 -8.770 -4.359 1.00 88.56 340 GLU A N 1
ATOM 2600 C CA . GLU A 1 340 ? 24.349 -9.235 -5.663 1.00 88.56 340 GLU A CA 1
ATOM 2601 C C . GLU A 1 340 ? 23.334 -10.101 -6.413 1.00 88.56 340 GLU A C 1
ATOM 2603 O O . GLU A 1 340 ? 23.147 -9.952 -7.620 1.00 88.56 340 GLU A O 1
ATOM 2608 N N . GLN A 1 341 ? 22.628 -10.979 -5.700 1.00 91.12 341 GLN A N 1
ATOM 2609 C CA . GLN A 1 341 ? 21.568 -11.797 -6.289 1.00 91.12 341 GLN A CA 1
ATOM 2610 C C . GLN A 1 341 ? 20.377 -10.931 -6.716 1.00 91.12 341 GLN A C 1
ATOM 2612 O O . GLN A 1 341 ? 19.810 -11.137 -7.789 1.00 91.12 341 GLN A O 1
ATOM 2617 N N . MET A 1 342 ? 20.034 -9.932 -5.900 1.00 90.00 342 MET A N 1
ATOM 2618 C CA . MET A 1 342 ? 19.014 -8.930 -6.189 1.00 90.00 342 MET A CA 1
ATOM 2619 C C . MET A 1 342 ? 19.361 -8.150 -7.460 1.00 90.00 342 MET A C 1
ATOM 2621 O O . MET A 1 342 ? 18.550 -8.062 -8.381 1.00 90.00 342 MET A O 1
ATOM 2625 N N . ARG A 1 343 ? 20.598 -7.650 -7.540 1.00 87.44 343 ARG A N 1
ATOM 2626 C CA . ARG A 1 343 ? 21.146 -6.919 -8.683 1.00 87.44 343 ARG A CA 1
ATOM 2627 C C . ARG A 1 343 ? 21.105 -7.753 -9.954 1.00 87.44 343 ARG A C 1
ATOM 2629 O O . ARG A 1 343 ? 20.599 -7.281 -10.968 1.00 87.44 343 ARG A O 1
ATOM 2636 N N . ALA A 1 344 ? 21.564 -9.001 -9.892 1.00 87.25 344 ALA A N 1
ATOM 2637 C CA . ALA A 1 344 ? 21.533 -9.915 -11.029 1.00 87.25 344 ALA A CA 1
ATOM 2638 C C . ALA A 1 344 ? 20.099 -10.207 -11.498 1.00 87.25 344 ALA A C 1
ATOM 2640 O O . ALA A 1 344 ? 19.817 -10.162 -12.695 1.00 87.25 344 ALA A O 1
ATOM 2641 N N . ARG A 1 345 ? 19.173 -10.472 -10.568 1.00 89.81 345 ARG A N 1
ATOM 2642 C CA . ARG A 1 345 ? 17.784 -10.816 -10.894 1.00 89.81 345 ARG A CA 1
ATOM 2643 C C . ARG A 1 345 ? 17.016 -9.641 -11.492 1.00 89.81 345 ARG A C 1
ATOM 2645 O O . ARG A 1 345 ? 16.400 -9.785 -12.546 1.00 89.81 345 ARG A O 1
ATOM 2652 N N . VAL A 1 346 ? 17.063 -8.490 -10.827 1.00 89.44 346 VAL A N 1
ATOM 2653 C CA . VAL A 1 346 ? 16.389 -7.262 -11.265 1.00 89.44 346 VAL A CA 1
ATOM 2654 C C . VAL A 1 346 ? 17.030 -6.724 -12.547 1.00 89.44 346 VAL A C 1
ATOM 2656 O O . VAL A 1 346 ? 16.314 -6.318 -13.459 1.00 89.44 346 VAL A O 1
ATOM 2659 N N . GLY A 1 347 ? 18.362 -6.785 -12.653 1.00 85.31 347 GLY A N 1
ATOM 2660 C CA . GLY A 1 347 ? 19.099 -6.435 -13.868 1.00 85.31 347 GLY A CA 1
ATOM 2661 C C . GLY A 1 347 ? 18.697 -7.311 -15.052 1.00 85.31 347 GLY A C 1
ATOM 2662 O O . GLY A 1 347 ? 18.289 -6.787 -16.077 1.00 85.31 347 GLY A O 1
ATOM 2663 N N . SER A 1 348 ? 18.675 -8.638 -14.886 1.00 86.62 348 SER A N 1
ATOM 2664 C CA . SER A 1 348 ? 18.249 -9.562 -15.947 1.00 86.62 348 SER A CA 1
ATOM 2665 C C . SER A 1 348 ? 16.809 -9.313 -16.413 1.00 86.62 348 SER A C 1
ATOM 2667 O O . SER A 1 348 ? 16.552 -9.333 -17.616 1.00 86.62 348 SER A O 1
ATOM 2669 N N . PHE A 1 349 ? 15.879 -9.041 -15.490 1.00 91.38 349 PHE A N 1
ATOM 2670 C CA . PHE A 1 349 ? 14.506 -8.653 -15.832 1.00 91.38 349 PHE A CA 1
ATOM 2671 C C . PHE A 1 349 ? 14.474 -7.395 -16.712 1.00 91.38 349 PHE A C 1
ATOM 2673 O O . PHE A 1 349 ? 13.803 -7.376 -17.748 1.00 91.38 349 PHE A O 1
ATOM 2680 N N . ALA A 1 350 ? 15.212 -6.365 -16.298 1.00 87.38 350 ALA A N 1
ATOM 2681 C CA . ALA A 1 350 ? 15.226 -5.048 -16.916 1.00 87.38 350 ALA A CA 1
ATOM 2682 C C . ALA A 1 350 ? 15.970 -5.025 -18.266 1.00 87.38 350 ALA A C 1
ATOM 2684 O O . ALA A 1 350 ? 15.483 -4.428 -19.227 1.00 87.38 350 ALA A O 1
ATOM 2685 N N . ASP A 1 351 ? 17.101 -5.724 -18.366 1.00 84.12 351 ASP A N 1
ATOM 2686 C CA . ASP A 1 351 ? 17.872 -5.886 -19.601 1.00 84.12 351 ASP A CA 1
ATOM 2687 C C . ASP A 1 351 ? 17.061 -6.661 -20.646 1.00 84.12 351 ASP A C 1
ATOM 2689 O O . ASP A 1 351 ? 16.968 -6.254 -21.805 1.00 84.12 351 ASP A O 1
ATOM 2693 N N . ALA A 1 352 ? 16.407 -7.751 -20.230 1.00 87.56 352 ALA A N 1
ATOM 2694 C CA . ALA A 1 352 ? 15.591 -8.560 -21.126 1.00 87.56 352 ALA A CA 1
ATOM 2695 C C . ALA A 1 352 ? 14.302 -7.842 -21.563 1.00 87.56 352 ALA A C 1
ATOM 2697 O O . ALA A 1 352 ? 13.826 -8.074 -22.675 1.00 87.56 352 ALA A O 1
ATOM 2698 N N . LEU A 1 353 ? 13.760 -6.935 -20.739 1.00 90.31 353 LEU A N 1
ATOM 2699 C CA . LEU A 1 353 ? 12.596 -6.122 -21.101 1.00 90.31 353 LEU A CA 1
ATOM 2700 C C . LEU A 1 353 ? 12.874 -5.250 -22.331 1.00 90.31 353 LEU A C 1
ATOM 2702 O O . LEU A 1 353 ? 11.971 -5.051 -23.134 1.00 90.31 353 LEU A O 1
ATOM 2706 N N . ALA A 1 354 ? 14.099 -4.756 -22.526 1.00 84.12 354 ALA A N 1
ATOM 2707 C CA . ALA A 1 354 ? 14.433 -3.945 -23.699 1.00 84.12 354 ALA A CA 1
ATOM 2708 C C . ALA A 1 354 ? 14.300 -4.724 -25.023 1.00 84.12 354 ALA A C 1
ATOM 2710 O O . ALA A 1 354 ? 13.932 -4.145 -26.041 1.00 84.12 354 ALA A O 1
ATOM 2711 N N . ALA A 1 355 ? 14.572 -6.032 -25.000 1.00 86.69 355 ALA A N 1
ATOM 2712 C CA . ALA A 1 355 ? 14.535 -6.904 -26.175 1.00 86.69 355 ALA A CA 1
ATOM 2713 C C . ALA A 1 355 ? 13.223 -7.701 -26.321 1.00 86.69 355 ALA A C 1
ATOM 2715 O O . ALA A 1 355 ? 12.991 -8.319 -27.359 1.00 86.69 355 ALA A O 1
ATOM 2716 N N . ALA A 1 356 ? 12.370 -7.723 -25.293 1.00 91.44 356 ALA A N 1
ATOM 2717 C CA . ALA A 1 356 ? 11.129 -8.491 -25.298 1.00 91.44 356 ALA A CA 1
ATOM 2718 C C . ALA A 1 356 ? 10.111 -7.930 -26.319 1.00 91.44 356 ALA A C 1
ATOM 2720 O O . ALA A 1 356 ? 9.876 -6.720 -26.317 1.00 91.44 356 ALA A O 1
ATOM 2721 N N . PRO A 1 357 ? 9.444 -8.759 -27.145 1.00 93.50 357 PRO A N 1
ATOM 2722 C CA . PRO A 1 357 ? 8.323 -8.319 -27.984 1.00 93.50 357 PRO A CA 1
ATOM 2723 C C . PRO A 1 357 ? 7.217 -7.636 -27.169 1.00 93.50 357 PRO A C 1
ATOM 2725 O O . PRO A 1 357 ? 7.033 -7.969 -26.002 1.00 93.50 357 PRO A O 1
ATOM 2728 N N . ASP A 1 358 ? 6.466 -6.698 -27.757 1.00 93.06 358 ASP A N 1
ATOM 2729 C CA . ASP A 1 358 ? 5.418 -5.942 -27.039 1.00 93.06 358 ASP A CA 1
ATOM 2730 C C . ASP A 1 358 ? 4.377 -6.837 -26.360 1.00 93.06 358 ASP A C 1
ATOM 2732 O O . ASP A 1 358 ? 3.886 -6.506 -25.282 1.00 93.06 358 ASP A O 1
ATOM 2736 N N . ASP A 1 359 ? 4.063 -7.982 -26.962 1.00 92.06 359 ASP A N 1
ATOM 2737 C CA . ASP A 1 359 ? 3.074 -8.933 -26.466 1.00 92.06 359 ASP A CA 1
ATOM 2738 C C . ASP A 1 359 ? 3.640 -9.980 -25.491 1.00 92.06 359 ASP A C 1
ATOM 2740 O O . ASP A 1 359 ? 2.873 -10.793 -24.960 1.00 92.06 359 ASP A O 1
ATOM 2744 N N . ALA A 1 360 ? 4.950 -9.956 -25.222 1.00 94.00 360 ALA A N 1
ATOM 2745 C CA . ALA A 1 360 ? 5.587 -10.866 -24.284 1.00 94.00 360 ALA A CA 1
ATOM 2746 C C . ALA A 1 360 ? 5.107 -10.599 -22.852 1.00 94.00 360 ALA A C 1
ATOM 2748 O O . ALA A 1 360 ? 5.010 -9.458 -22.399 1.00 94.00 360 ALA A O 1
ATOM 2749 N N . THR A 1 361 ? 4.827 -11.674 -22.120 1.00 92.69 361 THR A N 1
ATOM 2750 C CA . THR A 1 361 ? 4.421 -11.635 -20.714 1.00 92.69 361 THR A CA 1
ATOM 2751 C C . THR A 1 361 ? 5.555 -12.134 -19.825 1.00 92.69 361 THR A C 1
ATOM 2753 O O . THR A 1 361 ? 6.236 -13.103 -20.169 1.00 92.69 361 THR A O 1
ATOM 2756 N N . TRP A 1 362 ? 5.773 -11.485 -18.684 1.00 91.50 362 TRP A N 1
ATOM 2757 C CA . TRP A 1 362 ? 6.759 -11.928 -17.704 1.00 91.50 362 TRP A CA 1
ATOM 2758 C C . TRP A 1 362 ? 6.298 -13.198 -16.981 1.00 91.50 362 TRP A C 1
ATOM 2760 O O . TRP A 1 362 ? 5.196 -13.254 -16.433 1.00 91.50 362 TRP A O 1
ATOM 2770 N N . ASN A 1 363 ? 7.168 -14.205 -16.945 1.00 87.38 363 ASN A N 1
ATOM 2771 C CA . ASN A 1 363 ? 7.043 -15.382 -16.100 1.00 87.38 363 ASN A CA 1
ATOM 2772 C C . ASN A 1 363 ? 8.261 -15.454 -15.160 1.00 87.38 363 ASN A C 1
ATOM 2774 O O . ASN A 1 363 ? 9.384 -15.529 -15.660 1.00 87.38 363 ASN A O 1
ATOM 2778 N N . PRO A 1 364 ? 8.086 -15.516 -13.828 1.00 82.50 364 PRO A N 1
ATOM 2779 C CA . PRO A 1 364 ? 9.215 -15.540 -12.897 1.00 82.50 364 PRO A CA 1
ATOM 2780 C C . PRO A 1 364 ? 10.221 -16.666 -13.184 1.00 82.50 364 PRO A C 1
ATOM 2782 O O . PRO A 1 364 ? 11.433 -16.449 -13.186 1.00 82.50 364 PRO A O 1
ATOM 2785 N N . SER A 1 365 ? 9.749 -17.874 -13.491 1.00 81.69 365 SER A N 1
ATOM 2786 C CA . SER A 1 365 ? 10.619 -19.036 -13.708 1.00 81.69 365 SER A CA 1
ATOM 2787 C C . SER A 1 365 ? 11.235 -19.096 -15.106 1.00 81.69 365 SER A C 1
ATOM 2789 O O . SER A 1 365 ? 12.184 -19.849 -15.311 1.00 81.69 365 SER A O 1
ATOM 2791 N N . ARG A 1 366 ? 10.682 -18.368 -16.085 1.00 84.06 366 ARG A N 1
ATOM 2792 C CA . ARG A 1 366 ? 11.041 -18.525 -17.506 1.00 84.06 366 ARG A CA 1
ATOM 2793 C C . ARG A 1 366 ? 11.418 -17.231 -18.231 1.00 84.06 366 ARG A C 1
ATOM 2795 O O . ARG A 1 366 ? 11.807 -17.294 -19.393 1.00 84.06 366 ARG A O 1
ATOM 2802 N N . GLY A 1 367 ? 11.315 -16.082 -17.573 1.00 88.94 367 GLY A N 1
ATOM 2803 C CA . GLY A 1 367 ? 11.559 -14.772 -18.167 1.00 88.94 367 GLY A CA 1
ATOM 2804 C C . GLY A 1 367 ? 10.402 -14.267 -19.036 1.00 88.94 367 GLY A C 1
ATOM 2805 O O . GLY A 1 367 ? 9.258 -14.700 -18.890 1.00 88.94 367 GLY A O 1
ATOM 2806 N N . TRP A 1 368 ? 10.695 -13.336 -19.947 1.00 91.44 368 TRP A N 1
ATOM 2807 C CA . TRP A 1 368 ? 9.734 -12.803 -20.919 1.00 91.44 368 TRP A CA 1
ATOM 2808 C C . TRP A 1 368 ? 9.385 -13.850 -21.982 1.00 91.44 368 TRP A C 1
ATOM 2810 O O . TRP A 1 368 ? 10.273 -14.365 -22.658 1.00 91.44 368 TRP A O 1
ATOM 2820 N N . GLN A 1 369 ? 8.097 -14.158 -22.152 1.00 89.69 369 GLN A N 1
ATOM 2821 C CA . GLN A 1 369 ? 7.630 -15.148 -23.127 1.00 89.69 369 GLN A CA 1
ATOM 2822 C C . GLN A 1 369 ? 6.438 -14.631 -23.934 1.00 89.69 369 GLN A C 1
ATOM 2824 O O . GLN A 1 369 ? 5.464 -14.140 -23.364 1.00 89.69 369 GLN A O 1
ATOM 2829 N N . THR A 1 370 ? 6.465 -14.811 -25.254 1.00 84.56 370 THR A N 1
ATOM 2830 C CA . THR A 1 370 ? 5.264 -14.672 -26.087 1.00 84.56 370 THR A CA 1
ATOM 2831 C C . THR A 1 370 ? 4.439 -15.951 -25.965 1.00 84.56 370 THR A C 1
ATOM 2833 O O . THR A 1 370 ? 4.898 -17.039 -26.316 1.00 84.56 370 THR A O 1
ATOM 2836 N N . LEU A 1 371 ? 3.221 -15.841 -25.437 1.00 69.19 371 LEU A N 1
ATOM 2837 C CA . LEU A 1 371 ? 2.299 -16.973 -25.371 1.00 69.19 371 LEU A CA 1
ATOM 2838 C C . LEU A 1 371 ? 1.564 -17.101 -26.717 1.00 69.19 371 LEU A C 1
ATOM 2840 O O . LEU A 1 371 ? 1.011 -16.105 -27.186 1.00 69.19 371 LEU A O 1
ATOM 2844 N N . PRO A 1 372 ? 1.498 -18.297 -27.334 1.00 61.12 372 PRO A N 1
ATOM 2845 C CA . PRO A 1 372 ? 0.697 -18.510 -28.536 1.00 61.12 372 PRO A CA 1
ATOM 2846 C C . PRO A 1 372 ? -0.760 -18.069 -28.309 1.00 61.12 372 PRO A C 1
ATOM 2848 O O . PRO A 1 372 ? -1.379 -18.444 -27.312 1.00 61.12 372 PRO A O 1
ATOM 2851 N N . GLN A 1 373 ? -1.305 -17.276 -29.236 1.00 50.31 373 GLN A N 1
ATOM 2852 C CA . GLN A 1 373 ? -2.550 -16.485 -29.147 1.00 50.31 373 GLN A CA 1
ATOM 2853 C C . GLN A 1 373 ? -3.882 -17.231 -28.850 1.00 50.31 373 GLN A C 1
ATOM 2855 O O . GLN A 1 373 ? -4.947 -16.633 -28.963 1.00 50.31 373 GLN A O 1
ATOM 2860 N N . GLN A 1 374 ? -3.901 -18.493 -28.415 1.00 39.72 374 GLN A N 1
ATOM 2861 C CA . GLN A 1 374 ? -5.137 -19.288 -28.286 1.00 39.72 374 GLN A CA 1
ATOM 2862 C C . GLN A 1 374 ? -5.852 -19.268 -26.916 1.00 39.72 374 GLN A C 1
ATOM 2864 O O . GLN A 1 374 ? -6.749 -20.076 -26.692 1.00 39.72 374 GLN A O 1
ATOM 2869 N N . ARG A 1 375 ? -5.542 -18.353 -25.983 1.00 44.12 375 ARG A N 1
ATOM 2870 C CA . ARG A 1 375 ? -6.256 -18.283 -24.678 1.00 44.12 375 ARG A CA 1
ATOM 2871 C C . ARG A 1 375 ? -6.592 -16.872 -24.174 1.00 44.12 375 ARG A C 1
ATOM 2873 O O . ARG A 1 375 ? -6.601 -16.648 -22.970 1.00 44.12 375 ARG A O 1
ATOM 2880 N N . ARG A 1 376 ? -6.878 -15.902 -25.052 1.00 41.09 376 ARG A N 1
ATOM 2881 C CA . ARG A 1 376 ? -7.255 -14.534 -24.617 1.00 41.09 376 ARG A CA 1
ATOM 2882 C C . ARG A 1 376 ? -8.765 -14.252 -24.525 1.00 41.09 376 ARG A C 1
ATOM 2884 O O . ARG A 1 376 ? -9.134 -13.222 -23.977 1.00 41.09 376 ARG A O 1
ATOM 2891 N N . SER A 1 377 ? -9.646 -15.157 -24.957 1.00 33.34 377 SER A N 1
ATOM 2892 C CA . SER A 1 377 ? -11.085 -14.840 -25.092 1.00 33.34 377 SER A CA 1
ATOM 2893 C C . SER A 1 377 ? -12.012 -15.289 -23.949 1.00 33.34 377 SER A C 1
ATOM 2895 O O . SER A 1 377 ? -13.213 -15.089 -24.066 1.00 33.34 377 SER A O 1
ATOM 2897 N N . ALA A 1 378 ? -11.517 -15.867 -22.847 1.00 32.44 378 ALA A N 1
ATOM 2898 C CA . ALA A 1 378 ? -12.396 -16.433 -21.805 1.00 32.44 378 ALA A CA 1
ATOM 2899 C C . ALA A 1 378 ? -12.438 -15.669 -20.463 1.00 32.44 378 ALA A C 1
ATOM 2901 O O . ALA A 1 378 ? -13.299 -15.963 -19.644 1.00 32.44 378 ALA A O 1
ATOM 2902 N N . ALA A 1 379 ? -11.556 -14.690 -20.219 1.00 33.94 379 ALA A N 1
ATOM 2903 C CA . ALA A 1 379 ? -11.434 -14.047 -18.898 1.00 33.94 379 ALA A CA 1
ATOM 2904 C C . ALA A 1 379 ? -11.942 -12.590 -18.821 1.00 33.94 379 ALA A C 1
ATOM 2906 O O . ALA A 1 379 ? -11.986 -12.022 -17.736 1.00 33.94 379 ALA A O 1
ATOM 2907 N N . LEU A 1 380 ? -12.341 -11.979 -19.944 1.00 33.69 380 LEU A N 1
ATOM 2908 C CA . LEU A 1 380 ? -12.694 -10.548 -20.017 1.00 33.69 380 LEU A CA 1
ATOM 2909 C C . LEU A 1 380 ? -14.206 -10.253 -20.111 1.00 33.69 380 LEU A C 1
ATOM 2911 O O . LEU A 1 380 ? -14.580 -9.096 -20.255 1.00 33.69 380 LEU A O 1
ATOM 2915 N N . LEU A 1 381 ? -15.084 -11.262 -20.016 1.00 32.22 381 LEU A N 1
ATOM 2916 C CA . LEU A 1 381 ? -16.542 -11.090 -20.182 1.00 32.22 381 LEU A CA 1
ATOM 2917 C C . LEU A 1 381 ? -17.405 -11.550 -18.992 1.00 32.22 381 LEU A C 1
ATOM 2919 O O . LEU A 1 381 ? -18.608 -11.729 -19.147 1.00 32.22 381 LEU A O 1
ATOM 2923 N N . ALA A 1 382 ? -16.842 -11.696 -17.793 1.00 28.77 382 ALA A N 1
ATOM 2924 C CA . ALA A 1 382 ? -17.623 -12.037 -16.601 1.00 28.77 382 ALA A CA 1
ATOM 2925 C C . ALA A 1 382 ? -17.415 -11.030 -15.464 1.00 28.77 382 ALA A C 1
ATOM 2927 O O . ALA A 1 382 ? -16.955 -11.395 -14.390 1.00 28.77 382 ALA A O 1
ATOM 2928 N N . PHE A 1 383 ? -17.784 -9.765 -15.684 1.00 33.38 383 PHE A N 1
ATOM 2929 C CA . PHE A 1 383 ? -18.046 -8.837 -14.582 1.00 33.38 383 PHE A CA 1
ATOM 2930 C C . PHE A 1 383 ? -19.323 -8.036 -14.875 1.00 33.38 383 PHE A C 1
ATOM 2932 O O . PHE A 1 383 ? -19.397 -7.380 -15.917 1.00 33.38 383 PHE A O 1
ATOM 2939 N N . PRO A 1 384 ? -20.351 -8.098 -14.008 1.00 29.41 384 PRO A N 1
ATOM 2940 C CA . PRO A 1 384 ? -21.532 -7.261 -14.151 1.00 29.41 384 PRO A CA 1
ATOM 2941 C C . PRO A 1 384 ? -21.180 -5.799 -13.816 1.00 29.41 384 PRO A C 1
ATOM 2943 O O . PRO A 1 384 ? -20.341 -5.555 -12.945 1.00 29.41 384 PRO A O 1
ATOM 2946 N N . PRO A 1 385 ? -21.811 -4.811 -14.473 1.00 31.27 385 PRO A N 1
ATOM 2947 C CA . PRO A 1 385 ? -21.576 -3.404 -14.179 1.00 31.27 385 PRO A CA 1
ATOM 2948 C C . PRO A 1 385 ? -22.056 -3.077 -12.760 1.00 31.27 385 PRO A C 1
ATOM 2950 O O . PRO A 1 385 ? -23.198 -3.355 -12.392 1.00 31.27 385 PRO A O 1
ATOM 2953 N N . VAL A 1 386 ? -21.176 -2.468 -11.962 1.00 32.09 386 VAL A N 1
ATOM 2954 C CA . VAL A 1 386 ? -21.523 -1.899 -10.656 1.00 32.09 386 VAL A CA 1
ATOM 2955 C C . VAL A 1 386 ? -22.562 -0.798 -10.865 1.00 32.09 386 VAL A C 1
ATOM 2957 O O . VAL A 1 386 ? -22.379 0.124 -11.659 1.00 32.09 386 VAL A O 1
ATOM 2960 N N . ALA A 1 387 ? -23.673 -0.941 -10.149 1.00 29.19 387 ALA A N 1
ATOM 2961 C CA . ALA A 1 387 ? -24.842 -0.085 -10.194 1.00 29.19 387 ALA A CA 1
ATOM 2962 C C . ALA A 1 387 ? -24.501 1.399 -9.980 1.00 29.19 387 ALA A C 1
ATOM 2964 O O . ALA A 1 387 ? -24.080 1.817 -8.900 1.00 29.19 387 ALA A O 1
ATOM 2965 N N . GLN A 1 388 ? -24.796 2.213 -10.993 1.00 28.61 388 GLN A N 1
ATOM 2966 C CA . GLN A 1 388 ? -25.058 3.634 -10.813 1.00 28.61 388 GLN A CA 1
ATOM 2967 C C . GLN A 1 388 ? -26.312 3.777 -9.939 1.00 28.61 388 GLN A C 1
ATOM 2969 O O . GLN A 1 388 ? -27.426 3.475 -10.365 1.00 28.61 388 GLN A O 1
ATOM 2974 N N . ARG A 1 389 ? -26.150 4.242 -8.697 1.00 30.30 389 ARG A N 1
ATOM 2975 C CA . ARG A 1 389 ? -27.267 4.812 -7.936 1.00 30.30 389 ARG A CA 1
ATOM 2976 C C . ARG A 1 389 ? -27.606 6.174 -8.543 1.00 30.30 389 ARG A C 1
ATOM 2978 O O . ARG A 1 389 ? -27.025 7.180 -8.152 1.00 30.30 389 ARG A O 1
ATOM 2985 N N . ALA A 1 390 ? -28.556 6.202 -9.473 1.00 28.61 390 ALA A N 1
ATOM 2986 C CA . ALA A 1 390 ? -29.289 7.417 -9.802 1.00 28.61 390 ALA A CA 1
ATOM 2987 C C . ALA A 1 390 ? -30.428 7.575 -8.787 1.00 28.61 390 ALA A C 1
ATOM 2989 O O . ALA A 1 390 ? -31.442 6.881 -8.838 1.00 28.61 390 ALA A O 1
ATOM 2990 N N . GLY A 1 391 ? -30.222 8.457 -7.813 1.00 28.05 391 GLY A N 1
ATOM 2991 C CA . GLY A 1 391 ? -31.310 9.032 -7.043 1.00 28.05 391 GLY A CA 1
ATOM 2992 C C . GLY A 1 391 ? -31.851 10.246 -7.785 1.00 28.05 391 GLY A C 1
ATOM 2993 O O . GLY A 1 391 ? -31.285 11.322 -7.656 1.00 28.05 391 GLY A O 1
ATOM 2994 N N . GLU A 1 392 ? -32.966 10.086 -8.490 1.00 30.17 392 GLU A N 1
ATOM 2995 C CA . GLU A 1 392 ? -33.880 11.190 -8.784 1.00 30.17 392 GLU A CA 1
ATOM 2996 C C . GLU A 1 392 ? -35.259 10.829 -8.227 1.00 30.17 392 GLU A C 1
ATOM 2998 O O . GLU A 1 392 ? -35.905 9.859 -8.623 1.00 30.17 392 GLU A O 1
ATOM 3003 N N . ARG A 1 393 ? -35.680 11.595 -7.219 1.00 33.62 393 ARG A N 1
ATOM 3004 C CA . ARG A 1 393 ? -37.039 11.599 -6.677 1.00 33.62 393 ARG A CA 1
ATOM 3005 C C . ARG A 1 393 ? -37.860 12.667 -7.411 1.00 33.62 393 ARG A C 1
ATOM 3007 O O . ARG A 1 393 ? -37.439 13.817 -7.425 1.00 33.62 393 ARG A O 1
ATOM 3014 N N . ALA A 1 394 ? -39.085 12.280 -7.785 1.00 31.09 394 ALA A N 1
ATOM 3015 C CA . ALA A 1 394 ? -40.369 12.970 -7.537 1.00 31.09 394 ALA A CA 1
ATOM 3016 C C . ALA A 1 394 ? -41.211 13.484 -8.734 1.00 31.09 394 ALA A C 1
ATOM 3018 O O . ALA A 1 394 ? -40.712 14.159 -9.624 1.00 31.09 394 ALA A O 1
ATOM 3019 N N . ALA A 1 395 ? -42.534 13.259 -8.563 1.00 30.11 395 ALA A N 1
ATOM 3020 C CA . ALA A 1 395 ? -43.742 13.831 -9.207 1.00 30.11 395 ALA A CA 1
ATOM 3021 C C . ALA A 1 395 ? -44.151 13.241 -10.580 1.00 30.11 395 ALA A C 1
ATOM 3023 O O . ALA A 1 395 ? -43.321 13.145 -11.465 1.00 30.11 395 ALA A O 1
ATOM 3024 N N . GLN A 1 396 ? -45.396 12.836 -10.890 1.00 30.94 396 GLN A N 1
ATOM 3025 C CA . GLN A 1 396 ? -46.741 12.944 -10.284 1.00 30.94 396 GLN A CA 1
ATOM 3026 C C . GLN A 1 396 ? -47.702 11.905 -10.964 1.00 30.94 396 GLN A C 1
ATOM 3028 O O . GLN A 1 396 ? -47.289 11.254 -11.922 1.00 30.94 396 GLN A O 1
ATOM 3033 N N . PRO A 1 397 ? -48.962 11.714 -10.500 1.00 42.75 397 PRO A N 1
ATOM 3034 C CA . PRO A 1 397 ? -49.846 10.599 -10.870 1.00 42.75 397 PRO A CA 1
ATOM 3035 C C . PRO A 1 397 ? -50.788 10.899 -12.053 1.00 42.75 397 PRO A C 1
ATOM 3037 O O . PRO A 1 397 ? -51.281 12.016 -12.195 1.00 42.75 397 PRO A O 1
ATOM 3040 N N . GLY A 1 398 ? -51.145 9.877 -12.841 1.00 27.22 398 GLY A N 1
ATOM 3041 C CA . GLY A 1 398 ? -52.166 10.008 -13.885 1.00 27.22 398 GLY A CA 1
ATOM 3042 C C . GLY A 1 398 ? -52.489 8.711 -14.633 1.00 27.22 398 GLY A C 1
ATOM 3043 O O . GLY A 1 398 ? -51.717 8.276 -15.471 1.00 27.22 398 GLY A O 1
ATOM 3044 N N . ARG A 1 399 ? -53.648 8.131 -14.291 1.00 31.61 399 ARG A N 1
ATOM 3045 C CA . ARG A 1 399 ? -54.603 7.332 -15.094 1.00 31.61 399 ARG A CA 1
ATOM 3046 C C . ARG A 1 399 ? -54.147 6.731 -16.438 1.00 31.61 399 ARG A C 1
ATOM 3048 O O . ARG A 1 399 ? -53.819 7.462 -17.364 1.00 31.61 399 ARG A O 1
ATOM 3055 N N . GLY A 1 400 ? -54.416 5.433 -16.609 1.00 27.95 400 GLY A N 1
ATOM 3056 C CA . GLY A 1 400 ? -54.619 4.837 -17.933 1.00 27.95 400 GLY A CA 1
ATOM 3057 C C . GLY A 1 400 ? -54.534 3.312 -17.955 1.00 27.95 400 GLY A C 1
ATOM 3058 O O . GLY A 1 400 ? -53.516 2.773 -18.365 1.00 27.95 400 GLY A O 1
ATOM 3059 N N . GLU A 1 401 ? -55.599 2.620 -17.545 1.00 32.56 401 GLU A N 1
ATOM 3060 C CA . GLU A 1 401 ? -55.876 1.269 -18.063 1.00 32.56 401 GLU A CA 1
ATOM 3061 C C . GLU A 1 401 ? -56.369 1.374 -19.518 1.00 32.56 401 GLU A C 1
ATOM 3063 O O . GLU A 1 401 ? -56.997 2.373 -19.887 1.00 32.56 401 GLU A O 1
ATOM 3068 N N . PRO A 1 402 ? -56.115 0.343 -20.342 1.00 34.94 402 PRO A N 1
ATOM 3069 C CA . PRO A 1 402 ? -57.216 -0.569 -20.665 1.00 34.94 402 PRO A CA 1
ATOM 3070 C C . PRO A 1 402 ? -56.828 -2.069 -20.635 1.00 34.94 402 PRO A C 1
ATOM 3072 O O . PRO A 1 402 ? -55.644 -2.409 -20.620 1.00 34.94 402 PRO A O 1
ATOM 3075 N N . PRO A 1 403 ? -57.827 -2.976 -20.604 1.00 37.44 403 PRO A N 1
ATOM 3076 C CA . PRO A 1 403 ? -57.694 -4.329 -20.058 1.00 37.44 403 PRO A CA 1
ATOM 3077 C C . PRO A 1 403 ? -57.404 -5.403 -21.125 1.00 37.44 403 PRO A C 1
ATOM 3079 O O . PRO A 1 403 ? -57.658 -5.176 -22.312 1.00 37.44 403 PRO A O 1
ATOM 3082 N N . PRO A 1 404 ? -56.972 -6.619 -20.732 1.00 34.38 404 PRO A N 1
ATOM 3083 C CA . PRO A 1 404 ? -57.030 -7.788 -21.601 1.00 34.38 404 PRO A CA 1
ATOM 3084 C C . PRO A 1 404 ? -58.424 -8.462 -21.574 1.00 34.38 404 PRO A C 1
ATOM 3086 O O . PRO A 1 404 ? -59.192 -8.281 -20.625 1.00 34.38 404 PRO A O 1
ATOM 3089 N N . PRO A 1 405 ? -58.785 -9.223 -22.628 1.00 34.75 405 PRO A N 1
ATOM 3090 C CA . PRO A 1 405 ? -60.171 -9.550 -22.944 1.00 34.75 405 PRO A CA 1
ATOM 3091 C C . PRO A 1 405 ? -60.711 -10.813 -22.261 1.00 34.75 405 PRO A C 1
ATOM 30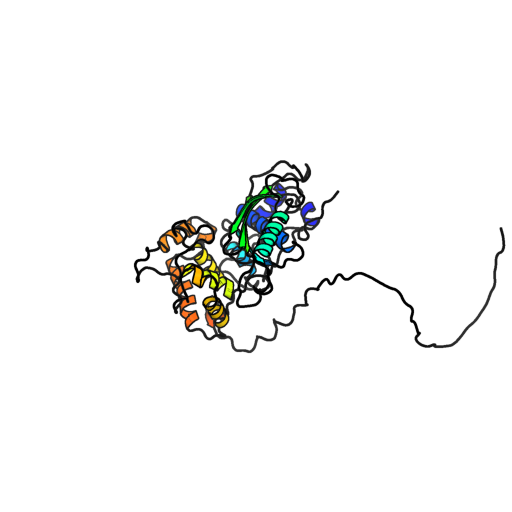93 O O . PRO A 1 405 ? -59.991 -11.702 -21.814 1.00 34.75 405 PRO A O 1
ATOM 3096 N N . ALA A 1 406 ? -62.043 -10.864 -22.256 1.00 32.56 406 ALA A N 1
ATOM 3097 C CA . ALA A 1 406 ? -62.908 -11.865 -21.658 1.00 32.56 406 ALA A CA 1
ATOM 3098 C C . ALA A 1 406 ? -62.727 -13.297 -22.194 1.00 32.56 406 ALA A C 1
ATOM 3100 O O . ALA A 1 406 ? -62.715 -13.528 -23.403 1.00 32.56 406 ALA A O 1
ATOM 3101 N N . GLN A 1 407 ? -62.807 -14.271 -21.284 1.00 33.91 407 GLN A N 1
ATOM 3102 C CA . GLN A 1 407 ? -63.412 -15.569 -21.575 1.00 33.91 407 GLN A CA 1
ATOM 3103 C C . GLN A 1 407 ? -64.654 -15.761 -20.702 1.00 33.91 407 GLN A C 1
ATOM 3105 O O . GLN A 1 407 ? -64.670 -15.475 -19.507 1.00 33.91 407 GLN A O 1
ATOM 3110 N N . ARG A 1 408 ? -65.732 -16.156 -21.378 1.00 32.56 408 ARG A N 1
ATOM 3111 C CA . ARG A 1 408 ? -67.096 -16.307 -20.875 1.00 32.56 408 ARG A CA 1
ATOM 3112 C C . ARG A 1 408 ? -67.357 -17.734 -20.364 1.00 32.56 408 ARG A C 1
ATOM 3114 O O . ARG A 1 408 ? -66.706 -18.668 -20.814 1.00 32.56 408 ARG A O 1
ATOM 3121 N N . PHE A 1 409 ? -68.482 -17.837 -19.640 1.00 30.08 409 PHE A N 1
ATOM 3122 C CA . PHE A 1 409 ? -69.332 -19.010 -19.341 1.00 30.08 409 PHE A CA 1
ATOM 3123 C C . PHE A 1 409 ? -68.906 -19.850 -18.118 1.00 30.08 409 PHE A C 1
ATOM 3125 O O . PHE A 1 409 ? -67.766 -20.271 -18.038 1.00 30.08 409 PHE A O 1
ATOM 3132 N N . ARG A 1 410 ? -69.777 -20.194 -17.151 1.00 34.91 410 ARG A N 1
ATOM 3133 C CA . ARG A 1 410 ? -71.220 -19.940 -16.886 1.00 34.91 410 ARG A CA 1
ATOM 3134 C C . ARG A 1 410 ? -71.532 -20.404 -15.422 1.00 34.91 410 ARG A C 1
ATOM 3136 O O . ARG A 1 410 ? -70.569 -20.641 -14.706 1.00 34.91 410 ARG A O 1
ATOM 3143 N N . PRO A 1 411 ? -72.788 -20.468 -14.919 1.00 43.84 411 PRO A N 1
ATOM 3144 C CA . PRO A 1 411 ? -73.201 -19.785 -13.693 1.00 43.84 411 PRO A CA 1
ATOM 3145 C C . PRO A 1 411 ? -73.786 -20.767 -12.647 1.00 43.84 411 PRO A C 1
ATOM 3147 O O . PRO A 1 411 ? -73.537 -21.963 -12.720 1.00 43.84 411 PRO A O 1
ATOM 3150 N N . GLU A 1 412 ? -74.660 -20.226 -11.790 1.00 35.31 412 GLU A N 1
ATOM 3151 C CA . GLU A 1 412 ? -75.553 -20.862 -10.804 1.00 35.31 412 GLU A CA 1
ATOM 3152 C C . GLU A 1 412 ? -75.009 -20.855 -9.371 1.00 35.31 412 GLU A C 1
ATOM 3154 O O . GLU A 1 412 ? -73.847 -21.143 -9.139 1.00 35.31 412 GLU A O 1
ATOM 3159 N N . GLN A 1 413 ? -75.770 -20.539 -8.323 1.00 32.78 413 GLN A N 1
ATOM 3160 C CA . GLN A 1 413 ? -77.134 -20.035 -8.141 1.00 32.78 413 GLN A CA 1
ATOM 3161 C C . GLN A 1 413 ? -77.246 -19.692 -6.640 1.00 32.78 413 GLN A C 1
ATOM 3163 O O . GLN A 1 413 ? -76.829 -20.519 -5.839 1.00 32.78 413 GLN A O 1
ATOM 3168 N N . ARG A 1 414 ? -77.948 -18.592 -6.294 1.00 32.66 414 ARG A N 1
ATOM 3169 C CA . ARG A 1 414 ? -78.699 -18.374 -5.024 1.00 32.66 414 ARG A CA 1
ATOM 3170 C C . ARG A 1 414 ? -77.841 -18.321 -3.728 1.00 32.66 414 ARG A C 1
ATOM 3172 O O . ARG A 1 414 ? -76.809 -18.947 -3.624 1.00 32.66 414 ARG A O 1
ATOM 3179 N N . ARG A 1 415 ? -78.181 -17.608 -2.654 1.00 36.16 415 ARG A N 1
ATOM 3180 C CA . ARG A 1 415 ? -79.430 -17.011 -2.170 1.00 36.16 415 ARG A CA 1
ATOM 3181 C C . ARG A 1 415 ? -79.072 -16.009 -1.060 1.00 36.16 415 ARG A C 1
ATOM 3183 O O . ARG A 1 415 ? -78.100 -16.225 -0.346 1.00 36.16 415 ARG A O 1
ATOM 3190 N N . ASP A 1 416 ? -79.892 -14.970 -0.956 1.00 36.19 416 ASP A N 1
ATOM 3191 C CA . ASP A 1 416 ? -80.318 -14.228 0.238 1.00 36.19 416 ASP A CA 1
ATOM 3192 C C . ASP A 1 416 ? -79.588 -14.488 1.568 1.00 36.19 416 ASP A C 1
ATOM 3194 O O . ASP A 1 416 ? -79.596 -15.608 2.075 1.00 36.19 416 ASP A O 1
ATOM 3198 N N . GLN A 1 417 ? -79.167 -13.414 2.242 1.00 36.03 417 GLN A N 1
ATOM 3199 C CA . GLN A 1 417 ? -79.931 -12.872 3.378 1.00 36.03 417 GLN A CA 1
ATOM 3200 C C . GLN A 1 417 ? -79.277 -11.598 3.932 1.00 36.03 417 GLN A C 1
ATOM 3202 O O . GLN A 1 417 ? -78.105 -11.569 4.299 1.00 36.03 417 GLN A O 1
ATOM 3207 N N . SER A 1 418 ? -80.077 -10.536 3.996 1.00 40.94 418 SER A N 1
ATOM 3208 C CA . SER A 1 418 ? -79.844 -9.357 4.830 1.00 40.94 418 SER A CA 1
ATOM 3209 C C . SER A 1 418 ? -79.762 -9.733 6.314 1.00 40.94 418 SER A C 1
ATOM 3211 O O . SER A 1 418 ? -80.353 -10.729 6.732 1.00 40.94 418 SER A O 1
ATOM 3213 N N . PRO A 1 419 ? -79.200 -8.840 7.138 1.00 44.69 419 PRO A N 1
ATOM 3214 C CA . PRO A 1 419 ? -79.935 -8.475 8.344 1.00 44.69 419 PRO A CA 1
ATOM 3215 C C . PRO A 1 419 ? -80.066 -6.949 8.489 1.00 44.69 419 PRO A C 1
ATOM 3217 O O . PRO A 1 419 ? -79.145 -6.212 8.131 1.00 44.69 419 PRO A O 1
ATOM 3220 N N . PRO A 1 420 ? -81.192 -6.453 9.029 1.00 50.56 420 PRO A N 1
ATOM 3221 C CA . PRO A 1 420 ? -81.324 -5.070 9.447 1.00 50.56 420 PRO A CA 1
ATOM 3222 C C . PRO A 1 420 ? -81.100 -4.898 10.962 1.00 50.56 420 PRO A C 1
ATOM 3224 O O . PRO A 1 420 ? -81.332 -5.810 11.749 1.00 50.56 420 PRO A O 1
ATOM 3227 N N . HIS A 1 421 ? -80.734 -3.667 11.324 1.00 38.19 421 HIS A N 1
ATOM 3228 C CA . HIS A 1 421 ? -81.002 -2.963 12.587 1.00 38.19 421 HIS A CA 1
ATOM 3229 C C . HIS A 1 421 ? -80.666 -3.639 13.933 1.00 38.19 421 HIS A C 1
ATOM 3231 O O . HIS A 1 421 ? -81.423 -4.462 14.442 1.00 38.19 421 HIS A O 1
ATOM 3237 N N . ARG A 1 422 ? -79.686 -3.067 14.644 1.00 44.72 422 ARG A N 1
ATOM 3238 C CA . ARG A 1 422 ? -79.930 -2.040 15.677 1.00 44.72 422 ARG A CA 1
ATOM 3239 C C . ARG A 1 422 ? -78.680 -1.217 15.943 1.00 44.72 422 ARG A C 1
ATOM 3241 O O . ARG A 1 422 ? -77.583 -1.809 15.881 1.00 44.72 422 ARG A O 1
#

InterPro domains:
  IPR014942 Nucleotidyl transferase AbiEii toxin, Type IV TA system [PF08843] (101-342)

pLDDT: mean 77.8, std 20.54, range [27.22, 97.75]